Protein AF-A0A958E321-F1 (afdb_monomer)

Structure (mmCIF, N/CA/C/O backbone):
data_AF-A0A958E321-F1
#
_entry.id   AF-A0A958E321-F1
#
loop_
_atom_site.group_PDB
_atom_site.id
_atom_site.type_symbol
_atom_site.label_atom_id
_atom_site.label_alt_id
_atom_site.label_comp_id
_atom_site.label_asym_id
_atom_site.label_entity_id
_atom_site.label_seq_id
_atom_site.pdbx_PDB_ins_code
_atom_site.Cartn_x
_atom_site.Cartn_y
_atom_site.Cartn_z
_atom_site.occupancy
_atom_site.B_iso_or_equiv
_atom_site.auth_seq_id
_atom_site.auth_comp_id
_atom_site.auth_asym_id
_atom_site.auth_atom_id
_atom_site.pdbx_PDB_model_num
ATOM 1 N N . ASP A 1 1 ? 58.276 10.349 -20.600 1.00 62.06 1 ASP A N 1
ATOM 2 C CA . ASP A 1 1 ? 58.761 9.097 -21.218 1.00 62.06 1 ASP A CA 1
ATOM 3 C C . ASP A 1 1 ? 57.676 8.038 -21.378 1.00 62.06 1 ASP A C 1
ATOM 5 O O . ASP A 1 1 ? 57.500 7.552 -22.489 1.00 62.06 1 ASP A O 1
ATOM 9 N N . ASP A 1 2 ? 56.865 7.777 -20.351 1.00 78.19 2 ASP A N 1
ATOM 10 C CA . ASP A 1 2 ? 55.820 6.732 -20.359 1.00 78.19 2 ASP A CA 1
ATOM 11 C C . ASP A 1 2 ? 54.690 6.921 -21.408 1.00 78.19 2 ASP A C 1
ATOM 13 O O . ASP A 1 2 ? 54.271 5.991 -22.100 1.00 78.19 2 ASP A O 1
ATOM 17 N N . PHE A 1 3 ? 54.254 8.166 -21.637 1.00 82.69 3 PHE A N 1
ATOM 18 C CA . PHE A 1 3 ? 53.229 8.484 -22.646 1.00 82.69 3 PHE A CA 1
ATOM 19 C C . PHE A 1 3 ? 53.681 8.188 -24.086 1.00 82.69 3 PHE A C 1
ATOM 21 O O . PHE A 1 3 ? 52.930 7.624 -24.884 1.00 82.69 3 PHE A O 1
ATOM 28 N N . CYS A 1 4 ? 54.922 8.550 -24.427 1.00 88.44 4 CYS A N 1
ATOM 29 C CA . CYS A 1 4 ? 55.482 8.303 -25.756 1.00 88.44 4 CYS A CA 1
ATOM 30 C C . CYS A 1 4 ? 55.609 6.801 -26.028 1.00 88.44 4 CYS A C 1
ATOM 32 O O . CYS A 1 4 ? 55.351 6.353 -27.147 1.00 88.44 4 CYS A O 1
ATOM 34 N N . GLU A 1 5 ? 55.961 6.025 -25.003 1.00 90.44 5 GLU A N 1
ATOM 35 C CA . GLU A 1 5 ? 56.050 4.572 -25.105 1.00 90.44 5 GLU A CA 1
ATOM 36 C C . GLU A 1 5 ? 54.669 3.925 -25.255 1.00 90.44 5 GLU A C 1
ATOM 38 O O . GLU A 1 5 ? 54.463 3.101 -26.148 1.00 90.44 5 GLU A O 1
ATOM 43 N N . THR A 1 6 ? 53.675 4.397 -24.500 1.00 90.81 6 THR A N 1
ATOM 44 C CA . THR A 1 6 ? 52.275 3.971 -24.653 1.00 90.81 6 THR A CA 1
ATOM 45 C C . THR A 1 6 ? 51.758 4.211 -26.075 1.00 90.81 6 THR A C 1
ATOM 47 O O . THR A 1 6 ? 51.135 3.325 -26.665 1.00 90.81 6 THR A O 1
ATOM 50 N N . ILE A 1 7 ? 52.060 5.368 -26.680 1.00 91.44 7 ILE A N 1
ATOM 51 C CA . ILE A 1 7 ? 51.695 5.658 -28.077 1.00 91.44 7 ILE A CA 1
ATOM 52 C C . ILE A 1 7 ? 52.379 4.688 -29.047 1.00 91.44 7 ILE A C 1
ATOM 54 O O . ILE A 1 7 ? 51.721 4.160 -29.947 1.00 91.44 7 ILE A O 1
ATOM 58 N N . ARG A 1 8 ? 53.682 4.423 -28.883 1.00 91.69 8 ARG A N 1
ATOM 59 C CA . ARG A 1 8 ? 54.404 3.472 -29.747 1.00 91.69 8 ARG A CA 1
ATOM 60 C C . ARG A 1 8 ? 53.797 2.075 -29.667 1.00 91.69 8 ARG A C 1
ATOM 62 O O . ARG A 1 8 ? 53.517 1.466 -30.701 1.00 91.69 8 ARG A O 1
ATOM 69 N N . LEU A 1 9 ? 53.525 1.591 -28.457 1.00 92.12 9 LEU A N 1
ATOM 70 C CA . LEU A 1 9 ? 52.889 0.293 -28.238 1.00 92.12 9 LEU A CA 1
ATOM 71 C C . LEU A 1 9 ? 51.461 0.244 -28.799 1.00 92.12 9 LEU A C 1
ATOM 73 O O . LEU A 1 9 ? 51.058 -0.782 -29.354 1.00 92.12 9 LEU A O 1
ATOM 77 N N . LEU A 1 10 ? 50.712 1.348 -28.723 1.00 92.56 10 LEU A N 1
ATOM 78 C CA . LEU A 1 10 ? 49.387 1.456 -29.330 1.00 92.56 10 LEU A CA 1
ATOM 79 C C . LEU A 1 10 ? 49.459 1.303 -30.854 1.00 92.56 10 LEU A C 1
ATOM 81 O O . LEU A 1 10 ? 48.695 0.515 -31.415 1.00 92.56 10 LEU A O 1
ATOM 85 N N . LEU A 1 11 ? 50.399 1.987 -31.520 1.00 91.38 11 LEU A N 1
ATOM 86 C CA . LEU A 1 11 ? 50.589 1.893 -32.975 1.00 91.38 11 LEU A CA 1
ATOM 87 C C . LEU A 1 11 ? 50.841 0.447 -33.426 1.00 91.38 11 LEU A C 1
ATOM 89 O O . LEU A 1 11 ? 50.244 -0.011 -34.403 1.00 91.38 11 LEU A O 1
ATOM 93 N N . LEU A 1 12 ? 51.647 -0.308 -32.671 1.00 91.44 12 LEU A N 1
ATOM 94 C CA . LEU A 1 12 ? 51.913 -1.728 -32.938 1.00 91.44 12 LEU A CA 1
ATOM 95 C C . LEU A 1 12 ? 50.667 -2.617 -32.774 1.00 91.44 12 LEU A C 1
ATOM 97 O O . LEU A 1 12 ? 50.578 -3.698 -33.363 1.00 91.44 12 LEU A O 1
ATOM 101 N N . ARG A 1 13 ? 49.685 -2.173 -31.986 1.00 93.19 13 ARG A N 1
ATOM 102 C CA . ARG A 1 13 ? 48.454 -2.914 -31.680 1.00 93.19 13 ARG A CA 1
ATOM 103 C C . ARG A 1 13 ? 47.281 -2.556 -32.592 1.00 93.19 13 ARG A C 1
ATOM 105 O O . ARG A 1 13 ? 46.310 -3.307 -32.613 1.00 93.19 13 ARG A O 1
ATOM 112 N N . LEU A 1 14 ? 47.360 -1.507 -33.415 1.00 89.81 14 LEU A N 1
ATOM 113 C CA . LEU A 1 14 ? 46.257 -1.095 -34.305 1.00 89.81 14 LEU A CA 1
ATOM 114 C C . LEU A 1 14 ? 45.830 -2.162 -35.330 1.00 89.81 14 LEU A C 1
ATOM 116 O O . LEU A 1 14 ? 44.691 -2.145 -35.795 1.00 89.81 14 LEU A O 1
ATOM 120 N N . LYS A 1 15 ? 46.716 -3.110 -35.669 1.00 89.19 15 LYS A N 1
ATOM 121 C CA . LYS A 1 15 ? 46.404 -4.242 -36.564 1.00 89.19 15 LYS A CA 1
ATOM 122 C C . LYS A 1 15 ? 45.707 -5.418 -35.860 1.00 89.19 15 LYS A C 1
ATOM 124 O O . LYS A 1 15 ? 45.277 -6.355 -36.532 1.00 89.19 15 LYS A O 1
ATOM 129 N N . ARG A 1 16 ? 45.616 -5.404 -34.525 1.00 92.81 16 ARG A N 1
ATOM 130 C CA . ARG A 1 16 ? 44.951 -6.443 -33.720 1.00 92.81 16 ARG A CA 1
ATOM 131 C C . ARG A 1 16 ? 43.428 -6.214 -33.683 1.00 92.81 16 ARG A C 1
ATOM 133 O O . ARG A 1 16 ? 42.968 -5.124 -34.030 1.00 92.81 16 ARG A O 1
ATOM 140 N N . PRO A 1 17 ? 42.635 -7.220 -33.262 1.00 96.56 17 PRO A N 1
ATOM 141 C CA . PRO A 1 17 ? 41.209 -7.035 -33.008 1.00 96.56 17 PRO A CA 1
ATOM 142 C C . PRO A 1 17 ? 40.958 -5.887 -32.024 1.00 96.56 17 PRO A C 1
ATOM 144 O O . PRO A 1 17 ? 41.646 -5.784 -31.005 1.00 96.56 17 PRO A O 1
ATOM 147 N N . ALA A 1 18 ? 39.957 -5.057 -32.312 1.00 96.50 18 ALA A N 1
ATOM 148 C CA . ALA A 1 18 ? 39.672 -3.826 -31.582 1.00 96.50 18 ALA A CA 1
ATOM 149 C C . ALA A 1 18 ? 39.475 -4.064 -30.078 1.00 96.50 18 ALA A C 1
ATOM 151 O O . ALA A 1 18 ? 40.026 -3.322 -29.273 1.00 96.50 18 ALA A O 1
ATOM 152 N N . HIS A 1 19 ? 38.786 -5.141 -29.685 1.00 96.62 19 HIS A N 1
ATOM 153 C CA . HIS A 1 19 ? 38.579 -5.480 -28.273 1.00 96.62 19 HIS A CA 1
ATOM 154 C C . HIS A 1 19 ? 39.887 -5.731 -27.507 1.00 96.62 19 HIS A C 1
ATOM 156 O O . HIS A 1 19 ? 40.016 -5.289 -26.370 1.00 96.62 19 HIS A O 1
ATOM 162 N N . LYS A 1 20 ? 40.885 -6.382 -28.127 1.00 96.31 20 LYS A N 1
ATOM 163 C CA . LYS A 1 20 ? 42.190 -6.640 -27.487 1.00 96.31 20 LYS A CA 1
ATOM 164 C C . LYS A 1 20 ? 42.997 -5.357 -27.324 1.00 96.31 20 LYS A C 1
ATOM 166 O O . LYS A 1 20 ? 43.709 -5.198 -26.338 1.00 96.31 20 LYS A O 1
ATOM 171 N N . THR A 1 21 ? 42.910 -4.460 -28.303 1.00 96.38 21 THR A N 1
ATOM 172 C CA . THR A 1 21 ? 43.603 -3.169 -28.263 1.00 96.38 21 THR A CA 1
ATOM 173 C C . THR A 1 21 ? 42.948 -2.217 -27.269 1.00 96.38 21 THR A C 1
ATOM 175 O O . THR A 1 21 ? 43.665 -1.580 -26.508 1.00 96.38 21 THR A O 1
ATOM 178 N N . LEU A 1 22 ? 41.612 -2.163 -27.229 1.00 95.88 22 LEU A N 1
ATOM 179 C CA . LEU A 1 22 ? 40.853 -1.358 -26.270 1.00 95.88 22 LEU A CA 1
ATOM 180 C C . LEU A 1 22 ? 41.043 -1.851 -24.835 1.00 95.88 22 LEU A C 1
ATOM 182 O O . LEU A 1 22 ? 41.330 -1.031 -23.973 1.00 95.88 22 LEU A O 1
ATOM 186 N N . GLY A 1 23 ? 40.945 -3.164 -24.590 1.00 96.25 23 GLY A N 1
ATOM 187 C CA . GLY A 1 23 ? 41.177 -3.738 -23.260 1.00 96.25 23 GLY A CA 1
ATOM 188 C C . GLY A 1 23 ? 42.575 -3.412 -22.740 1.00 96.25 23 GLY A C 1
ATOM 189 O O . GLY A 1 23 ? 42.714 -2.833 -21.670 1.00 96.25 23 GLY A O 1
ATOM 190 N N . TRP A 1 24 ? 43.603 -3.647 -23.564 1.00 96.31 24 TRP A N 1
ATOM 191 C CA . TRP A 1 24 ? 44.967 -3.251 -23.214 1.00 96.31 24 TRP A CA 1
ATOM 192 C C . TRP A 1 24 ? 45.093 -1.744 -22.971 1.00 96.31 24 TRP A C 1
ATOM 194 O O . TRP A 1 24 ? 45.712 -1.349 -21.996 1.00 96.31 24 TRP A O 1
ATOM 204 N N . LEU A 1 25 ? 44.521 -0.893 -23.829 1.00 95.38 25 LEU A N 1
ATOM 205 C CA . LEU A 1 25 ? 44.643 0.558 -23.679 1.00 95.38 25 LEU A CA 1
ATOM 206 C C . LEU A 1 25 ? 44.005 1.044 -22.372 1.00 95.38 25 LEU A C 1
ATOM 208 O O . LEU A 1 25 ? 44.601 1.871 -21.692 1.00 95.38 25 LEU A O 1
ATOM 212 N N . VAL A 1 26 ? 42.828 0.516 -22.021 1.00 96.00 26 VAL A N 1
ATOM 213 C CA . VAL A 1 26 ? 42.125 0.814 -20.764 1.00 96.00 26 VAL A CA 1
ATOM 214 C C . VAL A 1 26 ? 42.972 0.432 -19.552 1.00 96.00 26 VAL A C 1
ATOM 216 O O . VAL A 1 26 ? 43.056 1.224 -18.616 1.00 96.00 26 VAL A O 1
ATOM 219 N N . GLU A 1 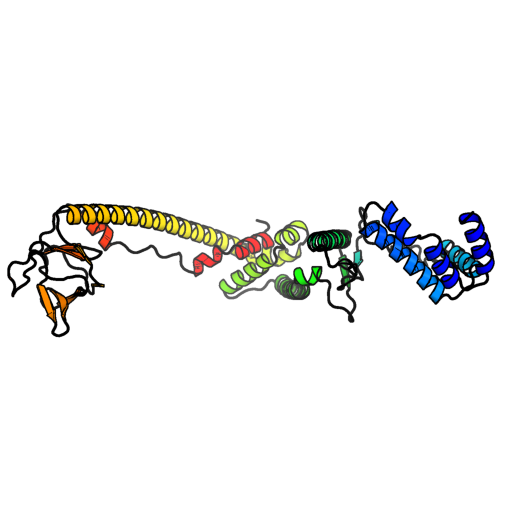27 ? 43.632 -0.727 -19.595 1.00 94.75 27 GLU A N 1
ATOM 220 C CA . GLU A 1 27 ? 44.561 -1.169 -18.550 1.00 94.75 27 GLU A CA 1
ATOM 221 C C . GLU A 1 27 ? 45.807 -0.274 -18.475 1.00 94.75 27 GLU A C 1
ATOM 223 O O . GLU A 1 27 ? 46.152 0.193 -17.396 1.00 94.75 27 GLU A O 1
ATOM 228 N N . GLN A 1 28 ? 46.470 0.010 -19.604 1.00 94.62 28 GLN A N 1
ATOM 229 C CA . GLN A 1 28 ? 47.723 0.780 -19.614 1.00 94.62 28 GLN A CA 1
ATOM 230 C C . GLN A 1 28 ? 47.576 2.215 -19.124 1.00 94.62 28 GLN A C 1
ATOM 232 O O . GLN A 1 28 ? 48.502 2.741 -18.522 1.00 94.62 28 GLN A O 1
ATOM 237 N N . ILE A 1 29 ? 46.451 2.869 -19.421 1.00 93.81 29 ILE A N 1
ATOM 238 C CA . ILE A 1 29 ? 46.216 4.256 -18.991 1.00 93.81 29 ILE A CA 1
ATOM 239 C C . ILE A 1 29 ? 45.452 4.328 -17.663 1.00 93.81 29 ILE A C 1
ATOM 241 O O . ILE A 1 29 ? 45.006 5.410 -17.280 1.00 93.81 29 ILE A O 1
ATOM 245 N N . GLU A 1 30 ? 45.241 3.180 -17.007 1.00 94.00 30 GLU A N 1
ATOM 246 C CA . GLU A 1 30 ? 44.467 3.041 -15.770 1.00 94.00 30 GLU A CA 1
ATOM 247 C C . GLU A 1 30 ? 43.092 3.732 -15.855 1.00 94.00 30 GLU A C 1
ATOM 249 O O . GLU A 1 30 ? 42.640 4.429 -14.938 1.00 94.00 30 GLU A O 1
ATOM 254 N N . TYR A 1 31 ? 42.411 3.577 -16.998 1.00 94.19 31 TYR A N 1
ATOM 255 C CA . TYR A 1 31 ? 41.240 4.394 -17.320 1.00 94.19 31 TYR A CA 1
ATOM 256 C C . TYR A 1 31 ? 40.065 4.137 -16.374 1.00 94.19 31 TYR A C 1
ATOM 258 O O . TYR A 1 31 ? 39.325 5.065 -16.056 1.00 94.19 31 TYR A O 1
ATOM 266 N N . GLU A 1 32 ? 39.894 2.902 -15.892 1.00 92.69 32 GLU A N 1
ATOM 267 C CA . GLU A 1 32 ? 38.820 2.571 -14.946 1.00 92.69 32 GLU A CA 1
ATOM 268 C C . GLU A 1 32 ? 38.993 3.327 -13.623 1.00 92.69 32 GLU A C 1
ATOM 270 O O . GLU A 1 32 ? 38.082 4.033 -13.184 1.00 92.69 32 GLU A O 1
ATOM 275 N N . SER A 1 33 ? 40.196 3.268 -13.047 1.00 90.19 33 SER A N 1
ATOM 276 C CA . SER A 1 33 ? 40.573 4.010 -11.839 1.00 90.19 33 SER A CA 1
ATOM 277 C C . SER A 1 33 ? 40.413 5.516 -12.038 1.00 90.19 33 SER A C 1
ATOM 279 O O . SER A 1 33 ? 39.881 6.219 -11.174 1.00 90.19 33 SER A O 1
ATOM 281 N N . HIS A 1 34 ? 40.815 6.021 -13.209 1.00 92.06 34 HIS A N 1
ATOM 282 C CA . HIS A 1 34 ? 40.629 7.420 -13.569 1.00 92.06 34 HIS A CA 1
ATOM 283 C C . HIS A 1 34 ? 39.146 7.818 -13.586 1.00 92.06 34 HIS A C 1
ATOM 285 O O . HIS A 1 34 ? 38.783 8.821 -12.971 1.00 92.06 34 HIS A O 1
ATOM 291 N N . LEU A 1 35 ? 38.284 7.035 -14.245 1.00 89.56 35 LEU A N 1
ATOM 292 C CA . LEU A 1 35 ? 36.845 7.295 -14.341 1.00 89.56 35 LEU A CA 1
ATOM 293 C C . LEU A 1 35 ? 36.166 7.319 -12.972 1.00 89.56 35 LEU A C 1
ATOM 295 O O . LEU A 1 35 ? 35.310 8.176 -12.743 1.00 89.56 35 LEU A O 1
ATOM 299 N N . ILE A 1 36 ? 36.557 6.427 -12.063 1.00 87.81 36 ILE A N 1
ATOM 300 C CA . ILE A 1 36 ? 36.049 6.418 -10.688 1.00 87.81 36 ILE A CA 1
ATOM 301 C C . ILE A 1 36 ? 36.475 7.698 -9.964 1.00 87.81 36 ILE A C 1
ATOM 303 O O . ILE A 1 36 ? 35.627 8.418 -9.437 1.00 87.81 36 ILE A O 1
ATOM 307 N N . ARG A 1 37 ? 37.765 8.047 -10.034 1.00 88.44 37 ARG A N 1
ATOM 308 C CA . ARG A 1 37 ? 38.327 9.227 -9.362 1.00 88.44 37 ARG A CA 1
ATOM 309 C C . ARG A 1 37 ? 37.685 10.545 -9.807 1.00 88.44 37 ARG A C 1
ATOM 311 O O . ARG A 1 37 ? 37.421 11.402 -8.970 1.00 88.44 37 ARG A O 1
ATOM 318 N N . ILE A 1 38 ? 37.431 10.732 -11.105 1.00 89.44 38 ILE A N 1
ATOM 319 C CA . ILE A 1 38 ? 36.901 12.007 -11.635 1.00 89.44 38 ILE A CA 1
ATOM 320 C C . ILE A 1 38 ? 35.385 12.166 -11.486 1.00 89.44 38 ILE A C 1
ATOM 322 O O . ILE A 1 38 ? 34.860 13.254 -11.714 1.00 89.44 38 ILE A O 1
ATOM 326 N N . SER A 1 39 ? 34.654 11.092 -11.186 1.00 83.25 39 SER A N 1
ATOM 327 C CA . SER A 1 39 ? 33.188 11.123 -11.221 1.00 83.25 39 SER A CA 1
ATOM 328 C C . SER A 1 39 ? 32.561 11.734 -9.968 1.00 83.25 39 SER A C 1
ATOM 330 O O . SER A 1 39 ? 31.352 11.951 -9.954 1.00 83.25 39 SER A O 1
ATOM 332 N N . GLY A 1 40 ? 33.358 12.026 -8.932 1.00 73.62 40 GLY A N 1
ATOM 333 C CA . GLY A 1 40 ? 32.926 12.637 -7.667 1.00 73.62 40 GLY A CA 1
ATOM 334 C C . GLY A 1 40 ? 32.052 11.736 -6.784 1.00 73.62 40 GLY A C 1
ATOM 335 O O . GLY A 1 40 ? 32.030 11.908 -5.572 1.00 73.62 40 GLY A O 1
ATOM 336 N N . GLN A 1 41 ? 31.369 10.761 -7.385 1.00 75.19 41 GLN A N 1
ATOM 337 C CA . GLN A 1 41 ? 30.574 9.713 -6.753 1.00 75.19 41 GLN A CA 1
ATOM 338 C C . GLN A 1 41 ? 30.993 8.356 -7.323 1.00 75.19 41 GLN A C 1
ATOM 340 O O . GLN A 1 41 ? 31.170 8.215 -8.542 1.00 75.19 41 GLN A O 1
ATOM 345 N N . MET A 1 42 ? 31.141 7.364 -6.444 1.00 72.50 42 MET A N 1
ATOM 346 C CA . MET A 1 42 ? 31.614 6.027 -6.805 1.00 72.50 42 MET A CA 1
ATOM 347 C C . MET A 1 42 ? 30.663 5.341 -7.792 1.00 72.50 42 MET A C 1
ATOM 349 O O . MET A 1 42 ? 31.129 4.733 -8.756 1.00 72.50 42 MET A O 1
ATOM 353 N N . GLU A 1 43 ? 29.347 5.528 -7.645 1.00 62.56 43 GLU A N 1
ATOM 354 C CA . GLU A 1 43 ? 28.346 4.891 -8.508 1.00 62.56 43 GLU A CA 1
ATOM 355 C C . GLU A 1 43 ? 28.387 5.444 -9.941 1.00 62.56 43 GLU A C 1
ATOM 357 O O . GLU A 1 43 ? 28.317 4.694 -10.918 1.00 62.56 43 GLU A O 1
ATOM 362 N N . ILE A 1 44 ? 28.562 6.764 -10.093 1.00 72.75 44 ILE A N 1
ATOM 363 C CA . ILE A 1 44 ? 28.732 7.400 -11.411 1.00 72.75 44 ILE A CA 1
ATOM 364 C C . ILE A 1 44 ? 30.019 6.892 -12.067 1.00 72.75 44 ILE A C 1
ATOM 366 O O . ILE A 1 44 ? 30.031 6.598 -13.266 1.00 72.75 44 ILE A O 1
ATOM 370 N N . GLY A 1 45 ? 31.084 6.754 -11.275 1.00 81.38 45 GLY A N 1
ATOM 371 C CA . GLY A 1 45 ? 32.348 6.167 -11.701 1.00 81.38 45 GLY A CA 1
ATOM 372 C C . GLY A 1 45 ? 32.173 4.758 -12.258 1.00 81.38 45 GLY A C 1
ATOM 373 O O . GLY A 1 45 ? 32.534 4.492 -13.405 1.00 81.38 45 GLY A O 1
ATOM 374 N N . GLN A 1 46 ? 31.541 3.878 -11.486 1.00 78.25 46 GLN A N 1
ATOM 375 C CA . GLN A 1 46 ? 31.288 2.489 -11.870 1.00 78.25 46 GLN A CA 1
ATOM 376 C C . GLN A 1 46 ? 30.361 2.369 -13.087 1.00 78.25 46 GLN A C 1
ATOM 378 O O . GLN A 1 46 ? 30.627 1.570 -13.982 1.00 78.25 46 GLN A O 1
ATOM 383 N N . SER A 1 47 ? 29.324 3.205 -13.194 1.00 74.00 47 SER A N 1
ATOM 384 C CA . SER A 1 47 ? 28.450 3.252 -14.377 1.00 74.00 47 SER A CA 1
ATOM 385 C C . SER A 1 47 ? 29.224 3.598 -15.661 1.00 74.00 47 SER A C 1
ATOM 387 O O . SER A 1 47 ? 29.021 2.991 -16.722 1.00 74.00 47 SER A O 1
ATOM 389 N N . ARG A 1 48 ? 30.180 4.535 -15.577 1.00 83.88 48 ARG A N 1
ATOM 390 C CA . ARG A 1 48 ? 31.072 4.875 -16.698 1.00 83.88 48 ARG A CA 1
ATOM 391 C C . ARG A 1 48 ? 32.029 3.733 -17.029 1.00 83.88 48 ARG A C 1
ATOM 393 O O . ARG A 1 48 ? 32.192 3.424 -18.207 1.00 83.88 48 ARG A O 1
ATOM 400 N N . VAL A 1 49 ? 32.598 3.072 -16.020 1.00 88.25 49 VAL A N 1
ATOM 401 C CA . VAL A 1 49 ? 33.427 1.869 -16.212 1.00 88.25 49 VAL A CA 1
ATOM 402 C C . VAL A 1 49 ? 32.635 0.779 -16.934 1.00 88.25 49 VAL A C 1
ATOM 404 O O . VAL A 1 49 ? 33.107 0.228 -17.927 1.00 88.25 49 VAL A O 1
ATOM 407 N N . GLN A 1 50 ? 31.390 0.533 -16.526 1.00 80.94 50 GLN A N 1
ATOM 408 C CA . GLN A 1 50 ? 30.530 -0.451 -17.176 1.00 80.94 50 GLN A CA 1
ATOM 409 C C . GLN A 1 50 ? 30.231 -0.090 -18.636 1.00 80.94 50 GLN A C 1
ATOM 411 O O . GLN A 1 50 ? 30.159 -0.970 -19.491 1.00 80.94 50 GLN A O 1
ATOM 416 N N . THR A 1 51 ? 30.117 1.203 -18.950 1.00 85.19 51 THR A N 1
ATOM 417 C CA . THR A 1 51 ? 29.959 1.682 -20.333 1.00 85.19 51 THR A CA 1
ATOM 418 C C . THR A 1 51 ? 31.194 1.365 -21.183 1.00 85.19 51 THR A C 1
ATOM 420 O O . THR A 1 51 ? 31.061 0.911 -22.320 1.00 85.19 51 THR A O 1
ATOM 423 N N . VAL A 1 52 ? 32.399 1.548 -20.634 1.00 92.25 52 VAL A N 1
ATOM 424 C CA . VAL A 1 52 ? 33.657 1.178 -21.306 1.00 92.25 52 VAL A CA 1
ATOM 425 C C . VAL A 1 52 ? 33.738 -0.336 -21.517 1.00 92.25 52 VAL A C 1
ATOM 427 O O . VAL A 1 52 ? 34.022 -0.781 -22.630 1.00 92.25 52 VAL A O 1
ATOM 430 N N . LYS A 1 53 ? 33.408 -1.134 -20.494 1.00 90.81 53 LYS A N 1
ATOM 431 C CA . LYS A 1 53 ? 33.366 -2.605 -20.589 1.00 90.81 53 LYS A CA 1
ATOM 432 C C . LYS A 1 53 ? 32.369 -3.078 -21.647 1.00 90.81 53 LYS A C 1
ATOM 434 O O . LYS A 1 53 ? 32.700 -3.937 -22.461 1.00 90.81 53 LYS A O 1
ATOM 439 N N . ALA A 1 54 ? 31.190 -2.462 -21.710 1.00 85.81 54 ALA A N 1
ATOM 440 C CA . ALA A 1 54 ? 30.193 -2.752 -22.736 1.00 85.81 54 ALA A CA 1
ATOM 441 C C . ALA A 1 54 ? 30.703 -2.443 -24.155 1.00 85.81 54 ALA A C 1
ATOM 443 O O . ALA A 1 54 ? 30.446 -3.219 -25.074 1.00 85.81 54 ALA A O 1
ATOM 444 N N . LEU A 1 55 ? 31.463 -1.357 -24.348 1.00 93.25 55 LEU A N 1
ATOM 445 C CA . LEU A 1 55 ? 32.089 -1.051 -25.640 1.00 93.25 55 LEU A CA 1
ATOM 446 C C . LEU A 1 55 ? 33.137 -2.105 -26.034 1.00 93.25 55 LEU A C 1
ATOM 448 O O . LEU A 1 55 ? 33.202 -2.489 -27.203 1.00 93.25 55 LEU A O 1
ATOM 452 N N . ILE A 1 56 ? 33.937 -2.590 -25.080 1.00 94.88 56 ILE A N 1
ATOM 453 C CA . ILE A 1 56 ? 34.927 -3.653 -25.320 1.00 94.88 56 ILE A CA 1
ATOM 454 C C . ILE A 1 56 ? 34.228 -4.963 -25.702 1.00 94.88 56 ILE A C 1
ATOM 456 O O . ILE A 1 56 ? 34.615 -5.592 -26.688 1.00 94.88 56 ILE A O 1
ATOM 460 N N . GLU A 1 57 ? 33.174 -5.352 -24.982 1.00 91.69 57 GLU A N 1
ATOM 461 C CA . GLU A 1 57 ? 32.380 -6.540 -25.318 1.00 91.69 57 GLU A CA 1
ATOM 462 C C . GLU A 1 57 ? 31.669 -6.384 -26.671 1.00 91.69 57 GLU A C 1
ATOM 464 O O . GLU A 1 57 ? 31.665 -7.310 -27.481 1.00 91.69 57 GLU A O 1
ATOM 469 N N . PHE A 1 58 ? 31.168 -5.192 -27.003 1.00 90.50 58 PHE A N 1
ATOM 470 C CA . PHE A 1 58 ? 30.637 -4.911 -28.338 1.00 90.50 58 PHE A CA 1
ATOM 471 C C . PHE A 1 58 ? 31.704 -5.073 -29.431 1.00 90.50 58 PHE A C 1
ATOM 473 O O . PHE A 1 58 ? 31.468 -5.743 -30.440 1.00 90.50 58 PHE A O 1
ATOM 480 N N . ALA A 1 59 ? 32.908 -4.537 -29.216 1.00 94.12 59 ALA A N 1
ATOM 481 C CA . ALA A 1 59 ? 34.040 -4.717 -30.125 1.00 94.12 59 ALA A CA 1
ATOM 482 C C . ALA A 1 59 ? 34.458 -6.193 -30.257 1.00 94.12 59 ALA A C 1
ATOM 484 O O . ALA A 1 59 ? 34.921 -6.618 -31.319 1.00 94.12 59 ALA A O 1
ATOM 485 N N . LYS A 1 60 ? 34.292 -6.985 -29.193 1.00 94.00 60 LYS A N 1
ATOM 486 C CA . LYS A 1 60 ? 34.589 -8.422 -29.169 1.00 94.00 60 LYS A CA 1
ATOM 487 C C . LYS A 1 60 ? 33.568 -9.209 -29.978 1.00 94.00 60 LYS A C 1
ATOM 489 O O . LYS A 1 60 ? 33.977 -10.013 -30.807 1.00 94.00 60 LYS A O 1
ATOM 494 N N . MET A 1 61 ? 32.275 -8.914 -29.818 1.00 91.31 61 MET A N 1
ATOM 495 C CA . MET A 1 61 ? 31.201 -9.516 -30.618 1.00 91.31 61 MET A CA 1
ATOM 496 C C . MET A 1 61 ? 31.368 -9.239 -32.116 1.00 91.31 61 MET A C 1
ATOM 498 O O . MET A 1 61 ? 31.145 -10.125 -32.934 1.00 91.31 61 MET A O 1
ATOM 502 N N . LYS A 1 62 ? 31.774 -8.018 -32.489 1.00 92.75 62 LYS A N 1
ATOM 503 C CA . LYS A 1 62 ? 32.032 -7.660 -33.894 1.00 92.75 62 LYS A CA 1
ATOM 504 C C . LYS A 1 62 ? 33.331 -8.256 -34.436 1.00 92.75 62 LYS A C 1
ATOM 506 O O . LYS A 1 62 ? 33.423 -8.504 -35.631 1.00 92.75 62 LYS A O 1
ATOM 511 N N . ASN A 1 63 ? 34.323 -8.467 -33.569 1.00 94.19 63 ASN A N 1
ATOM 512 C CA . ASN A 1 63 ? 35.629 -9.049 -33.886 1.00 94.19 63 ASN A CA 1
ATOM 513 C C . ASN A 1 63 ? 36.363 -8.384 -35.076 1.00 94.19 63 ASN A C 1
ATOM 515 O O . ASN A 1 63 ? 37.064 -9.040 -35.843 1.00 94.19 63 ASN A O 1
ATOM 519 N N . LEU A 1 64 ? 36.212 -7.066 -35.218 1.00 95.44 64 LEU A N 1
ATOM 520 C CA . LEU A 1 64 ? 36.842 -6.259 -36.269 1.00 95.44 64 LEU A CA 1
ATOM 521 C C . LEU A 1 64 ? 38.217 -5.734 -35.825 1.00 95.44 64 LEU A C 1
ATOM 523 O O . LEU A 1 64 ? 38.476 -5.600 -34.625 1.00 95.44 64 LEU A O 1
ATOM 527 N N . ARG A 1 65 ? 39.102 -5.381 -36.767 1.00 94.88 65 ARG A N 1
ATOM 528 C CA . ARG A 1 65 ? 40.341 -4.633 -36.459 1.00 94.88 65 ARG A CA 1
ATOM 529 C C . ARG A 1 65 ? 40.022 -3.178 -36.106 1.00 94.88 65 ARG A C 1
ATOM 531 O O . ARG A 1 65 ? 38.956 -2.680 -36.451 1.00 94.88 65 ARG A O 1
ATOM 538 N N . CYS A 1 66 ? 40.945 -2.463 -35.454 1.00 93.38 66 CYS A N 1
ATOM 539 C CA . CYS A 1 66 ? 40.690 -1.096 -34.965 1.00 93.38 66 CYS A CA 1
ATOM 540 C C . CYS A 1 66 ? 40.154 -0.133 -36.043 1.00 93.38 66 CYS A C 1
ATOM 542 O O . CYS A 1 66 ? 39.202 0.599 -35.783 1.00 93.38 66 CYS A O 1
ATOM 544 N N . GLY A 1 67 ? 40.737 -0.143 -37.247 1.00 92.81 67 GLY A N 1
ATOM 545 C CA . GLY A 1 67 ? 40.296 0.727 -38.346 1.00 92.81 67 GLY A CA 1
ATOM 546 C C . GLY A 1 67 ? 38.895 0.384 -38.864 1.00 92.81 67 GLY A C 1
ATOM 547 O O . GLY A 1 67 ? 38.067 1.273 -39.038 1.00 92.81 67 GLY A O 1
ATOM 548 N N . GLU A 1 68 ? 38.614 -0.907 -39.043 1.00 93.94 68 GLU A N 1
ATOM 549 C CA . GLU A 1 68 ? 37.310 -1.423 -39.487 1.00 93.94 68 GLU A CA 1
ATOM 550 C C . GLU A 1 68 ? 36.224 -1.153 -38.442 1.00 93.94 68 GLU A C 1
ATOM 552 O O . GLU A 1 68 ? 35.126 -0.716 -38.772 1.00 93.94 68 GLU A O 1
ATOM 557 N N . PHE A 1 69 ? 36.548 -1.345 -37.163 1.00 95.06 69 PHE A N 1
ATOM 558 C CA . PHE A 1 69 ? 35.650 -1.047 -36.056 1.00 95.06 69 PHE A CA 1
ATOM 559 C C . PHE A 1 69 ? 35.322 0.449 -35.977 1.00 95.06 69 PHE A C 1
ATOM 561 O O . PHE A 1 69 ? 34.163 0.815 -35.795 1.00 95.06 69 PHE A O 1
ATOM 568 N N . LEU A 1 70 ? 36.313 1.328 -36.171 1.00 92.06 70 LEU A N 1
ATOM 569 C CA . LEU A 1 70 ? 36.087 2.774 -36.191 1.00 92.06 70 LEU A CA 1
ATOM 570 C C . LEU A 1 70 ? 35.196 3.199 -37.369 1.00 92.06 70 LEU A C 1
ATOM 572 O O . LEU A 1 70 ? 34.320 4.046 -37.195 1.00 92.06 70 LEU A O 1
ATOM 576 N N . ALA A 1 71 ? 35.396 2.609 -38.551 1.00 91.56 71 ALA A N 1
ATOM 577 C CA . ALA A 1 71 ? 34.527 2.834 -39.704 1.00 91.56 71 ALA A CA 1
ATOM 578 C C . ALA A 1 71 ? 33.089 2.366 -39.421 1.00 91.56 71 ALA A C 1
ATOM 580 O O . ALA A 1 71 ? 32.147 3.122 -39.649 1.00 91.56 71 ALA A O 1
ATOM 581 N N . HIS A 1 72 ? 32.932 1.184 -38.821 1.00 89.31 72 HIS A N 1
ATOM 582 C CA . HIS A 1 72 ? 31.634 0.642 -38.419 1.00 89.31 72 HIS A CA 1
ATOM 583 C C . HIS A 1 72 ? 30.898 1.547 -37.416 1.00 89.31 72 HIS A C 1
ATOM 585 O O . HIS A 1 72 ? 29.705 1.802 -37.565 1.00 89.31 72 HIS A O 1
ATOM 591 N N . LEU A 1 73 ? 31.599 2.098 -36.417 1.00 88.94 73 LEU A N 1
ATOM 592 C CA . LEU A 1 73 ? 31.004 3.045 -35.466 1.00 88.94 73 LEU A CA 1
ATOM 593 C C . LEU A 1 73 ? 30.520 4.330 -36.151 1.00 88.94 73 LEU A C 1
ATOM 595 O O . LEU A 1 73 ? 29.445 4.836 -35.822 1.00 88.94 73 LEU A O 1
ATOM 599 N N . ARG A 1 74 ? 31.290 4.857 -37.111 1.00 86.19 74 ARG A N 1
ATOM 600 C CA . ARG A 1 74 ? 30.893 6.042 -37.889 1.00 86.19 74 ARG A CA 1
ATOM 601 C C . ARG A 1 74 ? 29.640 5.768 -38.710 1.00 86.19 74 ARG A C 1
ATOM 603 O O . ARG A 1 74 ? 28.739 6.595 -38.713 1.00 86.19 74 ARG A O 1
ATOM 610 N N . GLU A 1 75 ? 29.556 4.602 -39.339 1.00 83.19 75 GLU A N 1
ATOM 611 C CA . GLU A 1 75 ? 28.386 4.193 -40.116 1.00 83.19 75 GLU A CA 1
ATOM 612 C C . GLU A 1 75 ? 27.117 4.116 -39.252 1.00 83.19 75 GLU A C 1
ATOM 614 O O . GLU A 1 75 ? 26.106 4.728 -39.594 1.00 83.19 75 GLU A O 1
ATOM 619 N N . ILE A 1 76 ? 27.192 3.469 -38.082 1.00 80.12 76 ILE A N 1
ATOM 620 C CA . ILE A 1 76 ? 26.066 3.381 -37.133 1.00 80.12 76 ILE A CA 1
ATOM 621 C C . ILE A 1 76 ? 25.639 4.768 -36.629 1.00 80.12 76 ILE A C 1
ATOM 623 O O . ILE A 1 76 ? 24.462 4.999 -36.369 1.00 80.12 76 ILE A O 1
ATOM 627 N N . THR A 1 77 ? 26.583 5.700 -36.484 1.00 68.94 77 THR A N 1
ATOM 628 C CA . THR A 1 77 ? 26.295 7.056 -35.990 1.00 68.94 77 THR A CA 1
ATOM 629 C C . THR A 1 77 ? 25.627 7.934 -37.057 1.00 68.94 77 THR A C 1
ATOM 631 O O . THR A 1 77 ? 24.906 8.869 -36.713 1.00 68.94 77 THR A O 1
ATOM 634 N N . ILE A 1 78 ? 25.866 7.655 -38.344 1.00 60.41 78 ILE A N 1
ATOM 635 C CA . ILE A 1 78 ? 25.437 8.500 -39.468 1.00 60.41 78 ILE A CA 1
ATOM 636 C C . ILE A 1 78 ? 24.092 8.065 -40.048 1.00 60.41 78 ILE A C 1
ATOM 638 O O . ILE A 1 78 ? 23.395 8.917 -40.587 1.00 60.41 78 ILE A O 1
ATOM 642 N N . GLN A 1 79 ? 23.697 6.792 -39.959 1.00 52.59 79 GLN A N 1
ATOM 643 C CA . GLN A 1 79 ? 22.443 6.352 -40.572 1.00 52.59 79 GLN A CA 1
ATOM 644 C C . GLN A 1 79 ? 21.224 6.714 -39.700 1.00 52.59 79 GLN A C 1
ATOM 646 O O . GLN A 1 79 ? 20.995 6.059 -38.678 1.00 52.59 79 GLN A O 1
ATOM 651 N N . PRO A 1 80 ? 20.390 7.712 -40.077 1.00 55.53 80 PRO A N 1
ATOM 652 C CA . PRO A 1 80 ? 19.057 7.815 -39.508 1.00 55.53 80 PRO A CA 1
ATOM 653 C C . PRO A 1 80 ? 18.294 6.554 -39.903 1.00 55.53 80 PRO A C 1
ATOM 655 O O . PRO A 1 80 ? 18.202 6.218 -41.083 1.00 55.53 80 PRO A O 1
ATOM 658 N N . ILE A 1 81 ? 17.761 5.845 -38.911 1.00 60.56 81 ILE A N 1
ATOM 659 C CA . ILE A 1 81 ? 16.906 4.681 -39.140 1.00 60.56 81 ILE A CA 1
ATOM 660 C C . ILE A 1 81 ? 15.743 5.155 -40.031 1.00 60.56 81 ILE A C 1
ATOM 662 O O . ILE A 1 81 ? 14.996 6.041 -39.598 1.00 60.56 81 ILE A O 1
ATOM 666 N N . PRO A 1 82 ? 15.597 4.636 -41.267 1.00 57.22 82 PRO A N 1
ATOM 667 C CA . PRO A 1 82 ? 14.517 5.041 -42.153 1.00 57.22 82 PRO A CA 1
ATOM 668 C C . PRO A 1 82 ? 13.188 4.784 -41.454 1.00 57.22 82 PRO A C 1
ATOM 670 O O . PRO A 1 82 ? 12.955 3.697 -40.929 1.00 57.22 82 PRO A O 1
ATOM 673 N N . ASN A 1 83 ? 12.329 5.796 -41.424 1.00 58.84 83 ASN A N 1
ATOM 674 C CA . ASN A 1 83 ? 11.032 5.724 -40.777 1.00 58.84 83 ASN A CA 1
ATOM 675 C C . ASN A 1 83 ? 9.937 5.606 -41.848 1.00 58.84 83 ASN A C 1
ATOM 677 O O . ASN A 1 83 ? 9.499 6.635 -42.379 1.00 58.84 83 ASN A O 1
ATOM 681 N N . PRO A 1 84 ? 9.521 4.382 -42.216 1.00 56.78 84 PRO A N 1
ATOM 682 C CA . PRO A 1 84 ? 8.463 4.174 -43.193 1.00 56.78 84 PRO A CA 1
ATOM 683 C C . PRO A 1 84 ? 7.135 4.677 -42.607 1.00 56.78 84 PRO A C 1
ATOM 685 O O . PRO A 1 84 ? 6.458 3.964 -41.876 1.00 56.78 84 PRO A O 1
ATOM 688 N N . GLY A 1 85 ? 6.782 5.935 -42.891 1.00 67.38 85 GLY A N 1
ATOM 689 C CA . GLY A 1 85 ? 5.496 6.528 -42.502 1.00 67.38 85 GLY A CA 1
ATOM 690 C C . GLY A 1 85 ? 5.549 7.875 -41.778 1.00 67.38 85 GLY A C 1
ATOM 691 O O . GLY A 1 85 ? 4.495 8.376 -41.400 1.00 67.38 85 GLY A O 1
ATOM 692 N N . ASN A 1 86 ? 6.724 8.490 -41.582 1.00 66.81 86 ASN A N 1
ATOM 693 C CA . ASN A 1 86 ? 6.857 9.799 -40.910 1.00 66.81 86 ASN A CA 1
ATOM 694 C C . ASN A 1 86 ? 6.304 9.853 -39.462 1.00 66.81 86 ASN A C 1
ATOM 696 O O . ASN A 1 86 ? 6.122 10.933 -38.900 1.00 66.81 86 ASN A O 1
ATOM 700 N N . LEU A 1 87 ? 6.060 8.702 -38.825 1.00 68.19 87 LEU A N 1
ATOM 701 C CA . LEU A 1 87 ? 5.595 8.621 -37.438 1.00 68.19 87 LEU A CA 1
ATOM 702 C C . LEU A 1 87 ? 6.753 8.875 -36.461 1.00 68.19 87 LEU A C 1
ATOM 704 O O . LEU A 1 87 ? 7.819 8.300 -36.639 1.00 68.19 87 LEU A O 1
ATOM 708 N N . PRO A 1 88 ? 6.608 9.687 -35.406 1.00 68.12 88 PRO A N 1
ATOM 709 C CA . PRO A 1 88 ? 7.708 9.921 -34.472 1.00 68.12 88 PRO A CA 1
ATOM 710 C C . PRO A 1 88 ? 8.259 8.588 -33.920 1.00 68.12 88 PRO A C 1
ATOM 712 O O . PRO A 1 88 ? 7.475 7.748 -33.472 1.00 68.12 88 PRO A O 1
ATOM 715 N N . PRO A 1 89 ? 9.589 8.369 -33.953 1.00 77.12 89 PRO A N 1
ATOM 716 C CA . PRO A 1 89 ? 10.173 7.087 -33.579 1.00 77.12 89 PRO A CA 1
ATOM 717 C C . PRO A 1 89 ? 9.985 6.798 -32.088 1.00 77.12 89 PRO A C 1
ATOM 719 O O . PRO A 1 89 ? 9.933 7.712 -31.255 1.00 77.12 89 PRO A O 1
ATOM 722 N N . VAL A 1 90 ? 9.959 5.510 -31.735 1.00 84.31 90 VAL A N 1
ATOM 723 C CA . VAL A 1 90 ? 10.016 5.077 -30.335 1.00 84.31 90 VAL A CA 1
ATOM 724 C C . VAL A 1 90 ? 11.354 5.517 -29.741 1.00 84.31 90 VAL A C 1
ATOM 726 O O . VAL A 1 90 ? 12.422 5.170 -30.244 1.00 84.31 90 VAL A O 1
ATOM 729 N N . LYS A 1 91 ? 11.304 6.299 -28.659 1.00 87.38 91 LYS A N 1
ATOM 730 C CA . LYS A 1 91 ? 12.505 6.790 -27.977 1.00 87.38 91 LYS A CA 1
ATOM 731 C C . LYS A 1 91 ? 12.995 5.756 -26.971 1.00 87.38 91 LYS A C 1
ATOM 733 O O . LYS A 1 91 ? 12.343 5.524 -25.958 1.00 87.38 91 LYS A O 1
ATOM 738 N N . MET A 1 92 ? 14.172 5.192 -27.223 1.00 90.00 92 MET A N 1
ATOM 739 C CA . MET A 1 92 ? 14.890 4.372 -26.251 1.00 90.00 92 MET A CA 1
ATOM 740 C C . MET A 1 92 ? 15.877 5.247 -25.482 1.00 90.00 92 MET A C 1
ATOM 742 O O . MET A 1 92 ? 16.772 5.858 -26.064 1.00 90.00 92 MET A O 1
ATOM 746 N N . LEU A 1 93 ? 15.692 5.338 -24.169 1.00 88.94 93 LEU A N 1
ATOM 747 C CA . LEU A 1 93 ? 16.490 6.181 -23.285 1.00 88.94 93 LEU A CA 1
ATOM 748 C C . LEU A 1 93 ? 16.850 5.401 -22.022 1.00 88.94 93 LEU A C 1
ATOM 750 O O . LEU A 1 93 ? 16.121 4.504 -21.604 1.00 88.94 93 LEU A O 1
ATOM 754 N N . THR A 1 94 ? 17.952 5.783 -21.381 1.00 89.06 94 THR A N 1
ATOM 755 C CA . THR A 1 94 ? 18.212 5.369 -19.998 1.00 89.06 94 THR A CA 1
ATOM 756 C C . THR A 1 94 ? 17.283 6.129 -19.051 1.00 89.06 94 THR A C 1
ATOM 758 O O . THR A 1 94 ? 16.842 7.239 -19.369 1.00 89.06 94 THR A O 1
ATOM 761 N N . ILE A 1 95 ? 17.024 5.586 -17.856 1.00 90.50 95 ILE A N 1
ATOM 762 C CA . ILE A 1 95 ? 16.154 6.253 -16.872 1.00 90.50 95 ILE A CA 1
ATOM 763 C C . ILE A 1 95 ? 16.692 7.651 -16.526 1.00 90.50 95 ILE A C 1
ATOM 765 O O . ILE A 1 95 ? 15.929 8.615 -16.507 1.00 90.50 95 ILE A O 1
ATOM 769 N N . TYR A 1 96 ? 18.009 7.808 -16.367 1.00 85.50 96 TYR A N 1
ATOM 770 C CA . TYR A 1 96 ? 18.631 9.115 -16.125 1.00 85.50 96 TYR A CA 1
ATOM 771 C C . TYR A 1 96 ? 18.328 10.138 -17.226 1.00 85.50 96 TYR A C 1
ATOM 773 O O . TYR A 1 96 ? 17.967 11.275 -16.924 1.00 85.50 96 TYR A O 1
ATOM 781 N N . LYS A 1 97 ? 18.410 9.734 -18.502 1.00 87.50 97 LYS A N 1
ATOM 782 C CA . LYS A 1 97 ? 18.104 10.610 -19.648 1.00 87.50 97 LYS A CA 1
ATOM 783 C C . LYS A 1 97 ? 16.610 10.903 -19.805 1.00 87.50 97 LYS A C 1
ATOM 785 O O . LYS A 1 97 ? 16.250 11.804 -20.553 1.00 87.50 97 LYS A O 1
ATOM 790 N N . SER A 1 98 ? 15.747 10.159 -19.115 1.00 90.62 98 SER A N 1
ATOM 791 C CA . SER A 1 98 ? 14.300 10.395 -19.118 1.00 90.62 98 SER A CA 1
ATOM 792 C C . SER A 1 98 ? 13.856 11.489 -18.138 1.00 90.62 98 SER A C 1
ATOM 794 O O . SER A 1 98 ? 12.713 11.943 -18.200 1.00 90.62 98 SER A O 1
ATOM 796 N N . LYS A 1 99 ? 14.733 11.924 -17.220 1.00 87.31 99 LYS A N 1
ATOM 797 C CA . LYS A 1 99 ? 14.393 12.899 -16.175 1.00 87.31 99 LYS A CA 1
ATOM 798 C C . LYS A 1 99 ? 13.892 14.213 -16.789 1.00 87.31 99 LYS A C 1
ATOM 800 O O . LYS A 1 99 ? 14.562 14.807 -17.624 1.00 87.31 99 LYS A O 1
ATOM 805 N N . GLY A 1 100 ? 12.720 14.669 -16.342 1.00 88.12 100 GLY A N 1
ATOM 806 C CA . GLY A 1 100 ? 12.077 15.897 -16.835 1.00 88.12 100 GLY A CA 1
ATOM 807 C C . GLY A 1 100 ? 11.294 15.732 -18.142 1.00 88.12 100 GLY A C 1
ATOM 808 O O . GLY A 1 100 ? 10.655 16.679 -18.584 1.00 88.12 100 GLY A O 1
ATOM 809 N N . LEU A 1 101 ? 11.305 14.539 -18.740 1.00 94.00 101 LEU A N 1
ATOM 810 C CA . LEU A 1 101 ? 10.506 14.198 -19.914 1.00 94.00 101 LEU A CA 1
ATOM 811 C C . LEU A 1 101 ? 9.302 13.345 -19.509 1.00 94.00 101 LEU A C 1
ATOM 813 O O . LEU A 1 101 ? 9.305 12.727 -18.445 1.00 94.00 101 LEU A O 1
ATOM 817 N N . GLU A 1 102 ? 8.273 13.307 -20.349 1.00 95.50 102 GLU A N 1
ATOM 818 C CA . GLU A 1 102 ? 7.063 12.518 -20.111 1.00 95.50 102 GLU A CA 1
ATOM 819 C C . GLU A 1 102 ? 6.469 12.033 -21.437 1.00 95.50 102 GLU A C 1
ATOM 821 O O . GLU A 1 102 ? 6.540 12.730 -22.453 1.00 95.50 102 GLU A O 1
ATOM 826 N N . TRP A 1 103 ? 5.837 10.860 -21.416 1.00 94.44 103 TRP A N 1
ATOM 827 C CA . TRP A 1 103 ? 5.223 10.235 -22.589 1.00 94.44 103 TRP A CA 1
ATOM 828 C C . TRP A 1 103 ? 3.860 9.639 -22.250 1.00 94.44 103 TRP A C 1
ATOM 830 O O . TRP A 1 103 ? 3.594 9.272 -21.109 1.00 94.44 103 TRP A O 1
ATOM 840 N N . GLN A 1 104 ? 2.992 9.502 -23.257 1.00 93.25 104 GLN A N 1
ATOM 841 C CA . GLN A 1 104 ? 1.691 8.843 -23.080 1.00 93.25 104 GLN A CA 1
ATOM 842 C C . GLN A 1 104 ? 1.842 7.394 -22.616 1.00 93.25 104 GLN A C 1
ATOM 844 O O . GLN A 1 104 ? 1.070 6.912 -21.791 1.00 93.25 104 GLN A O 1
ATOM 849 N N . THR A 1 105 ? 2.852 6.696 -23.128 1.00 94.75 105 THR A N 1
ATOM 850 C CA . THR A 1 105 ? 3.124 5.299 -22.800 1.00 94.75 105 THR A CA 1
ATOM 851 C C . THR A 1 105 ? 4.612 5.101 -22.553 1.00 94.75 105 THR A C 1
ATOM 853 O O . THR A 1 105 ? 5.432 5.592 -23.327 1.00 94.75 105 THR A O 1
ATOM 856 N N . VAL A 1 106 ? 4.952 4.397 -21.474 1.00 96.94 106 VAL A N 1
ATOM 857 C CA . VAL A 1 106 ? 6.333 4.076 -21.091 1.00 96.94 106 VAL A CA 1
ATOM 858 C C . VAL A 1 106 ? 6.461 2.578 -20.854 1.00 96.94 106 VAL A C 1
ATOM 860 O O . VAL A 1 106 ? 5.627 1.968 -20.186 1.00 96.94 106 VAL A O 1
ATOM 863 N N . PHE A 1 107 ? 7.537 2.005 -21.385 1.00 96.75 107 PHE A N 1
ATOM 864 C CA . PHE A 1 107 ? 7.908 0.607 -21.204 1.00 96.75 107 PHE A CA 1
ATOM 865 C C . PHE A 1 107 ? 9.214 0.551 -20.402 1.00 96.75 107 PHE A C 1
ATOM 867 O O . PHE A 1 107 ? 10.206 1.164 -20.799 1.00 96.75 107 PHE A O 1
ATOM 874 N N . VAL A 1 108 ? 9.226 -0.179 -19.286 1.00 95.62 108 VAL A N 1
ATOM 875 C CA . VAL A 1 108 ? 10.409 -0.404 -18.442 1.00 95.62 108 VAL A CA 1
ATOM 876 C C . VAL A 1 108 ? 10.759 -1.894 -18.492 1.00 95.62 108 VAL A C 1
ATOM 878 O O . VAL A 1 108 ? 10.188 -2.686 -17.740 1.00 95.62 108 VAL A O 1
ATOM 881 N N . PRO A 1 109 ? 11.670 -2.312 -19.390 1.00 92.06 109 PRO A N 1
ATOM 882 C CA . PRO A 1 109 ? 11.916 -3.730 -19.646 1.00 92.06 109 PRO A CA 1
ATOM 883 C C . PRO A 1 109 ? 12.723 -4.453 -18.550 1.00 92.06 109 PRO A C 1
ATOM 885 O O . PRO A 1 109 ? 12.751 -5.677 -18.519 1.00 92.06 109 PRO A O 1
ATOM 888 N N . GLY A 1 110 ? 13.412 -3.710 -17.677 1.00 88.81 110 GLY A N 1
ATOM 889 C CA . GLY A 1 110 ? 14.399 -4.233 -16.721 1.00 88.81 110 GLY A CA 1
ATOM 890 C C . GLY A 1 110 ? 13.932 -4.302 -15.266 1.00 88.81 110 GLY A C 1
ATOM 891 O O . GLY A 1 110 ? 14.748 -4.133 -14.367 1.00 88.81 110 GLY A O 1
ATOM 892 N N . SER A 1 111 ? 12.646 -4.526 -15.002 1.00 94.19 111 SER A N 1
ATOM 893 C CA . SER A 1 111 ? 12.074 -4.562 -13.642 1.00 94.19 111 SER A CA 1
ATOM 894 C C . SER A 1 111 ? 12.345 -5.895 -12.920 1.00 94.19 111 SER A C 1
ATOM 896 O O . SER A 1 111 ? 11.455 -6.475 -12.302 1.00 94.19 111 SER A O 1
ATOM 898 N N . SER A 1 112 ? 13.571 -6.412 -13.033 1.00 93.12 112 SER A N 1
ATOM 899 C CA . SER A 1 112 ? 14.024 -7.689 -12.456 1.00 93.12 112 SER A CA 1
ATOM 900 C C . SER A 1 112 ? 15.060 -7.479 -11.355 1.00 93.12 112 SER A C 1
ATOM 902 O O . SER A 1 112 ? 15.769 -6.467 -11.347 1.00 93.12 112 SER A O 1
ATOM 904 N N . GLU A 1 113 ? 15.209 -8.472 -10.479 1.00 88.12 113 GLU A N 1
ATOM 905 C CA . GLU A 1 113 ? 16.311 -8.531 -9.517 1.00 88.12 113 GLU A CA 1
ATOM 906 C C . GLU A 1 113 ? 17.677 -8.400 -10.226 1.00 88.12 113 GLU A C 1
ATOM 908 O O . GLU A 1 113 ? 17.912 -8.961 -11.304 1.00 88.12 113 GLU A O 1
ATOM 913 N N . GLY A 1 114 ? 18.566 -7.583 -9.654 1.00 83.94 114 GLY A N 1
ATOM 914 C CA . GLY A 1 114 ? 19.883 -7.268 -10.219 1.00 83.94 114 GLY A CA 1
ATOM 915 C C . GLY A 1 114 ? 19.866 -6.315 -11.423 1.00 83.94 114 GLY A C 1
ATOM 916 O O . GLY A 1 114 ? 20.918 -6.037 -11.992 1.00 83.94 114 GLY A O 1
ATOM 917 N N . THR A 1 115 ? 18.700 -5.826 -11.856 1.00 86.88 115 THR A N 1
ATOM 918 C CA . THR A 1 115 ? 18.574 -4.774 -12.887 1.00 86.88 115 THR A CA 1
ATOM 919 C C . THR A 1 115 ? 17.889 -3.524 -12.342 1.00 86.88 115 THR A C 1
ATOM 921 O O . THR A 1 115 ? 18.332 -2.418 -12.633 1.00 86.88 115 THR A O 1
ATOM 924 N N . ALA A 1 116 ? 16.859 -3.691 -11.514 1.00 89.25 116 ALA A N 1
ATOM 925 C CA . ALA A 1 116 ? 16.262 -2.631 -10.710 1.00 89.25 116 ALA A CA 1
ATOM 926 C C . ALA A 1 116 ? 15.886 -3.228 -9.339 1.00 89.25 116 ALA A C 1
ATOM 928 O O . ALA A 1 116 ? 14.871 -3.920 -9.259 1.00 89.25 116 ALA A O 1
ATOM 929 N N . PRO A 1 117 ? 16.685 -3.030 -8.274 1.00 88.94 117 PRO A N 1
ATOM 930 C CA . PRO A 1 117 ? 17.906 -2.226 -8.233 1.00 88.94 117 PRO A CA 1
ATOM 931 C C . PRO A 1 117 ? 19.049 -2.848 -9.035 1.00 88.94 117 PRO A C 1
ATOM 933 O O . PRO A 1 117 ? 19.205 -4.073 -9.076 1.00 88.94 117 PRO A O 1
ATOM 936 N N . PHE A 1 118 ? 19.879 -1.997 -9.636 1.00 84.19 118 PHE A N 1
ATOM 937 C CA . PHE A 1 118 ? 21.199 -2.417 -10.081 1.00 84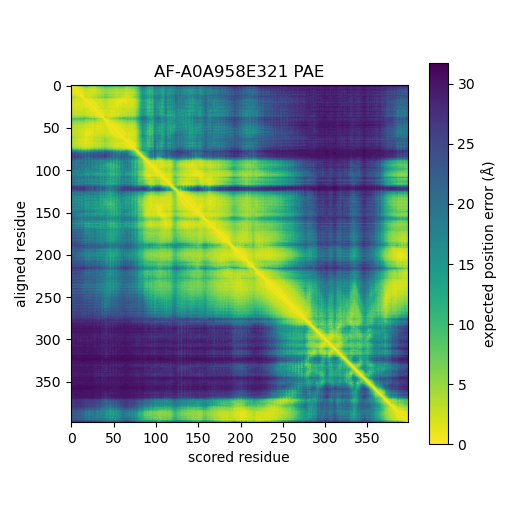.19 118 PHE A CA 1
ATOM 938 C C . PHE A 1 118 ? 22.082 -2.680 -8.856 1.00 84.19 118 PHE A C 1
ATOM 940 O O . PHE A 1 118 ? 22.260 -1.804 -8.010 1.00 84.19 118 PHE A O 1
ATOM 947 N N . VAL A 1 119 ? 22.631 -3.890 -8.743 1.00 73.25 119 VAL A N 1
ATOM 948 C CA . VAL A 1 119 ? 23.499 -4.277 -7.623 1.00 73.25 119 VAL A CA 1
ATOM 949 C C . VAL A 1 119 ? 24.949 -4.211 -8.080 1.00 73.25 119 VAL A C 1
ATOM 951 O O . VAL A 1 119 ? 25.349 -4.941 -8.984 1.00 73.25 119 VAL A O 1
ATOM 954 N N . VAL A 1 120 ? 25.742 -3.356 -7.438 1.00 64.31 120 VAL A N 1
ATOM 955 C CA . VAL A 1 120 ? 27.196 -3.356 -7.604 1.00 64.31 120 VAL A CA 1
ATOM 956 C C . VAL A 1 120 ? 27.755 -4.481 -6.740 1.00 64.31 120 VAL A C 1
ATOM 958 O O . VAL A 1 120 ? 27.698 -4.432 -5.512 1.00 64.31 120 VAL A O 1
ATOM 961 N N . SER A 1 121 ? 28.278 -5.525 -7.372 1.00 55.31 121 SER A N 1
ATOM 962 C CA . SER A 1 121 ? 29.075 -6.526 -6.677 1.00 55.31 121 SER A CA 1
ATOM 963 C C . SER A 1 121 ? 30.451 -5.926 -6.389 1.00 55.31 121 SER A C 1
ATOM 965 O O . SER A 1 121 ? 31.222 -5.834 -7.334 1.00 55.31 121 SER A O 1
ATOM 967 N N . GLU A 1 122 ? 30.744 -5.492 -5.151 1.00 52.41 122 GLU A N 1
ATOM 968 C CA . GLU A 1 122 ? 32.037 -5.802 -4.490 1.00 52.41 122 GLU A CA 1
ATOM 969 C C . GLU A 1 122 ? 32.263 -5.240 -3.071 1.00 52.41 122 GLU A C 1
ATOM 971 O O . GLU A 1 122 ? 32.934 -5.924 -2.304 1.00 52.41 122 GLU A O 1
ATOM 976 N N .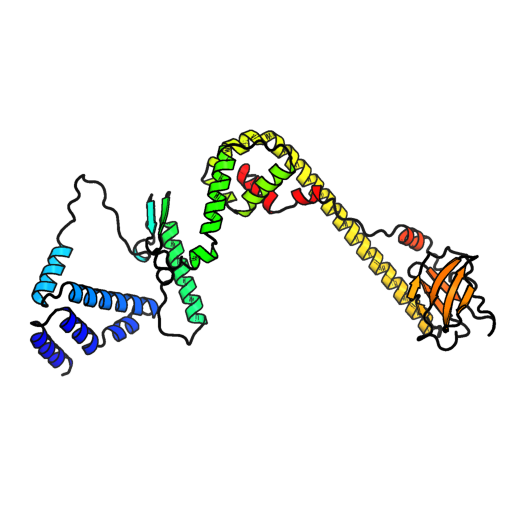 ASP A 1 123 ? 31.654 -4.141 -2.615 1.00 54.16 123 ASP A N 1
ATOM 977 C CA . ASP A 1 123 ? 31.966 -3.631 -1.260 1.00 54.16 123 ASP A CA 1
ATOM 978 C C . ASP A 1 123 ? 30.979 -4.118 -0.188 1.00 54.16 123 ASP A C 1
ATOM 980 O O . ASP A 1 123 ? 29.970 -3.493 0.131 1.00 54.16 123 ASP A O 1
ATOM 984 N N . LYS A 1 124 ? 31.283 -5.291 0.382 1.00 54.31 124 LYS A N 1
ATOM 985 C CA . LYS A 1 124 ? 30.514 -5.951 1.459 1.00 54.31 124 LYS A CA 1
ATOM 986 C C . LYS A 1 124 ? 30.747 -5.365 2.865 1.00 54.31 124 LYS A C 1
ATOM 988 O O . LYS A 1 124 ? 30.285 -5.962 3.833 1.00 54.31 124 LYS A O 1
ATOM 993 N N . SER A 1 125 ? 31.495 -4.272 3.011 1.00 61.56 125 SER A N 1
ATOM 994 C CA . SER A 1 125 ? 31.946 -3.780 4.324 1.00 61.56 125 SER A CA 1
ATOM 995 C C . SER A 1 125 ? 31.116 -2.632 4.909 1.00 61.56 125 SER A C 1
ATOM 997 O O . SER A 1 125 ? 31.199 -2.413 6.115 1.00 61.56 125 SER A O 1
ATOM 999 N N . ASP A 1 126 ? 30.296 -1.938 4.111 1.00 76.94 126 ASP A N 1
ATOM 1000 C CA . ASP A 1 126 ? 29.491 -0.799 4.574 1.00 76.94 126 ASP A CA 1
ATOM 1001 C C . ASP A 1 126 ? 27.989 -1.004 4.290 1.00 76.94 126 ASP A C 1
ATOM 1003 O O . ASP A 1 126 ? 27.472 -0.727 3.204 1.00 76.94 126 ASP A O 1
ATOM 1007 N N . GLU A 1 127 ? 27.267 -1.498 5.300 1.00 80.44 127 GLU A N 1
ATOM 1008 C CA . GLU A 1 127 ? 25.809 -1.678 5.244 1.00 80.44 127 GLU A CA 1
ATOM 1009 C C . GLU A 1 127 ? 25.056 -0.348 5.072 1.00 80.44 127 GLU A C 1
ATOM 1011 O O . GLU A 1 127 ? 23.997 -0.314 4.442 1.00 80.44 127 GLU A O 1
ATOM 1016 N N . VAL A 1 128 ? 25.600 0.770 5.569 1.00 81.12 128 VAL A N 1
ATOM 1017 C CA . VAL A 1 128 ? 24.966 2.088 5.424 1.00 81.12 128 VAL A CA 1
ATOM 1018 C C . VAL A 1 128 ? 25.025 2.535 3.965 1.00 81.12 128 VAL A C 1
ATOM 1020 O O . VAL A 1 128 ? 24.010 2.971 3.413 1.00 81.12 128 VAL A O 1
ATOM 1023 N N . ALA A 1 129 ? 26.178 2.365 3.313 1.00 78.00 129 ALA A N 1
ATOM 1024 C CA . ALA A 1 129 ? 26.341 2.657 1.890 1.00 78.00 129 ALA A CA 1
ATOM 1025 C C . ALA A 1 129 ? 25.411 1.796 1.018 1.00 78.00 129 ALA A C 1
ATOM 1027 O O . ALA A 1 129 ? 24.761 2.301 0.100 1.00 78.00 129 ALA A O 1
ATOM 1028 N N . LYS A 1 130 ? 25.262 0.509 1.351 1.00 80.56 130 LYS A N 1
ATOM 1029 C CA . LYS A 1 130 ? 24.360 -0.408 0.643 1.00 80.56 130 LYS A CA 1
ATOM 1030 C C . LYS A 1 130 ? 22.894 0.021 0.735 1.00 80.56 130 LYS A C 1
ATOM 1032 O O . LYS A 1 130 ? 22.198 0.029 -0.282 1.00 80.56 130 LYS A O 1
ATOM 1037 N N . ILE A 1 131 ? 22.425 0.411 1.923 1.00 85.44 131 ILE A N 1
ATOM 1038 C CA . ILE A 1 131 ? 21.059 0.927 2.110 1.00 85.44 131 ILE A CA 1
ATOM 1039 C C . ILE A 1 131 ? 20.861 2.210 1.292 1.00 85.44 131 ILE A C 1
ATOM 1041 O O . ILE A 1 131 ? 19.871 2.337 0.568 1.00 85.44 131 ILE A O 1
ATOM 1045 N N . ALA A 1 132 ? 21.815 3.144 1.357 1.00 84.38 132 ALA A N 1
ATOM 1046 C CA . ALA A 1 132 ? 21.745 4.400 0.613 1.00 84.38 132 ALA A CA 1
ATOM 1047 C C . ALA A 1 132 ? 21.674 4.180 -0.910 1.00 84.38 132 ALA A C 1
ATOM 1049 O O . ALA A 1 132 ? 20.902 4.865 -1.591 1.00 84.38 132 ALA A O 1
ATOM 1050 N N . HIS A 1 133 ? 22.421 3.200 -1.428 1.00 83.69 133 HIS A N 1
ATOM 1051 C CA . HIS A 1 133 ? 22.414 2.812 -2.840 1.00 83.69 133 HIS A CA 1
ATOM 1052 C C . HIS A 1 133 ? 21.067 2.234 -3.280 1.00 83.69 133 HIS A C 1
ATOM 1054 O O . HIS A 1 133 ? 20.483 2.696 -4.262 1.00 83.69 133 HIS A O 1
ATOM 1060 N N . VAL A 1 134 ? 20.516 1.279 -2.524 1.00 88.94 134 VAL A N 1
ATOM 1061 C CA . VAL A 1 134 ? 19.192 0.704 -2.822 1.00 88.94 134 VAL A CA 1
ATOM 1062 C C . VAL A 1 134 ? 18.117 1.794 -2.836 1.00 88.94 134 VAL A C 1
ATOM 1064 O O . VAL A 1 134 ? 17.271 1.818 -3.730 1.00 88.94 134 VAL A O 1
ATOM 1067 N N . GLU A 1 135 ? 18.181 2.754 -1.913 1.00 90.69 135 GLU A N 1
ATOM 1068 C CA . GLU A 1 135 ? 17.265 3.896 -1.891 1.00 90.69 135 GLU A CA 1
ATOM 1069 C C . GLU A 1 135 ? 17.471 4.867 -3.067 1.00 90.69 135 GLU A C 1
ATOM 1071 O O . GLU A 1 135 ? 16.510 5.469 -3.560 1.00 90.69 135 GLU A O 1
ATOM 1076 N N . ALA A 1 136 ? 18.700 5.027 -3.564 1.00 88.62 136 ALA A N 1
ATOM 1077 C CA . ALA A 1 136 ? 18.969 5.791 -4.780 1.00 88.62 136 ALA A CA 1
ATOM 1078 C C . ALA A 1 136 ? 18.370 5.114 -6.023 1.00 88.62 136 ALA A C 1
ATOM 1080 O O . ALA A 1 136 ? 17.678 5.773 -6.806 1.00 88.62 136 ALA A O 1
ATOM 1081 N N . GLU A 1 137 ? 18.546 3.801 -6.153 1.00 91.44 137 GLU A N 1
ATOM 1082 C CA . GLU A 1 137 ? 17.945 2.989 -7.214 1.00 91.44 137 GLU A CA 1
ATOM 1083 C C . GLU A 1 137 ? 16.411 2.989 -7.140 1.00 91.44 137 GLU A C 1
ATOM 1085 O O . GLU A 1 137 ? 15.737 3.107 -8.164 1.00 91.44 137 GLU A O 1
ATOM 1090 N N . ARG A 1 138 ? 15.830 2.962 -5.933 1.00 94.00 138 ARG A N 1
ATOM 1091 C CA . ARG A 1 138 ? 14.377 3.074 -5.725 1.00 94.00 138 ARG A CA 1
ATOM 1092 C C . ARG A 1 138 ? 13.837 4.404 -6.247 1.00 94.00 138 ARG A C 1
ATOM 1094 O O . ARG A 1 138 ? 12.817 4.437 -6.940 1.00 94.00 138 ARG A O 1
ATOM 1101 N N . ARG A 1 139 ? 14.540 5.512 -5.973 1.00 93.75 139 ARG A N 1
ATOM 1102 C CA . ARG A 1 139 ? 14.198 6.834 -6.530 1.00 93.75 139 ARG A CA 1
ATOM 1103 C C . ARG A 1 139 ? 14.315 6.849 -8.051 1.00 93.75 139 ARG A C 1
ATOM 1105 O O . ARG A 1 139 ? 13.468 7.448 -8.712 1.00 93.75 139 ARG A O 1
ATOM 1112 N N . LEU A 1 140 ? 15.326 6.188 -8.612 1.00 92.25 140 LEU A N 1
ATOM 1113 C CA . LEU A 1 140 ? 15.488 6.070 -10.059 1.00 92.25 140 LEU A CA 1
ATOM 1114 C C . LEU A 1 140 ? 14.325 5.285 -10.685 1.00 92.25 140 LEU A C 1
ATOM 1116 O O . LEU A 1 140 ? 13.719 5.751 -11.649 1.00 92.25 140 LEU A O 1
ATOM 1120 N N . PHE A 1 141 ? 13.943 4.153 -10.094 1.00 94.94 141 PHE A N 1
ATOM 1121 C CA . PHE A 1 141 ? 12.799 3.358 -10.536 1.00 94.94 141 PHE A CA 1
ATOM 1122 C C . PHE A 1 141 ? 11.490 4.162 -10.475 1.00 94.94 141 PHE A C 1
ATOM 1124 O O . PHE A 1 141 ? 10.739 4.199 -11.450 1.00 94.94 141 PHE A O 1
ATOM 1131 N N . TYR A 1 142 ? 11.267 4.922 -9.397 1.00 95.00 142 TYR A N 1
ATOM 1132 C CA . TYR A 1 142 ? 10.138 5.853 -9.288 1.00 95.00 142 TYR A CA 1
ATOM 1133 C C . TYR A 1 142 ? 10.141 6.924 -10.392 1.00 95.00 142 TYR A C 1
ATOM 1135 O O . TYR A 1 142 ? 9.095 7.238 -10.970 1.00 95.00 142 TYR A O 1
ATOM 1143 N N . VAL A 1 143 ? 11.310 7.475 -10.741 1.00 95.25 143 VAL A N 1
ATOM 1144 C CA . VAL A 1 143 ? 11.429 8.404 -11.875 1.00 95.25 143 VAL A CA 1
ATOM 1145 C C . VAL A 1 143 ? 10.972 7.723 -13.161 1.00 95.25 143 VAL A C 1
ATOM 1147 O O . VAL A 1 143 ? 10.155 8.319 -13.856 1.00 95.25 143 VAL A O 1
ATOM 1150 N N . ALA A 1 144 ? 11.421 6.495 -13.446 1.00 95.31 144 ALA A N 1
ATOM 1151 C CA . ALA A 1 144 ? 11.006 5.745 -14.636 1.00 95.31 144 ALA A CA 1
ATOM 1152 C C . ALA A 1 144 ? 9.482 5.560 -14.704 1.00 95.31 144 ALA A C 1
ATOM 1154 O O . ALA A 1 144 ? 8.871 5.865 -15.728 1.00 95.31 144 ALA A O 1
ATOM 1155 N N . MET A 1 145 ? 8.865 5.135 -13.596 1.00 95.12 145 MET A N 1
ATOM 1156 C CA . MET A 1 145 ? 7.416 4.924 -13.504 1.00 95.12 145 MET A CA 1
ATOM 1157 C C . MET A 1 145 ? 6.633 6.218 -13.756 1.00 95.12 145 MET A C 1
ATOM 1159 O O . MET A 1 145 ? 5.679 6.237 -14.530 1.00 95.12 145 MET A O 1
ATOM 1163 N N . THR A 1 146 ? 7.071 7.326 -13.156 1.00 94.19 146 THR A N 1
ATOM 1164 C CA . THR A 1 146 ? 6.394 8.631 -13.268 1.00 94.19 146 THR A CA 1
ATOM 1165 C C . THR A 1 146 ? 6.612 9.343 -14.601 1.00 94.19 146 THR A C 1
ATOM 1167 O O . THR A 1 146 ? 6.090 10.437 -14.789 1.00 94.19 146 THR A O 1
ATOM 1170 N N . ARG A 1 147 ? 7.373 8.767 -15.543 1.00 95.44 147 ARG A N 1
ATOM 1171 C CA . ARG A 1 147 ? 7.452 9.317 -16.908 1.00 95.44 147 ARG A CA 1
ATOM 1172 C C . ARG A 1 147 ? 6.184 9.017 -17.722 1.00 95.44 147 ARG A C 1
ATOM 1174 O O . ARG A 1 147 ? 5.974 9.649 -18.757 1.00 95.44 147 ARG A O 1
ATOM 1181 N N . ALA A 1 148 ? 5.375 8.044 -17.295 1.00 95.62 148 ALA A N 1
ATOM 1182 C CA . ALA A 1 148 ? 4.136 7.655 -17.961 1.00 95.62 148 ALA A CA 1
ATOM 1183 C C . ALA A 1 148 ? 2.980 8.598 -17.602 1.00 95.62 148 ALA A C 1
ATOM 1185 O O . ALA A 1 148 ? 2.703 8.817 -16.426 1.00 95.62 148 ALA A O 1
ATOM 1186 N N . LYS A 1 149 ? 2.267 9.104 -18.615 1.00 89.88 149 LYS A N 1
ATOM 1187 C CA . LYS A 1 149 ? 1.034 9.890 -18.428 1.00 89.88 149 LYS A CA 1
ATOM 1188 C C . LYS A 1 149 ? -0.224 9.033 -18.362 1.00 89.88 149 LYS A C 1
ATOM 1190 O O . LYS A 1 149 ? -1.132 9.371 -17.613 1.00 89.88 149 LYS A O 1
ATOM 1195 N N . ALA A 1 150 ? -0.285 7.967 -19.162 1.00 86.31 150 ALA A N 1
ATOM 1196 C CA . ALA A 1 150 ? -1.466 7.113 -19.259 1.00 86.31 150 ALA A CA 1
ATOM 1197 C C . ALA A 1 150 ? -1.129 5.642 -19.010 1.00 86.31 150 ALA A C 1
ATOM 1199 O O . ALA A 1 150 ? -1.691 5.033 -18.106 1.00 86.31 150 ALA A O 1
ATOM 1200 N N . ASN A 1 151 ? -0.184 5.082 -19.771 1.00 91.56 151 ASN A N 1
ATOM 1201 C CA . ASN A 1 151 ? 0.116 3.653 -19.717 1.00 91.56 151 ASN A CA 1
ATOM 1202 C C . ASN A 1 151 ? 1.558 3.406 -19.269 1.00 91.56 151 ASN A C 1
ATOM 1204 O O . ASN A 1 151 ? 2.504 3.933 -19.862 1.00 91.56 151 ASN A O 1
ATOM 1208 N N . LEU A 1 152 ? 1.724 2.565 -18.254 1.00 94.50 152 LEU A N 1
ATOM 1209 C CA . LEU A 1 152 ? 3.019 2.105 -17.770 1.00 94.50 152 LEU A CA 1
ATOM 1210 C C . LEU A 1 152 ? 3.077 0.586 -17.885 1.00 94.50 152 LEU A C 1
ATOM 1212 O O . LEU A 1 152 ? 2.251 -0.111 -17.303 1.00 94.50 152 LEU A O 1
ATOM 1216 N N . PHE A 1 153 ? 4.081 0.084 -18.594 1.00 95.31 153 PHE A N 1
ATOM 1217 C CA . PHE A 1 153 ? 4.343 -1.343 -18.709 1.00 95.31 153 PHE A CA 1
ATOM 1218 C C . PHE A 1 153 ? 5.687 -1.670 -18.065 1.00 95.31 153 PHE A C 1
ATOM 1220 O O . PHE A 1 153 ? 6.725 -1.173 -18.502 1.00 95.31 153 PHE A O 1
ATOM 1227 N N . LEU A 1 154 ? 5.667 -2.509 -17.033 1.00 94.69 154 LEU A N 1
ATOM 1228 C CA . LEU A 1 154 ? 6.858 -2.997 -16.344 1.00 94.69 154 LEU A CA 1
ATOM 1229 C C . LEU A 1 154 ? 7.073 -4.458 -16.736 1.00 94.69 154 LEU A C 1
ATOM 1231 O O . LEU A 1 154 ? 6.188 -5.283 -16.524 1.00 94.69 154 LEU A O 1
ATOM 1235 N N . TYR A 1 155 ? 8.236 -4.776 -17.298 1.00 92.81 155 TYR A N 1
ATOM 1236 C CA . TYR A 1 155 ? 8.604 -6.148 -17.648 1.00 92.81 155 TYR A CA 1
ATOM 1237 C C . TYR A 1 155 ? 9.763 -6.609 -16.785 1.00 92.81 155 TYR A C 1
ATOM 1239 O O . TYR A 1 155 ? 10.605 -5.807 -16.375 1.00 92.81 155 TYR A O 1
ATOM 1247 N N . TYR A 1 156 ? 9.810 -7.909 -16.543 1.00 92.00 156 TYR A N 1
ATOM 1248 C CA . TYR A 1 156 ? 10.930 -8.589 -15.918 1.00 92.00 156 TYR A CA 1
ATOM 1249 C C . TYR A 1 156 ? 11.249 -9.857 -16.717 1.00 92.00 156 TYR A C 1
ATOM 1251 O O . TYR A 1 156 ? 10.388 -10.378 -17.428 1.00 92.00 156 TYR A O 1
ATOM 1259 N N . SER A 1 157 ? 12.499 -10.314 -16.659 1.00 86.94 157 SER A N 1
ATOM 1260 C CA . SER A 1 157 ? 12.910 -11.538 -17.350 1.00 86.94 157 SER A CA 1
ATOM 1261 C C . SER A 1 157 ? 12.282 -12.755 -16.680 1.00 86.94 157 SER A C 1
ATOM 1263 O O . SER A 1 157 ? 12.323 -12.855 -15.459 1.00 86.94 157 SER A O 1
ATOM 1265 N N . ALA A 1 158 ? 11.783 -13.711 -17.466 1.00 87.12 158 ALA A N 1
ATOM 1266 C CA . ALA A 1 158 ? 11.292 -14.989 -16.945 1.00 87.12 158 ALA A CA 1
ATOM 1267 C C . ALA A 1 158 ? 12.397 -15.823 -16.264 1.00 87.12 158 ALA A C 1
ATOM 1269 O O . ALA A 1 158 ? 12.103 -16.680 -15.439 1.00 87.12 158 ALA A O 1
ATOM 1270 N N . GLU A 1 159 ? 13.663 -15.560 -16.595 1.00 89.69 159 GLU A N 1
ATOM 1271 C CA . GLU A 1 159 ? 14.834 -16.231 -16.015 1.00 89.69 159 GLU A CA 1
ATOM 1272 C C . GLU A 1 159 ? 15.298 -15.597 -14.694 1.00 89.69 159 GLU A C 1
ATOM 1274 O O . GLU A 1 159 ? 16.214 -16.105 -14.051 1.00 89.69 159 GLU A O 1
ATOM 1279 N N . LYS A 1 160 ? 14.714 -14.458 -14.300 1.00 87.56 160 LYS A N 1
ATOM 1280 C CA . LYS A 1 160 ? 15.089 -13.715 -13.094 1.00 87.56 160 LYS A CA 1
ATOM 1281 C C . LYS A 1 160 ? 13.890 -13.544 -12.174 1.00 87.56 160 LYS A C 1
ATOM 1283 O O . LYS A 1 160 ? 12.744 -13.499 -12.616 1.00 87.56 160 LYS A O 1
ATOM 1288 N N . ASN A 1 161 ? 14.165 -13.358 -10.888 1.00 91.06 161 ASN A N 1
ATOM 1289 C CA . ASN A 1 161 ? 13.131 -12.945 -9.952 1.00 91.06 161 ASN A CA 1
ATOM 1290 C C . ASN A 1 161 ? 12.628 -11.534 -10.285 1.00 91.06 161 ASN A C 1
ATOM 1292 O O . ASN A 1 161 ? 13.342 -10.699 -10.863 1.00 91.06 161 ASN A O 1
ATOM 1296 N N . ILE A 1 162 ? 11.387 -11.265 -9.885 1.00 92.94 162 ILE A N 1
ATOM 1297 C CA . ILE A 1 162 ? 10.804 -9.927 -9.940 1.00 92.94 162 ILE A CA 1
ATOM 1298 C C . ILE A 1 162 ? 11.673 -8.941 -9.140 1.00 92.94 162 ILE A C 1
ATOM 1300 O O . ILE A 1 162 ? 12.316 -9.312 -8.161 1.00 92.94 162 ILE A O 1
ATOM 1304 N N . SER A 1 163 ? 11.709 -7.676 -9.563 1.00 94.44 163 SER A N 1
ATOM 1305 C CA . SER A 1 163 ? 12.359 -6.613 -8.792 1.00 94.44 163 SER A CA 1
ATOM 1306 C C . SER A 1 163 ? 11.902 -6.626 -7.321 1.00 94.44 163 SER A C 1
ATOM 1308 O O . SER A 1 163 ? 10.690 -6.599 -7.079 1.00 94.44 163 SER A O 1
ATOM 1310 N N . PRO A 1 164 ? 12.831 -6.548 -6.347 1.00 93.06 164 PRO A N 1
ATOM 1311 C CA . PRO A 1 164 ? 12.508 -6.345 -4.936 1.00 93.06 164 PRO A CA 1
ATOM 1312 C C . PRO A 1 164 ? 11.563 -5.163 -4.701 1.00 93.06 164 PRO A C 1
ATOM 1314 O O . PRO A 1 164 ? 10.674 -5.238 -3.864 1.00 93.06 164 PRO A O 1
ATOM 1317 N N . PHE A 1 165 ? 11.672 -4.093 -5.495 1.00 94.19 165 PHE A N 1
ATOM 1318 C CA . PHE A 1 165 ? 10.784 -2.933 -5.382 1.00 94.19 165 PHE A CA 1
ATOM 1319 C C . PHE A 1 165 ? 9.324 -3.275 -5.694 1.00 94.19 165 PHE A C 1
ATOM 1321 O O . PHE A 1 165 ? 8.409 -2.742 -5.067 1.00 94.19 165 PHE A O 1
ATOM 1328 N N . LEU A 1 166 ? 9.098 -4.161 -6.667 1.00 93.44 166 LEU A N 1
ATOM 1329 C CA . LEU A 1 166 ? 7.760 -4.617 -7.034 1.00 93.44 166 LEU A CA 1
ATOM 1330 C C . LEU A 1 166 ? 7.230 -5.679 -6.070 1.00 93.44 166 LEU A C 1
ATOM 1332 O O . LEU A 1 166 ? 6.020 -5.709 -5.823 1.00 93.44 166 LEU A O 1
ATOM 1336 N N . ASP A 1 167 ? 8.111 -6.517 -5.526 1.00 92.25 167 ASP A N 1
ATOM 1337 C CA . ASP A 1 167 ? 7.762 -7.521 -4.520 1.00 92.25 167 ASP A CA 1
ATOM 1338 C C . ASP A 1 167 ? 7.382 -6.882 -3.176 1.00 92.25 167 ASP A C 1
ATOM 1340 O O . ASP A 1 167 ? 6.327 -7.181 -2.619 1.00 92.25 167 ASP A O 1
ATOM 1344 N N . GLU A 1 168 ? 8.154 -5.894 -2.712 1.00 92.31 168 GLU A N 1
ATOM 1345 C CA . GLU A 1 168 ? 7.840 -5.085 -1.527 1.00 92.31 168 GLU A CA 1
ATOM 1346 C C . GLU A 1 168 ? 6.485 -4.372 -1.662 1.00 92.31 168 GLU A C 1
ATOM 1348 O O . GLU A 1 168 ? 5.708 -4.293 -0.707 1.00 92.31 168 GLU A O 1
ATOM 1353 N N . ALA A 1 169 ? 6.167 -3.893 -2.870 1.00 89.25 169 ALA A N 1
ATOM 1354 C CA . ALA A 1 169 ? 4.865 -3.314 -3.199 1.00 89.25 169 ALA A CA 1
ATOM 1355 C C . ALA A 1 169 ? 3.749 -4.367 -3.359 1.00 89.25 169 ALA A C 1
ATOM 1357 O O . ALA A 1 169 ? 2.592 -4.012 -3.596 1.00 89.25 169 ALA A O 1
ATOM 1358 N N . LYS A 1 170 ? 4.077 -5.661 -3.236 1.00 90.56 170 LYS A N 1
ATOM 1359 C CA . LYS A 1 170 ? 3.181 -6.815 -3.399 1.00 90.56 170 LYS A CA 1
ATOM 1360 C C . LYS A 1 170 ? 2.422 -6.789 -4.724 1.00 90.56 170 LYS A C 1
ATOM 1362 O O . LYS A 1 170 ? 1.259 -7.206 -4.797 1.00 90.56 170 LYS A O 1
ATOM 1367 N N . THR A 1 171 ? 3.090 -6.304 -5.770 1.00 88.38 171 THR A N 1
ATOM 1368 C CA . THR A 1 171 ? 2.483 -5.947 -7.060 1.00 88.38 171 THR A CA 1
ATOM 1369 C C . THR A 1 171 ? 1.632 -7.072 -7.662 1.00 88.38 171 THR A C 1
ATOM 1371 O O . THR A 1 171 ? 0.490 -6.788 -8.019 1.00 88.38 171 THR A O 1
ATOM 1374 N N . PRO A 1 172 ? 2.075 -8.348 -7.721 1.00 85.62 172 PRO A N 1
ATOM 1375 C CA . PRO A 1 172 ? 1.259 -9.414 -8.315 1.00 85.62 172 PRO A CA 1
ATOM 1376 C C . PRO A 1 172 ? -0.086 -9.614 -7.601 1.00 85.62 172 PRO A C 1
ATOM 1378 O O . PRO A 1 172 ? -1.141 -9.722 -8.233 1.00 85.62 172 PRO A O 1
ATOM 1381 N N . SER A 1 173 ? -0.062 -9.611 -6.265 1.00 88.19 173 SER A N 1
ATOM 1382 C CA . SER A 1 173 ? -1.273 -9.760 -5.454 1.00 88.19 173 SER A CA 1
ATOM 1383 C C . SER A 1 173 ? -2.192 -8.544 -5.580 1.00 88.19 173 SER A C 1
ATOM 1385 O O . SER A 1 173 ? -3.407 -8.702 -5.700 1.00 88.19 173 SER A O 1
ATOM 1387 N N . LEU A 1 174 ? -1.612 -7.341 -5.620 1.00 87.25 174 LEU A N 1
ATOM 1388 C CA . LEU A 1 174 ? -2.343 -6.088 -5.747 1.00 87.25 174 LEU A CA 1
ATOM 1389 C C . LEU A 1 174 ? -3.050 -5.992 -7.103 1.00 87.25 174 LEU A C 1
ATOM 1391 O O . LEU A 1 174 ? -4.229 -5.658 -7.144 1.00 87.25 174 LEU A O 1
ATOM 1395 N N . LEU A 1 175 ? -2.364 -6.337 -8.197 1.00 86.75 175 LEU A N 1
ATOM 1396 C CA . LEU A 1 175 ? -2.952 -6.345 -9.539 1.00 86.75 175 LEU A CA 1
ATOM 1397 C C . LEU A 1 175 ? -4.114 -7.337 -9.633 1.00 86.75 175 LEU A C 1
ATOM 1399 O O . LEU A 1 175 ? -5.188 -6.973 -10.097 1.00 86.75 175 LEU A O 1
ATOM 1403 N N . THR A 1 176 ? -3.950 -8.543 -9.083 1.00 88.75 176 THR A N 1
ATOM 1404 C CA . THR A 1 176 ? -5.030 -9.544 -9.037 1.00 88.75 176 THR A CA 1
ATOM 1405 C C . THR A 1 176 ? -6.258 -9.025 -8.276 1.00 88.75 176 THR A C 1
ATOM 1407 O O . THR A 1 176 ? -7.399 -9.231 -8.697 1.00 88.75 176 THR A O 1
ATOM 1410 N N . GLN A 1 177 ? -6.043 -8.333 -7.151 1.00 87.06 177 GLN A N 1
ATOM 1411 C CA . GLN A 1 177 ? -7.125 -7.722 -6.373 1.00 87.06 177 GLN A CA 1
ATOM 1412 C C . GLN A 1 177 ? -7.807 -6.582 -7.134 1.00 87.06 177 GLN A C 1
ATOM 1414 O O . GLN A 1 177 ? -9.037 -6.513 -7.138 1.00 87.06 177 GLN A O 1
ATOM 1419 N N . ILE A 1 178 ? -7.030 -5.718 -7.793 1.00 86.69 178 ILE A N 1
ATOM 1420 C CA . ILE A 1 178 ? -7.547 -4.614 -8.607 1.00 86.69 178 ILE A CA 1
ATOM 1421 C C . ILE A 1 178 ? -8.374 -5.151 -9.774 1.00 86.69 178 ILE A C 1
ATOM 1423 O O . ILE A 1 178 ? -9.479 -4.663 -9.980 1.00 86.69 178 ILE A O 1
ATOM 1427 N N . ASP A 1 179 ? -7.912 -6.181 -10.484 1.00 86.75 179 ASP A N 1
ATOM 1428 C CA . ASP A 1 179 ? -8.649 -6.774 -11.606 1.00 86.75 179 ASP A CA 1
ATOM 1429 C C . ASP A 1 179 ? -9.982 -7.381 -11.161 1.00 86.75 179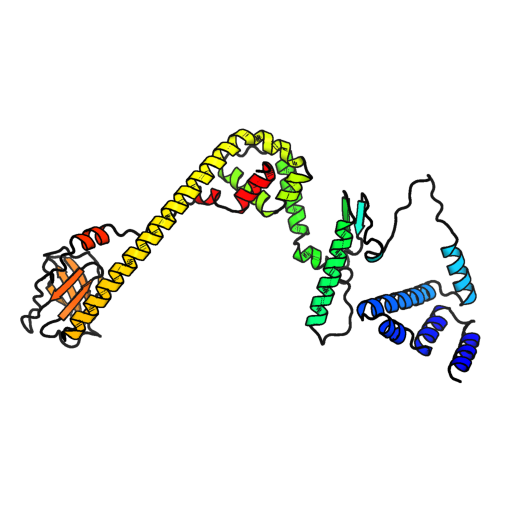 ASP A C 1
ATOM 1431 O O . ASP A 1 179 ? -11.011 -7.214 -11.824 1.00 86.75 179 ASP A O 1
ATOM 1435 N N . LYS A 1 180 ? -9.988 -8.073 -10.015 1.00 87.75 180 LYS A N 1
ATOM 1436 C CA . LYS A 1 180 ? -11.218 -8.608 -9.423 1.00 87.75 180 LYS A CA 1
ATOM 1437 C C . LYS A 1 180 ? -12.184 -7.480 -9.059 1.00 87.75 180 LYS A C 1
ATOM 1439 O O . LYS A 1 180 ? -13.351 -7.528 -9.444 1.00 87.75 180 LYS A O 1
ATOM 1444 N N . LEU A 1 181 ? -11.695 -6.455 -8.364 1.00 86.19 181 LEU A N 1
ATOM 1445 C CA . LEU A 1 181 ? -12.508 -5.311 -7.960 1.00 86.19 181 LEU A CA 1
ATOM 1446 C C . LEU A 1 181 ? -13.003 -4.507 -9.161 1.00 86.19 181 LEU A C 1
ATOM 1448 O O . LEU A 1 181 ? -14.148 -4.083 -9.149 1.00 86.19 181 LEU A O 1
ATOM 1452 N N . ALA A 1 182 ? -12.207 -4.337 -10.215 1.00 84.19 182 ALA A N 1
ATOM 1453 C CA . ALA A 1 182 ? -12.622 -3.641 -11.428 1.00 84.19 182 ALA A CA 1
ATOM 1454 C C . ALA A 1 182 ? -13.817 -4.336 -12.099 1.00 84.19 182 ALA A C 1
ATOM 1456 O O . ALA A 1 182 ? -14.757 -3.664 -12.521 1.00 84.19 182 ALA A O 1
ATOM 1457 N N . LYS A 1 183 ? -13.819 -5.677 -12.138 1.00 85.19 183 LYS A N 1
ATOM 1458 C CA . LYS A 1 183 ? -14.958 -6.468 -12.635 1.00 85.19 183 LYS A CA 1
ATOM 1459 C C . LYS A 1 183 ? -16.195 -6.304 -11.756 1.00 85.19 183 LYS A C 1
ATOM 1461 O O . LYS A 1 183 ? -17.282 -6.101 -12.285 1.00 85.19 183 LYS A O 1
ATOM 1466 N N . GLU A 1 184 ? -16.031 -6.367 -10.433 1.00 86.50 184 GLU A N 1
ATOM 1467 C CA . GLU A 1 184 ? -17.132 -6.144 -9.489 1.00 86.50 184 GLU A CA 1
ATOM 1468 C C . GLU A 1 184 ? -17.692 -4.718 -9.640 1.00 86.50 184 GLU A C 1
ATOM 1470 O O . GLU A 1 184 ? -18.876 -4.551 -9.883 1.00 86.50 184 GLU A O 1
ATOM 1475 N N . VAL A 1 185 ? -16.852 -3.683 -9.622 1.00 85.00 185 VAL A N 1
ATOM 1476 C CA . VAL A 1 185 ? -17.247 -2.278 -9.829 1.00 85.00 185 VAL A CA 1
ATOM 1477 C C . VAL A 1 185 ? -18.038 -2.091 -11.126 1.00 85.00 185 VAL A C 1
ATOM 1479 O O . VAL A 1 185 ? -19.085 -1.445 -11.111 1.00 85.00 185 VAL A O 1
ATOM 1482 N N . ALA A 1 186 ? -17.552 -2.654 -12.236 1.00 81.75 186 ALA A N 1
ATOM 1483 C CA . ALA A 1 186 ? -18.212 -2.545 -13.535 1.00 81.75 186 ALA A CA 1
ATOM 1484 C C . ALA A 1 186 ? -19.597 -3.212 -13.550 1.00 81.75 186 ALA A C 1
ATOM 1486 O O . ALA A 1 186 ? -20.488 -2.746 -14.255 1.00 81.75 186 ALA A O 1
ATOM 1487 N N . ALA A 1 187 ? -19.784 -4.271 -12.759 1.00 82.56 187 ALA A N 1
ATOM 1488 C CA . ALA A 1 187 ? -21.061 -4.962 -12.620 1.00 82.56 187 ALA A CA 1
ATOM 1489 C C . ALA A 1 187 ? -22.061 -4.236 -11.701 1.00 82.56 187 ALA A C 1
ATOM 1491 O O . ALA A 1 187 ? -23.228 -4.610 -11.708 1.00 82.56 187 ALA A O 1
ATOM 1492 N N . ALA A 1 188 ? -21.620 -3.235 -10.924 1.00 80.31 188 ALA A N 1
ATOM 1493 C CA . ALA A 1 188 ? -22.421 -2.545 -9.906 1.00 80.31 188 ALA A CA 1
ATOM 1494 C C . ALA A 1 188 ? -23.226 -3.531 -9.021 1.00 80.31 188 ALA A C 1
ATOM 1496 O O . ALA A 1 188 ? -24.453 -3.564 -9.099 1.00 80.31 188 ALA A O 1
ATOM 1497 N N . PRO A 1 189 ? -22.548 -4.381 -8.223 1.00 81.25 189 PRO A N 1
ATOM 1498 C CA . PRO A 1 189 ? -23.159 -5.493 -7.512 1.00 81.25 189 PRO A CA 1
ATOM 1499 C C . PRO A 1 189 ? -24.246 -5.032 -6.549 1.00 81.25 189 PRO A C 1
ATOM 1501 O O . PRO A 1 189 ? -24.016 -4.174 -5.695 1.00 81.25 189 PRO A O 1
ATOM 1504 N N . ASP A 1 190 ? -25.393 -5.697 -6.640 1.00 82.69 190 ASP A N 1
ATOM 1505 C CA . ASP A 1 190 ? -26.469 -5.586 -5.666 1.00 82.69 190 ASP A CA 1
ATOM 1506 C C . ASP A 1 190 ? -26.290 -6.668 -4.590 1.00 82.69 190 ASP A C 1
ATOM 1508 O O . ASP A 1 190 ? -26.569 -7.857 -4.790 1.00 82.69 190 ASP A O 1
ATOM 1512 N N . PHE A 1 191 ? -25.715 -6.269 -3.457 1.00 85.69 191 PHE A N 1
ATOM 1513 C CA . PHE A 1 191 ? -25.463 -7.164 -2.332 1.00 85.69 191 PHE A CA 1
ATOM 1514 C C . PHE A 1 191 ? -26.732 -7.360 -1.504 1.00 85.69 191 PHE A C 1
ATOM 1516 O O . PHE A 1 191 ? -27.368 -6.399 -1.077 1.00 85.69 191 PHE A O 1
ATOM 1523 N N . ARG A 1 192 ? -27.057 -8.613 -1.166 1.00 83.00 192 ARG A N 1
ATOM 1524 C CA . ARG A 1 192 ? -28.275 -8.930 -0.395 1.00 83.00 192 ARG A CA 1
ATOM 1525 C C . ARG A 1 192 ? -28.176 -8.532 1.076 1.00 83.00 192 ARG A C 1
ATOM 1527 O O . ARG A 1 192 ? -29.198 -8.418 1.750 1.00 83.00 192 ARG A O 1
ATOM 1534 N N . ARG A 1 193 ? -26.957 -8.406 1.607 1.00 87.56 193 ARG A N 1
ATOM 1535 C CA . ARG A 1 193 ? -26.688 -8.122 3.022 1.00 87.56 193 ARG A CA 1
ATOM 1536 C C . ARG A 1 193 ? -25.801 -6.891 3.155 1.00 87.56 193 ARG A C 1
ATOM 1538 O O . ARG A 1 193 ? -24.772 -6.796 2.494 1.00 87.56 193 ARG A O 1
ATOM 1545 N N . GLU A 1 194 ? -26.120 -6.012 4.105 1.00 86.44 194 GLU A N 1
ATOM 1546 C CA . GLU A 1 194 ? -25.287 -4.838 4.420 1.00 86.44 194 GLU A CA 1
ATOM 1547 C C . GLU A 1 194 ? -23.855 -5.234 4.816 1.00 86.44 194 GLU A C 1
ATOM 1549 O O . GLU A 1 194 ? -22.899 -4.538 4.493 1.00 86.44 194 GLU A O 1
ATOM 1554 N N . SER A 1 195 ? -23.673 -6.396 5.450 1.00 88.19 195 SER A N 1
ATOM 1555 C CA . SER A 1 195 ? -22.339 -6.904 5.777 1.00 88.19 195 SER A CA 1
ATOM 1556 C C . SER A 1 195 ? -21.454 -7.118 4.546 1.00 88.19 195 SER A C 1
ATOM 1558 O O . SER A 1 195 ? -20.253 -6.887 4.632 1.00 88.19 195 SER A O 1
ATOM 1560 N N . GLU A 1 196 ? -22.036 -7.545 3.422 1.00 90.06 196 GLU A N 1
ATOM 1561 C CA . GLU A 1 196 ? -21.311 -7.764 2.164 1.00 90.06 196 GLU A CA 1
ATOM 1562 C C . GLU A 1 196 ? -20.962 -6.424 1.500 1.00 90.06 196 GLU A C 1
ATOM 1564 O O . GLU A 1 196 ? -19.849 -6.256 1.004 1.00 90.06 196 GLU A O 1
ATOM 1569 N N . GLN A 1 197 ? -21.867 -5.438 1.579 1.00 90.19 197 GLN A N 1
ATOM 1570 C CA . GLN A 1 197 ? -21.594 -4.060 1.148 1.00 90.19 197 GLN A CA 1
ATOM 1571 C C . GLN A 1 197 ? -20.420 -3.466 1.937 1.00 90.19 197 GLN A C 1
ATOM 1573 O O . GLN A 1 197 ? -19.487 -2.919 1.351 1.00 90.19 197 GLN A O 1
ATOM 1578 N N . ILE A 1 198 ? -20.436 -3.612 3.267 1.00 90.88 198 ILE A N 1
ATOM 1579 C CA . ILE A 1 198 ? -19.366 -3.130 4.147 1.00 90.88 198 ILE A CA 1
ATOM 1580 C C . ILE A 1 198 ? -18.037 -3.799 3.795 1.00 90.88 198 ILE A C 1
ATOM 1582 O O . ILE A 1 198 ? -17.050 -3.095 3.604 1.00 90.88 198 ILE A O 1
ATOM 1586 N N . GLU A 1 199 ? -18.005 -5.127 3.650 1.00 91.75 199 GLU A N 1
ATOM 1587 C CA . GLU A 1 199 ? -16.785 -5.856 3.282 1.00 91.75 199 GLU A CA 1
ATOM 1588 C C . GLU A 1 199 ? -16.237 -5.388 1.925 1.00 91.75 199 GLU A C 1
ATOM 1590 O O . GLU A 1 199 ? -15.035 -5.156 1.772 1.00 91.75 199 GLU A O 1
ATOM 1595 N N . PHE A 1 200 ? -17.112 -5.176 0.940 1.00 91.88 200 PHE A N 1
ATOM 1596 C CA . PHE A 1 200 ? -16.719 -4.638 -0.357 1.00 91.88 200 PHE A CA 1
ATOM 1597 C C . PHE A 1 200 ? -16.086 -3.242 -0.238 1.00 91.88 200 PHE A C 1
ATOM 1599 O O . PHE A 1 200 ? -14.999 -3.005 -0.774 1.00 91.88 200 PHE A O 1
ATOM 1606 N N . ILE A 1 201 ? -16.730 -2.333 0.498 1.00 91.62 201 ILE A N 1
ATOM 1607 C CA . ILE A 1 201 ? -16.253 -0.960 0.713 1.00 91.62 201 ILE A CA 1
ATOM 1608 C C . ILE A 1 201 ? -14.923 -0.962 1.480 1.00 91.62 201 ILE A C 1
ATOM 1610 O O . ILE A 1 201 ? -13.998 -0.229 1.128 1.00 91.62 201 ILE A O 1
ATOM 1614 N N . GLU A 1 202 ? -14.777 -1.820 2.488 1.00 92.88 202 GLU A N 1
ATOM 1615 C CA . GLU A 1 202 ? -13.527 -1.984 3.228 1.00 92.88 202 GLU A CA 1
ATOM 1616 C C . GLU A 1 202 ? -12.383 -2.449 2.322 1.00 92.88 202 GLU A C 1
ATOM 1618 O O . GLU A 1 202 ? -11.294 -1.875 2.389 1.00 92.88 202 GLU A O 1
ATOM 1623 N N . ARG A 1 203 ? -12.617 -3.429 1.436 1.00 91.44 203 ARG A N 1
ATOM 1624 C CA . ARG A 1 203 ? -11.609 -3.880 0.458 1.00 91.44 203 ARG A CA 1
ATOM 1625 C C . ARG A 1 203 ? -11.192 -2.755 -0.490 1.00 91.44 203 ARG A C 1
ATOM 1627 O O . ARG A 1 203 ? -10.001 -2.600 -0.744 1.00 91.44 203 ARG A O 1
ATOM 1634 N N . LEU A 1 204 ? -12.127 -1.917 -0.950 1.00 89.69 204 LEU A N 1
ATOM 1635 C CA . LEU A 1 204 ? -11.784 -0.722 -1.735 1.00 89.69 204 LEU A CA 1
ATOM 1636 C C . LEU A 1 204 ? -10.896 0.247 -0.942 1.00 89.69 204 LEU A C 1
ATOM 1638 O O . LEU A 1 204 ? -9.891 0.737 -1.459 1.00 89.69 204 LEU A O 1
ATOM 1642 N N . GLY A 1 205 ? -11.216 0.494 0.329 1.00 91.06 205 GLY A N 1
ATOM 1643 C CA . GLY A 1 205 ? -10.403 1.354 1.189 1.00 91.06 205 GLY A CA 1
ATOM 1644 C C . GLY A 1 205 ? -9.022 0.783 1.525 1.00 91.06 205 GLY A C 1
ATOM 1645 O O . GLY A 1 205 ? -8.071 1.547 1.715 1.00 91.06 205 GLY A O 1
ATOM 1646 N N . GLN A 1 206 ? -8.866 -0.541 1.558 1.00 91.06 206 GLN A N 1
ATOM 1647 C CA . GLN A 1 206 ? -7.566 -1.187 1.771 1.00 91.06 206 GLN A CA 1
ATOM 1648 C C . GLN A 1 206 ? -6.569 -0.885 0.646 1.00 91.06 206 GLN A C 1
ATOM 1650 O O . GLN A 1 206 ? -5.375 -0.774 0.925 1.00 91.06 206 GLN A O 1
ATOM 1655 N N . LEU A 1 207 ? -7.045 -0.665 -0.586 1.00 87.56 207 LEU A N 1
ATOM 1656 C CA . LEU A 1 207 ? -6.187 -0.350 -1.733 1.00 87.56 207 LEU A CA 1
ATOM 1657 C C . LEU A 1 207 ? -5.496 1.017 -1.626 1.00 87.56 207 LEU A C 1
ATOM 1659 O O . LEU A 1 207 ? -4.490 1.243 -2.291 1.00 87.56 207 LEU A O 1
ATOM 1663 N N . ARG A 1 208 ? -6.018 1.941 -0.804 1.00 87.56 208 ARG A N 1
ATOM 1664 C CA . ARG A 1 208 ? -5.500 3.321 -0.668 1.00 87.56 208 ARG A CA 1
ATOM 1665 C C . ARG A 1 208 ? -5.396 4.079 -2.000 1.00 87.56 208 ARG A C 1
ATOM 1667 O O . ARG A 1 208 ? -4.492 4.887 -2.205 1.00 87.56 208 ARG A O 1
ATOM 1674 N N . LEU A 1 209 ? -6.338 3.812 -2.903 1.00 82.19 209 LEU A N 1
ATOM 1675 C CA . LEU A 1 209 ? -6.441 4.446 -4.220 1.00 82.19 209 LEU A CA 1
ATOM 1676 C C . LEU A 1 209 ? -7.476 5.581 -4.244 1.00 82.19 209 LEU A C 1
ATOM 1678 O O . LEU A 1 209 ? -7.888 6.013 -5.318 1.00 82.19 209 LEU A O 1
ATOM 1682 N N . ASP A 1 210 ? -7.883 6.093 -3.080 1.00 83.50 210 ASP A N 1
ATOM 1683 C CA . ASP A 1 210 ? -8.887 7.154 -2.943 1.00 83.50 210 ASP A CA 1
ATOM 1684 C C . ASP A 1 210 ? -8.557 8.366 -3.826 1.00 83.50 210 ASP A C 1
ATOM 1686 O O . ASP A 1 210 ? -9.401 8.822 -4.596 1.00 83.50 210 ASP A O 1
ATOM 1690 N N . ARG A 1 211 ? -7.299 8.825 -3.822 1.00 80.12 211 ARG A N 1
ATOM 1691 C CA . ARG A 1 211 ? -6.844 9.923 -4.689 1.00 80.12 211 ARG A CA 1
ATOM 1692 C C . ARG A 1 211 ? -6.910 9.594 -6.176 1.00 80.12 211 ARG A C 1
ATOM 1694 O O . ARG A 1 211 ? -7.233 10.478 -6.967 1.00 80.12 211 ARG A O 1
ATOM 1701 N N . PHE A 1 212 ? -6.575 8.363 -6.559 1.00 79.88 212 PHE A N 1
ATOM 1702 C CA . PHE A 1 212 ? -6.618 7.938 -7.957 1.00 79.88 212 PHE A CA 1
ATOM 1703 C C . PHE A 1 212 ? -8.057 7.979 -8.467 1.00 79.88 212 PHE A C 1
ATOM 1705 O O . PHE A 1 212 ? -8.345 8.673 -9.440 1.00 79.88 212 PHE A O 1
ATOM 1712 N N . PHE A 1 213 ? -8.979 7.331 -7.759 1.00 78.50 213 PHE A N 1
ATOM 1713 C CA . PHE A 1 213 ? -10.376 7.294 -8.172 1.00 78.50 213 PHE A CA 1
ATOM 1714 C C . PHE A 1 213 ? -11.062 8.655 -8.076 1.00 78.50 213 PHE A C 1
ATOM 1716 O O . PHE A 1 213 ? -11.801 9.023 -8.979 1.00 78.50 213 PHE A O 1
ATOM 1723 N N . THR A 1 214 ? -10.769 9.453 -7.048 1.00 73.06 214 THR A N 1
ATOM 1724 C CA . THR A 1 214 ? -11.411 10.769 -6.891 1.00 73.06 214 THR A CA 1
ATOM 1725 C C . THR A 1 214 ? -10.994 11.757 -7.984 1.00 73.06 214 THR A C 1
ATOM 1727 O O . THR A 1 214 ? -11.778 12.629 -8.349 1.00 73.06 214 THR A O 1
ATOM 1730 N N . ARG A 1 215 ? -9.761 11.658 -8.501 1.00 71.50 215 ARG A N 1
ATOM 1731 C CA . ARG A 1 215 ? -9.181 12.689 -9.378 1.00 71.50 215 ARG A CA 1
ATOM 1732 C C . ARG A 1 215 ? -8.938 12.245 -10.820 1.00 71.50 215 ARG A C 1
ATOM 1734 O O . ARG A 1 215 ? -8.862 13.107 -11.689 1.00 71.50 215 ARG A O 1
ATOM 1741 N N . TRP A 1 216 ? -8.806 10.947 -11.079 1.00 62.78 216 TRP A N 1
ATOM 1742 C CA . TRP A 1 216 ? -8.295 10.446 -12.360 1.00 62.78 216 TRP A CA 1
ATOM 1743 C C . TRP A 1 216 ? -9.178 9.381 -13.015 1.00 62.78 216 TRP A C 1
ATOM 1745 O O . TRP A 1 216 ? -8.893 8.999 -14.146 1.00 62.78 216 TRP A O 1
ATOM 1755 N N . SER A 1 217 ? -10.229 8.887 -12.351 1.00 71.88 217 SER A N 1
ATOM 1756 C CA . SER A 1 217 ? -11.028 7.780 -12.885 1.00 71.88 217 SER A CA 1
ATOM 1757 C C . SER A 1 217 ? -12.524 7.937 -12.642 1.00 71.88 217 SER A C 1
ATOM 1759 O O . SER A 1 217 ? -12.984 8.078 -11.515 1.00 71.88 217 SER A O 1
ATOM 1761 N N . ASN A 1 218 ? -13.299 7.789 -13.716 1.00 76.38 218 ASN A N 1
ATOM 1762 C CA . ASN A 1 218 ? -14.759 7.733 -13.660 1.00 76.38 218 ASN A CA 1
ATOM 1763 C C . ASN A 1 218 ? -15.292 6.311 -13.409 1.00 76.38 218 ASN A C 1
ATOM 1765 O O . ASN A 1 218 ? -16.503 6.100 -13.421 1.00 76.38 218 ASN A O 1
ATOM 1769 N N . ALA A 1 219 ? -14.412 5.332 -13.169 1.00 78.88 219 ALA A N 1
ATOM 1770 C CA . ALA A 1 219 ? -14.782 3.920 -13.068 1.00 78.88 219 ALA A CA 1
ATOM 1771 C C . ALA A 1 219 ? -15.797 3.623 -11.949 1.00 78.88 219 ALA A C 1
ATOM 1773 O O . ALA A 1 219 ? -16.541 2.656 -12.052 1.00 78.88 219 ALA A O 1
ATOM 1774 N N . LEU A 1 220 ? -15.865 4.457 -10.904 1.00 84.94 220 LEU A N 1
ATOM 1775 C CA . LEU A 1 220 ? -16.780 4.268 -9.771 1.00 84.94 220 LEU A CA 1
ATOM 1776 C C . LEU A 1 220 ? -18.140 4.966 -9.939 1.00 84.94 220 LEU A C 1
ATOM 1778 O O . LEU A 1 220 ? -18.979 4.868 -9.044 1.00 84.94 220 LEU A O 1
ATOM 1782 N N . HIS A 1 221 ? -18.395 5.651 -11.060 1.00 84.56 221 HIS A N 1
ATOM 1783 C CA . HIS A 1 221 ? -19.696 6.286 -11.312 1.00 84.56 221 HIS A CA 1
ATOM 1784 C C . HIS A 1 221 ? -20.895 5.326 -11.206 1.00 84.56 221 HIS A C 1
ATOM 1786 O O . HIS A 1 221 ? -21.875 5.716 -10.567 1.00 84.56 221 HIS A O 1
ATOM 1792 N N . PRO A 1 222 ? -20.848 4.093 -11.754 1.00 84.06 222 PRO A N 1
ATOM 1793 C CA . PRO A 1 222 ? -21.943 3.133 -11.609 1.00 84.06 222 PRO A CA 1
ATOM 1794 C C . PRO A 1 222 ? -22.289 2.857 -10.141 1.00 84.06 222 PRO A C 1
ATOM 1796 O O . PRO A 1 222 ? -23.449 2.967 -9.754 1.00 84.06 222 PRO A O 1
ATOM 1799 N N . LEU A 1 223 ? -21.275 2.612 -9.303 1.00 85.56 223 LEU A N 1
ATOM 1800 C CA . LEU A 1 223 ? -21.453 2.387 -7.866 1.00 85.56 223 LEU A CA 1
ATOM 1801 C C . LEU A 1 223 ? -21.984 3.623 -7.138 1.00 85.56 223 LEU A C 1
ATOM 1803 O O . LEU A 1 223 ? -22.893 3.511 -6.320 1.00 85.56 223 LEU A O 1
ATOM 1807 N N . ARG A 1 224 ? -21.447 4.812 -7.443 1.00 87.12 224 ARG A N 1
ATOM 1808 C CA . ARG A 1 224 ? -21.891 6.072 -6.828 1.00 87.12 224 ARG A CA 1
ATOM 1809 C C . ARG A 1 224 ? -23.374 6.330 -7.081 1.00 87.12 224 ARG A C 1
ATOM 1811 O O . ARG A 1 224 ? -24.073 6.787 -6.181 1.00 87.12 224 ARG A O 1
ATOM 1818 N N . ASN A 1 225 ? -23.825 6.065 -8.304 1.00 84.38 225 ASN A N 1
ATOM 1819 C CA . ASN A 1 225 ? -25.221 6.236 -8.686 1.00 84.38 225 ASN A CA 1
ATOM 1820 C C . ASN A 1 225 ? -26.101 5.172 -8.022 1.00 84.38 225 ASN A C 1
ATOM 1822 O O . ASN A 1 225 ? -27.162 5.503 -7.502 1.00 84.38 225 ASN A O 1
ATOM 1826 N N . HIS A 1 226 ? -25.643 3.918 -8.006 1.00 86.19 226 HIS A N 1
ATOM 1827 C CA . HIS A 1 226 ? -26.389 2.796 -7.445 1.00 86.19 226 HIS A CA 1
ATOM 1828 C C . HIS A 1 226 ? -26.588 2.915 -5.923 1.00 86.19 226 HIS A C 1
ATOM 1830 O O . HIS A 1 226 ? -27.698 2.718 -5.442 1.00 86.19 226 HIS A O 1
ATOM 1836 N N . TRP A 1 227 ? -25.562 3.324 -5.168 1.00 89.69 227 TRP A N 1
ATOM 1837 C CA . TRP A 1 227 ? -25.604 3.417 -3.697 1.00 89.69 227 TRP A CA 1
ATOM 1838 C C . TRP A 1 227 ? -25.800 4.838 -3.157 1.00 89.69 227 TRP A C 1
ATOM 1840 O O . TRP A 1 227 ? -25.419 5.144 -2.025 1.00 89.69 227 TRP A O 1
ATOM 1850 N N . HIS A 1 228 ? -26.386 5.741 -3.945 1.00 86.94 228 HIS A N 1
ATOM 1851 C CA . HIS A 1 228 ? -26.573 7.127 -3.511 1.00 86.94 228 HIS A CA 1
ATOM 1852 C C . HIS A 1 228 ? -27.450 7.242 -2.250 1.00 86.94 228 HIS A C 1
ATOM 1854 O O . HIS A 1 228 ? -27.143 8.023 -1.348 1.00 86.94 228 HIS A O 1
ATOM 1860 N N . SER A 1 229 ? -28.518 6.443 -2.161 1.00 84.69 229 SER A N 1
ATOM 1861 C CA . SER A 1 229 ? -29.403 6.388 -0.990 1.00 84.69 229 SER A CA 1
ATOM 1862 C C . SER A 1 229 ? -28.750 5.696 0.208 1.00 84.69 229 SER A C 1
ATOM 1864 O O . SER A 1 229 ? -28.880 6.177 1.335 1.00 84.69 229 SER A O 1
ATOM 1866 N N . ASP A 1 230 ? -28.009 4.608 -0.024 1.00 89.06 230 ASP A N 1
ATOM 1867 C CA . ASP A 1 230 ? -27.312 3.872 1.039 1.00 89.06 230 ASP A CA 1
ATOM 1868 C C . ASP A 1 230 ? -26.230 4.723 1.710 1.00 89.06 230 ASP A C 1
ATOM 1870 O O . ASP A 1 230 ? -26.030 4.631 2.921 1.00 89.06 230 ASP A O 1
ATOM 1874 N N . PHE A 1 231 ? -25.596 5.632 0.963 1.00 90.62 231 PHE A N 1
ATOM 1875 C CA . PHE A 1 231 ? -24.607 6.555 1.512 1.00 90.62 231 PHE A CA 1
ATOM 1876 C C . PHE A 1 231 ? -25.149 7.391 2.677 1.00 90.62 231 PHE A C 1
ATOM 1878 O O . PHE A 1 231 ? -24.479 7.518 3.703 1.00 90.62 231 PHE A O 1
ATOM 1885 N N . GLN A 1 232 ? -26.375 7.914 2.565 1.00 89.69 232 GLN A N 1
ATOM 1886 C CA . GLN A 1 232 ? -27.002 8.674 3.654 1.00 89.69 232 GLN A CA 1
ATOM 1887 C C . GLN A 1 232 ? -27.249 7.791 4.883 1.00 89.69 232 GLN A C 1
ATOM 1889 O O . GLN A 1 232 ? -27.015 8.221 6.014 1.00 89.69 232 GLN A O 1
ATOM 1894 N N . ARG A 1 233 ? -27.653 6.531 4.669 1.00 90.44 233 ARG A N 1
ATOM 1895 C CA . ARG A 1 233 ?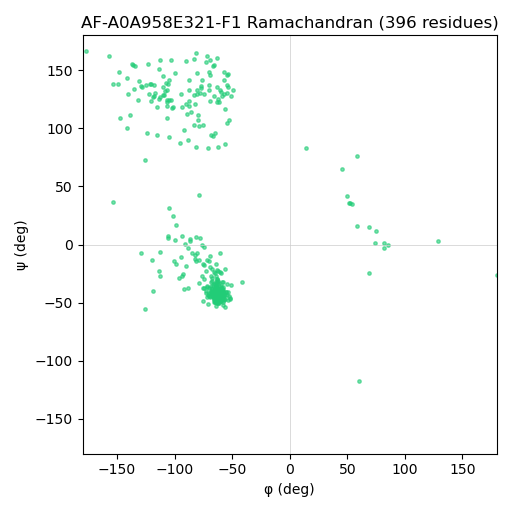 -27.833 5.554 5.749 1.00 90.44 233 ARG A CA 1
ATOM 1896 C C . ARG A 1 233 ? -26.513 5.280 6.473 1.00 90.44 233 ARG A C 1
ATOM 1898 O O . ARG A 1 233 ? -26.461 5.368 7.699 1.00 90.44 233 ARG A O 1
ATOM 1905 N N . TRP A 1 234 ? -25.432 5.028 5.734 1.00 92.12 234 TRP A N 1
ATOM 1906 C CA . TRP A 1 234 ? -24.108 4.800 6.319 1.00 92.12 234 TRP A CA 1
ATOM 1907 C C . TRP A 1 234 ? -23.567 6.025 7.056 1.00 92.12 234 TRP A C 1
ATOM 1909 O O . TRP A 1 234 ? -22.951 5.867 8.106 1.00 92.12 234 TRP A O 1
ATOM 1919 N N . GLN A 1 235 ? -23.824 7.244 6.570 1.00 90.94 235 GLN A N 1
ATOM 1920 C CA . GLN A 1 235 ? -23.451 8.463 7.294 1.00 90.94 235 GLN A CA 1
ATOM 1921 C C . GLN A 1 235 ? -24.129 8.553 8.664 1.00 90.94 235 GLN A C 1
ATOM 1923 O O . GLN A 1 235 ? -23.486 8.963 9.630 1.00 90.94 235 GLN A O 1
ATOM 1928 N N . THR A 1 236 ? -25.399 8.162 8.765 1.00 91.38 236 THR A N 1
ATOM 1929 C CA . THR A 1 236 ? -26.106 8.093 10.051 1.00 91.38 236 THR A CA 1
ATOM 1930 C C . THR A 1 236 ? -25.498 7.018 10.949 1.00 91.38 236 THR A C 1
ATOM 1932 O O . THR A 1 236 ? -25.128 7.320 12.078 1.00 91.38 236 THR A O 1
ATOM 1935 N N . HIS A 1 237 ? -25.261 5.808 10.430 1.00 91.19 237 HIS A N 1
ATOM 1936 C CA . HIS A 1 237 ? -24.626 4.734 11.204 1.00 91.19 237 HIS A CA 1
ATOM 1937 C C . HIS A 1 237 ? -23.224 5.092 11.713 1.00 91.19 237 HIS A C 1
ATOM 1939 O O . HIS A 1 237 ? -22.867 4.725 12.831 1.00 91.19 237 HIS A O 1
ATOM 1945 N N . ILE A 1 238 ? -22.437 5.837 10.930 1.00 91.94 238 ILE A N 1
ATOM 1946 C CA . ILE A 1 238 ? -21.134 6.352 11.366 1.00 91.94 238 ILE A CA 1
ATOM 1947 C C . ILE A 1 238 ? -21.303 7.309 12.549 1.00 91.94 238 ILE A C 1
ATOM 1949 O O . ILE A 1 238 ? -20.586 7.157 13.536 1.00 91.94 238 ILE A O 1
ATOM 1953 N N . ARG A 1 239 ? -22.250 8.255 12.482 1.00 91.88 239 ARG A N 1
ATOM 1954 C CA . ARG A 1 239 ? -22.513 9.199 13.583 1.00 91.88 239 ARG A CA 1
ATOM 1955 C C . ARG A 1 239 ? -22.979 8.478 14.844 1.00 91.88 239 ARG A C 1
ATOM 1957 O O . ARG A 1 239 ? -22.477 8.769 15.924 1.00 91.88 239 ARG A O 1
ATOM 1964 N N . ASP A 1 240 ? -23.884 7.513 14.703 1.00 91.12 240 ASP A N 1
ATOM 1965 C CA . ASP A 1 240 ? -24.382 6.714 15.825 1.00 91.12 240 ASP A CA 1
ATOM 1966 C C . ASP A 1 240 ? -23.248 5.908 16.474 1.00 91.12 240 ASP A C 1
ATOM 1968 O O . ASP A 1 240 ? -23.136 5.845 17.700 1.00 91.12 240 ASP A O 1
ATOM 1972 N N . ALA A 1 241 ? -22.366 5.324 15.658 1.00 91.88 241 ALA A N 1
ATOM 1973 C CA . ALA A 1 241 ? -21.204 4.591 16.142 1.00 91.88 241 ALA A CA 1
ATOM 1974 C C . ALA A 1 241 ? -20.183 5.506 16.838 1.00 91.88 241 ALA A C 1
ATOM 1976 O O . ALA A 1 241 ? -19.644 5.131 17.878 1.00 91.88 241 ALA A O 1
ATOM 1977 N N . GLU A 1 242 ? -19.932 6.706 16.305 1.00 92.06 242 GLU A N 1
ATOM 1978 C CA . GLU A 1 242 ? -19.063 7.712 16.931 1.00 92.06 242 GLU A CA 1
ATOM 1979 C C . GLU A 1 242 ? -19.629 8.192 18.270 1.00 92.06 242 GLU A C 1
ATOM 1981 O O . GLU A 1 242 ? -18.893 8.255 19.254 1.00 92.06 242 GLU A O 1
ATOM 1986 N N . ALA A 1 243 ? -20.933 8.472 18.331 1.00 91.56 243 ALA A N 1
ATOM 1987 C CA . ALA A 1 243 ? -21.612 8.873 19.558 1.00 91.56 243 ALA A CA 1
ATOM 1988 C C . ALA A 1 243 ? -21.561 7.763 20.620 1.00 91.56 243 ALA A C 1
ATOM 1990 O O . ALA A 1 243 ? -21.244 8.029 21.780 1.00 91.56 243 ALA A O 1
ATOM 1991 N N . ALA A 1 244 ? -21.800 6.508 20.225 1.00 90.12 244 ALA A N 1
ATOM 1992 C CA . ALA A 1 244 ? -21.708 5.361 21.124 1.00 90.12 244 ALA A CA 1
ATOM 1993 C C . ALA A 1 244 ? -20.278 5.143 21.651 1.00 90.12 244 ALA A C 1
ATOM 1995 O O . ALA A 1 244 ? -20.090 4.861 22.835 1.00 90.12 244 ALA A O 1
ATOM 1996 N N . GLU A 1 245 ? -19.262 5.289 20.797 1.00 90.56 245 GLU A N 1
ATOM 1997 C CA . GLU A 1 245 ? -17.853 5.173 21.186 1.00 90.56 245 GLU A CA 1
ATOM 1998 C C . GLU A 1 245 ? -17.417 6.335 22.098 1.00 90.56 245 GLU A C 1
ATOM 2000 O O . GLU A 1 245 ? -16.681 6.115 23.061 1.00 90.56 245 GLU A O 1
ATOM 2005 N N . ALA A 1 246 ? -17.901 7.558 21.856 1.00 90.25 246 ALA A N 1
ATOM 2006 C CA . ALA A 1 246 ? -17.650 8.709 22.722 1.00 90.25 246 ALA A CA 1
ATOM 2007 C C . ALA A 1 246 ? -18.276 8.520 24.114 1.00 90.25 246 ALA A C 1
ATOM 2009 O O . ALA A 1 246 ? -17.570 8.635 25.118 1.00 90.25 246 ALA A O 1
ATOM 2010 N N . ALA A 1 247 ? -19.554 8.132 24.174 1.00 89.00 247 ALA A N 1
ATOM 2011 C CA . ALA A 1 247 ? -20.248 7.838 25.428 1.00 89.00 247 ALA A CA 1
ATOM 2012 C C . ALA A 1 247 ? -19.564 6.701 26.206 1.00 89.00 247 ALA A C 1
ATOM 2014 O O . ALA A 1 247 ? -19.409 6.773 27.425 1.00 89.00 247 ALA A O 1
ATOM 2015 N N . TYR A 1 248 ? -19.090 5.665 25.503 1.00 89.31 248 TYR A N 1
ATOM 2016 C CA . TYR A 1 248 ? -18.314 4.585 26.108 1.00 89.31 248 TYR A CA 1
ATOM 2017 C C . TYR A 1 248 ? -17.004 5.084 26.731 1.00 89.31 248 TYR A C 1
ATOM 2019 O O . TYR A 1 248 ? -16.681 4.711 27.860 1.00 89.31 248 TYR A O 1
ATOM 2027 N N . ARG A 1 249 ? -16.248 5.935 26.027 1.00 88.75 249 ARG A N 1
ATOM 2028 C CA . ARG A 1 249 ? -14.979 6.492 26.527 1.00 88.75 249 ARG A CA 1
ATOM 2029 C C . ARG A 1 249 ? -15.179 7.392 27.737 1.00 88.75 249 ARG A C 1
ATOM 2031 O O . ARG A 1 249 ? -14.401 7.304 28.686 1.00 88.75 249 ARG A O 1
ATOM 2038 N N . GLU A 1 250 ? -16.215 8.222 27.720 1.00 88.62 250 GLU A N 1
ATOM 2039 C CA . GLU A 1 250 ? -16.577 9.072 28.853 1.00 88.62 250 GLU A CA 1
ATOM 2040 C C . GLU A 1 250 ? -16.941 8.218 30.072 1.00 88.62 250 GLU A C 1
ATOM 2042 O O . GLU A 1 250 ? -16.337 8.368 31.135 1.00 88.62 250 GLU A O 1
ATOM 2047 N N . ALA A 1 251 ? -17.829 7.235 29.893 1.00 84.38 251 ALA A N 1
ATOM 2048 C CA . ALA A 1 251 ? -18.199 6.300 30.949 1.00 84.38 251 ALA A CA 1
ATOM 2049 C C . ALA A 1 251 ? -16.990 5.514 31.482 1.00 84.38 251 ALA A C 1
ATOM 2051 O O . ALA A 1 251 ? -16.888 5.281 32.686 1.00 84.38 251 ALA A O 1
ATOM 2052 N N . LEU A 1 252 ? -16.056 5.114 30.612 1.00 84.31 252 LEU A N 1
ATOM 2053 C CA . LEU A 1 252 ? -14.841 4.406 31.012 1.00 84.31 252 LEU A CA 1
ATOM 2054 C C . LEU A 1 252 ? -13.893 5.303 31.816 1.00 84.31 252 LEU A C 1
ATOM 2056 O O . LEU A 1 252 ? -13.342 4.853 32.817 1.00 84.31 252 LEU A O 1
ATOM 2060 N N . THR A 1 253 ? -13.730 6.560 31.405 1.00 86.12 253 THR A N 1
ATOM 2061 C CA . THR A 1 253 ? -12.893 7.545 32.106 1.00 86.12 253 THR A CA 1
ATOM 2062 C C . THR A 1 253 ? -13.471 7.850 33.482 1.00 86.12 253 THR A C 1
ATOM 2064 O O . THR A 1 253 ? -12.755 7.833 34.485 1.00 86.12 253 THR A O 1
ATOM 2067 N N . GLN A 1 254 ? -14.788 8.053 33.547 1.00 80.06 254 GLN A N 1
ATOM 2068 C CA . GLN A 1 254 ? -15.498 8.262 34.800 1.00 80.06 254 GLN A CA 1
ATOM 2069 C C . GLN A 1 254 ? -15.364 7.040 35.717 1.00 80.06 254 GLN A C 1
ATOM 2071 O O . GLN A 1 254 ? -15.006 7.185 36.885 1.00 80.06 254 GLN A O 1
ATOM 2076 N N . TYR A 1 255 ? -15.549 5.834 35.170 1.00 78.94 255 TYR A N 1
ATOM 2077 C CA . TYR A 1 255 ? -15.340 4.578 35.886 1.00 78.94 255 TYR A CA 1
ATOM 2078 C C . TYR A 1 255 ? -13.915 4.466 36.448 1.00 78.94 255 TYR A C 1
ATOM 2080 O O . TYR A 1 255 ? -13.749 4.128 37.615 1.00 78.94 255 TYR A O 1
ATOM 2088 N N . GLN A 1 256 ? -12.884 4.774 35.654 1.00 78.62 256 GLN A N 1
ATOM 2089 C CA . GLN A 1 256 ? -11.486 4.731 36.097 1.00 78.62 256 GLN A CA 1
ATOM 2090 C C . GLN A 1 256 ? -11.206 5.750 37.208 1.00 78.62 256 GLN A C 1
ATOM 2092 O O . GLN A 1 256 ? -10.604 5.397 38.220 1.00 78.62 256 GLN A O 1
ATOM 2097 N N . SER A 1 257 ? -11.696 6.985 37.068 1.00 79.50 257 SER A N 1
ATOM 2098 C CA . SER A 1 257 ? -11.533 8.027 38.089 1.00 79.50 257 SER A CA 1
ATOM 2099 C C . SER A 1 257 ? -12.205 7.649 39.409 1.00 79.50 257 SER A C 1
ATOM 2101 O O . SER A 1 257 ? -11.622 7.811 40.486 1.00 79.50 257 SER A O 1
ATOM 2103 N N . ASP A 1 258 ? -13.431 7.130 39.340 1.00 70.94 258 ASP A N 1
ATOM 2104 C CA . ASP A 1 258 ? -14.160 6.681 40.521 1.00 70.94 258 ASP A CA 1
ATOM 2105 C C . ASP A 1 258 ? -13.474 5.469 41.158 1.00 70.94 258 ASP A C 1
ATOM 2107 O O . ASP A 1 258 ? -13.314 5.437 42.380 1.00 70.94 258 ASP A O 1
ATOM 2111 N N . HIS A 1 259 ? -12.969 4.536 40.347 1.00 68.88 259 HIS A N 1
ATOM 2112 C CA . HIS A 1 259 ? -12.189 3.396 40.816 1.00 68.88 259 HIS A CA 1
ATOM 2113 C C . HIS A 1 259 ? -10.931 3.830 41.585 1.00 68.88 259 HIS A C 1
ATOM 2115 O O . HIS A 1 259 ? -10.705 3.384 42.709 1.00 68.88 259 HIS A O 1
ATOM 2121 N N . GLU A 1 260 ? -10.156 4.773 41.047 1.00 75.75 260 GLU A N 1
ATOM 2122 C CA . GLU A 1 260 ? -8.959 5.310 41.704 1.00 75.75 260 GLU A CA 1
ATOM 2123 C C . GLU A 1 260 ? -9.259 6.081 42.998 1.00 75.75 260 GLU A C 1
ATOM 2125 O O . GLU A 1 260 ? -8.450 6.084 43.932 1.00 75.75 260 GLU A O 1
ATOM 2130 N N . LYS A 1 261 ? -10.396 6.784 43.079 1.00 70.00 261 LYS A N 1
ATOM 2131 C CA . LYS A 1 261 ? -10.812 7.483 44.309 1.00 70.00 261 LYS A CA 1
ATOM 2132 C C . LYS A 1 261 ? -11.122 6.492 45.423 1.00 70.00 261 LYS A C 1
ATOM 2134 O O . LYS A 1 261 ? -10.659 6.695 46.546 1.00 70.00 261 LYS A O 1
ATOM 2139 N N . VAL A 1 262 ? -11.858 5.429 45.105 1.00 67.31 262 VAL A N 1
ATOM 2140 C CA . VAL A 1 262 ? -12.165 4.363 46.064 1.00 67.31 262 VAL A CA 1
ATOM 2141 C C . VAL A 1 262 ? -10.888 3.665 46.500 1.00 67.31 262 VAL A C 1
ATOM 2143 O O . VAL A 1 262 ? -10.630 3.600 47.695 1.00 67.31 262 VAL A O 1
ATOM 2146 N N . GLU A 1 263 ? -10.031 3.253 45.566 1.00 69.19 263 GLU A N 1
ATOM 2147 C CA . GLU A 1 263 ? -8.737 2.630 45.879 1.00 69.19 263 GLU A CA 1
ATOM 2148 C C . GLU A 1 263 ? -7.881 3.494 46.819 1.00 69.19 263 GLU A C 1
ATOM 2150 O O . GLU A 1 263 ? -7.295 2.993 47.779 1.00 69.19 263 GLU A O 1
ATOM 2155 N N . ARG A 1 264 ? -7.845 4.818 46.619 1.00 72.62 264 ARG A N 1
ATOM 2156 C CA . ARG A 1 264 ? -7.143 5.734 47.535 1.00 72.62 264 ARG A CA 1
ATOM 2157 C C . ARG A 1 264 ? -7.761 5.775 48.929 1.00 72.62 264 ARG A C 1
ATOM 2159 O O . ARG A 1 264 ? -7.022 5.797 49.913 1.00 72.62 264 ARG A O 1
ATOM 2166 N N . GLN A 1 265 ? -9.089 5.808 49.027 1.00 66.12 265 GLN A N 1
ATOM 2167 C CA . GLN A 1 265 ? -9.789 5.793 50.314 1.00 66.12 265 GLN A CA 1
ATOM 2168 C C . GLN A 1 265 ? -9.555 4.476 51.058 1.00 66.12 265 GLN A C 1
ATOM 2170 O O . GLN A 1 265 ? -9.228 4.508 52.244 1.00 66.12 265 GLN A O 1
ATOM 2175 N N . VAL A 1 266 ? -9.621 3.349 50.344 1.00 66.50 266 VAL A N 1
ATOM 2176 C CA . VAL A 1 266 ? -9.304 2.015 50.865 1.00 66.50 266 VAL A CA 1
ATOM 2177 C C . VAL A 1 266 ? -7.873 1.973 51.394 1.00 66.50 266 VAL A C 1
ATOM 2179 O O . VAL A 1 266 ? -7.674 1.656 52.560 1.00 66.50 266 VAL A O 1
ATOM 2182 N N . ARG A 1 267 ? -6.873 2.398 50.609 1.00 71.69 267 ARG A N 1
ATOM 2183 C CA . ARG A 1 267 ? -5.463 2.418 51.052 1.00 71.69 267 ARG A CA 1
ATOM 2184 C C . ARG A 1 267 ? -5.224 3.303 52.272 1.00 71.69 267 ARG A C 1
ATOM 2186 O O . ARG A 1 267 ? -4.465 2.925 53.161 1.00 71.69 267 ARG A O 1
ATOM 2193 N N . LYS A 1 268 ? -5.846 4.487 52.328 1.00 71.25 268 LYS A N 1
ATOM 2194 C CA . LYS A 1 268 ? -5.733 5.386 53.489 1.00 71.25 268 LYS A CA 1
ATOM 2195 C C . LYS A 1 268 ? -6.307 4.727 54.741 1.00 71.25 268 LYS A C 1
ATOM 2197 O O . LYS A 1 268 ? -5.727 4.831 55.814 1.00 71.25 268 LYS A O 1
ATOM 2202 N N . PHE A 1 269 ? -7.431 4.041 54.596 1.00 66.06 269 PHE A N 1
ATOM 2203 C CA . PHE A 1 269 ? -8.054 3.333 55.698 1.00 66.06 269 PHE A CA 1
ATOM 2204 C C . PHE A 1 269 ? -7.246 2.105 56.137 1.00 66.06 269 PHE A C 1
ATOM 2206 O O . PHE A 1 269 ? -7.007 1.945 57.331 1.00 66.06 269 PHE A O 1
ATOM 2213 N N . GLU A 1 270 ? -6.743 1.297 55.196 1.00 69.19 270 GLU A N 1
ATOM 2214 C CA . GLU A 1 270 ? -5.828 0.190 55.499 1.00 69.19 270 GLU A CA 1
ATOM 2215 C C . GLU A 1 270 ? -4.596 0.687 56.272 1.00 69.19 270 GLU A C 1
ATOM 2217 O O . GLU A 1 270 ? -4.158 0.062 57.237 1.00 69.19 270 GLU A O 1
ATOM 2222 N N . LYS A 1 271 ? -4.057 1.849 55.890 1.00 74.50 271 LYS A N 1
ATOM 2223 C CA . LYS A 1 271 ? -2.954 2.486 56.610 1.00 74.50 271 LYS A CA 1
ATOM 2224 C C . LYS A 1 271 ? -3.342 2.859 58.048 1.00 74.50 271 LYS A C 1
ATOM 2226 O O . LYS A 1 271 ? -2.627 2.475 58.967 1.00 74.50 271 LYS A O 1
ATOM 2231 N N . ASN A 1 272 ? -4.475 3.537 58.251 1.00 68.88 272 ASN A N 1
ATOM 2232 C CA . ASN A 1 272 ? -4.932 3.956 59.583 1.00 68.88 272 ASN A CA 1
ATOM 2233 C C . ASN A 1 272 ? -5.170 2.768 60.535 1.00 68.88 272 ASN A C 1
ATOM 2235 O O . ASN A 1 272 ? -4.864 2.854 61.724 1.00 68.88 272 ASN A O 1
ATOM 2239 N N . ILE A 1 273 ? -5.715 1.657 60.025 1.00 65.62 273 ILE A N 1
ATOM 2240 C CA . ILE A 1 273 ? -5.907 0.438 60.823 1.00 65.62 273 ILE A CA 1
ATOM 2241 C C . ILE A 1 273 ? -4.552 -0.136 61.246 1.00 65.62 273 ILE A C 1
ATOM 2243 O O . ILE A 1 273 ? -4.352 -0.407 62.429 1.00 65.62 273 ILE A O 1
ATOM 2247 N N . ARG A 1 274 ? -3.610 -0.276 60.303 1.00 69.69 274 ARG A N 1
ATOM 2248 C CA . ARG A 1 274 ? -2.266 -0.796 60.599 1.00 69.69 274 ARG A CA 1
ATOM 2249 C C . ARG A 1 274 ? -1.526 0.072 61.618 1.00 69.69 274 ARG A C 1
ATOM 2251 O O . ARG A 1 274 ? -0.891 -0.463 62.519 1.00 69.69 274 ARG A O 1
ATOM 2258 N N . GLU A 1 275 ? -1.640 1.398 61.516 1.00 74.75 275 GLU A N 1
ATOM 2259 C CA . GLU A 1 275 ? -1.062 2.350 62.484 1.00 74.75 275 GLU A CA 1
ATOM 2260 C C . GLU A 1 275 ? -1.687 2.238 63.884 1.00 74.75 275 GLU A C 1
ATOM 2262 O O . GLU A 1 275 ? -1.031 2.549 64.873 1.00 74.75 275 GLU A O 1
ATOM 2267 N N . SER A 1 276 ? -2.921 1.737 63.983 1.00 66.31 276 SER A N 1
ATOM 2268 C CA . SER A 1 276 ? -3.603 1.468 65.257 1.00 66.31 276 SER A CA 1
ATOM 2269 C C . SER A 1 276 ? -3.194 0.128 65.892 1.00 66.31 276 SER A C 1
ATOM 2271 O O . SER A 1 276 ? -3.797 -0.287 66.879 1.00 66.31 276 SER A O 1
ATOM 2273 N N . GLY A 1 277 ? -2.203 -0.570 65.322 1.00 64.25 277 GLY A N 1
ATOM 2274 C CA . GLY A 1 277 ? -1.742 -1.881 65.788 1.00 64.25 277 GLY A CA 1
ATOM 2275 C C . GLY A 1 277 ? -2.688 -3.036 65.449 1.00 64.25 277 GLY A C 1
ATOM 2276 O O . GLY A 1 277 ? -2.517 -4.130 65.970 1.00 64.25 277 GLY A O 1
ATOM 2277 N N . ILE A 1 278 ? -3.685 -2.803 64.591 1.00 63.47 278 ILE A N 1
ATOM 2278 C CA . ILE A 1 278 ? -4.682 -3.800 64.193 1.00 63.47 278 ILE A CA 1
ATOM 2279 C C . ILE A 1 278 ? -4.225 -4.471 62.894 1.00 63.47 278 ILE A C 1
ATOM 2281 O O . ILE A 1 278 ? -3.896 -3.802 61.909 1.00 63.47 278 ILE A O 1
ATOM 2285 N N . LEU A 1 279 ? -4.231 -5.803 62.872 1.00 63.78 279 LEU A N 1
ATOM 2286 C CA . LEU A 1 279 ? -3.894 -6.576 61.678 1.00 63.78 279 LEU A CA 1
ATOM 2287 C C . LEU A 1 279 ? -5.050 -6.570 60.666 1.00 63.78 279 LEU A C 1
ATOM 2289 O O . LEU A 1 279 ? -6.224 -6.633 61.039 1.00 63.78 279 LEU A O 1
ATOM 2293 N N . ILE A 1 280 ? -4.703 -6.492 59.376 1.00 65.06 280 ILE A N 1
ATOM 2294 C CA . ILE A 1 280 ? -5.655 -6.573 58.259 1.00 65.06 280 ILE A CA 1
ATOM 2295 C C . ILE A 1 280 ? -5.409 -7.857 57.493 1.00 65.06 280 ILE A C 1
ATOM 2297 O O . ILE A 1 280 ? -4.310 -8.056 56.976 1.00 65.06 280 ILE A O 1
ATOM 2301 N N . HIS A 1 281 ? -6.462 -8.642 57.316 1.00 66.00 281 HIS A N 1
ATOM 2302 C CA . HIS A 1 281 ? -6.432 -9.861 56.520 1.00 66.00 281 HIS A CA 1
ATOM 2303 C C . HIS A 1 281 ? -7.445 -9.778 55.379 1.00 66.00 281 HIS A C 1
ATOM 2305 O O . HIS A 1 281 ? -8.554 -9.270 55.551 1.00 66.00 281 HIS A O 1
ATOM 2311 N N . LYS A 1 282 ? -7.060 -10.236 54.185 1.00 64.69 282 LYS A N 1
ATOM 2312 C CA . LYS A 1 282 ? -7.889 -10.153 52.972 1.00 64.69 282 LYS A CA 1
ATOM 2313 C C . LYS A 1 282 ? -8.475 -11.522 52.646 1.00 64.69 282 LYS A C 1
ATOM 2315 O O . LYS A 1 282 ? -7.785 -12.528 52.762 1.00 64.69 282 LYS A O 1
ATOM 2320 N N . PHE A 1 283 ? -9.728 -11.563 52.193 1.00 60.91 283 PHE A N 1
ATOM 2321 C CA . PHE A 1 283 ? -10.307 -12.806 51.675 1.00 60.91 283 PHE A CA 1
ATOM 2322 C C . PHE A 1 283 ? -9.555 -13.286 50.431 1.00 60.91 283 PHE A C 1
ATOM 2324 O O . PHE A 1 283 ? -9.309 -12.505 49.507 1.00 60.91 283 PHE A O 1
ATOM 2331 N N . LYS A 1 284 ? -9.262 -14.590 50.378 1.00 62.38 284 LYS A N 1
ATOM 2332 C CA . LYS A 1 284 ? -8.687 -15.239 49.190 1.00 62.38 284 LYS A CA 1
ATOM 2333 C C . LYS A 1 284 ? -9.755 -15.433 48.110 1.00 62.38 284 LYS A C 1
ATOM 2335 O O . LYS A 1 284 ? -9.495 -15.257 46.923 1.00 62.38 284 LYS A O 1
ATOM 2340 N N . SER A 1 285 ? -10.976 -15.756 48.536 1.00 58.22 285 SER A N 1
ATOM 2341 C CA . SER A 1 285 ? -12.165 -15.850 47.686 1.00 58.22 285 SER A CA 1
ATOM 2342 C C . SER A 1 285 ? -13.421 -15.479 48.480 1.00 58.22 285 SER A C 1
ATOM 2344 O O . SER A 1 285 ? -13.570 -15.864 49.641 1.00 58.22 285 SER A O 1
ATOM 2346 N N . ALA A 1 286 ? -14.314 -14.713 47.852 1.00 58.00 286 ALA A N 1
ATOM 2347 C CA . ALA A 1 286 ? -15.627 -14.358 48.384 1.00 58.00 286 ALA A CA 1
ATOM 2348 C C . ALA A 1 286 ? -16.694 -14.913 47.435 1.00 58.00 286 ALA A C 1
ATOM 2350 O O . ALA A 1 286 ? -16.628 -14.681 46.227 1.00 58.00 286 ALA A O 1
ATOM 2351 N N . TYR A 1 287 ? -17.646 -15.669 47.979 1.00 54.25 287 TYR A N 1
ATOM 2352 C CA . TYR A 1 287 ? -18.672 -16.366 47.200 1.00 54.25 287 TYR A CA 1
ATOM 2353 C C . TYR A 1 287 ? -19.979 -15.570 47.123 1.00 54.25 287 TYR A C 1
ATOM 2355 O O . TYR A 1 287 ? -20.681 -15.652 46.117 1.00 54.25 287 TYR A O 1
ATOM 2363 N N . TYR A 1 288 ? -20.276 -14.749 48.138 1.00 57.09 288 TYR A N 1
ATOM 2364 C CA . TYR A 1 288 ? -21.466 -13.897 48.171 1.00 57.09 288 TYR A CA 1
ATOM 2365 C C . TYR A 1 288 ? -21.162 -12.524 48.789 1.00 57.09 288 TYR A C 1
ATOM 2367 O O . TYR A 1 288 ? -20.395 -12.447 49.749 1.00 57.09 288 TYR A O 1
ATOM 2375 N N . PRO A 1 289 ? -21.771 -11.433 48.284 1.00 54.62 289 PRO A N 1
ATOM 2376 C CA . PRO A 1 289 ? -21.637 -10.116 48.896 1.00 54.62 289 PRO A CA 1
ATOM 2377 C C . PRO A 1 289 ? -22.298 -10.101 50.281 1.00 54.62 289 PRO A C 1
ATOM 2379 O O . PRO A 1 289 ? -23.469 -10.461 50.427 1.00 54.62 289 PRO A O 1
ATOM 2382 N N . VAL A 1 290 ? -21.552 -9.667 51.297 1.00 54.00 290 VAL A N 1
ATOM 2383 C CA . VAL A 1 290 ? -22.044 -9.540 52.677 1.00 54.00 290 VAL A CA 1
ATOM 2384 C C . VAL A 1 290 ? -22.967 -8.328 52.785 1.00 54.00 290 VAL A C 1
ATOM 2386 O O . VAL A 1 290 ? -22.589 -7.226 52.385 1.00 54.00 290 VAL A O 1
ATOM 2389 N N . LYS A 1 291 ? -24.172 -8.492 53.3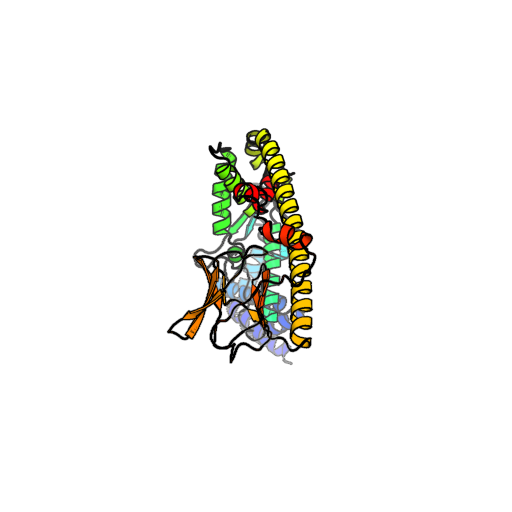46 1.00 53.41 291 LYS A N 1
ATOM 2390 C CA . LYS A 1 291 ? -25.060 -7.350 53.609 1.00 53.41 291 LYS A CA 1
ATOM 2391 C C . LYS A 1 291 ? -24.649 -6.622 54.890 1.00 53.41 291 LYS A C 1
ATOM 2393 O O . LYS A 1 291 ? -24.186 -7.222 55.855 1.00 53.41 291 LYS A O 1
ATOM 2398 N N . ILE A 1 292 ? -24.865 -5.311 54.918 1.00 49.44 292 ILE A N 1
ATOM 2399 C CA . ILE A 1 292 ? -24.620 -4.474 56.101 1.00 49.44 292 ILE A CA 1
ATOM 2400 C C . ILE A 1 292 ? -25.500 -4.961 57.259 1.00 49.44 292 ILE A C 1
ATOM 2402 O O . ILE A 1 292 ? -26.698 -5.167 57.073 1.00 49.44 292 ILE A O 1
ATOM 2406 N N . GLY A 1 293 ? -24.910 -5.123 58.447 1.00 48.59 293 GLY A N 1
ATOM 2407 C CA . GLY A 1 293 ? -25.613 -5.571 59.657 1.00 48.59 293 GLY A CA 1
ATOM 2408 C C . GLY A 1 293 ? -25.811 -7.087 59.765 1.00 48.59 293 GLY A C 1
ATOM 2409 O O . GLY A 1 293 ? -26.407 -7.551 60.733 1.00 48.59 293 GLY A O 1
ATOM 2410 N N . GLN A 1 294 ? -25.318 -7.864 58.800 1.00 55.19 294 GLN A N 1
ATOM 2411 C CA . GLN A 1 294 ? -25.386 -9.321 58.812 1.00 55.19 294 GLN A CA 1
ATOM 2412 C C . GLN A 1 294 ? -24.240 -9.907 59.648 1.00 55.19 294 GLN A C 1
ATOM 2414 O O . GLN A 1 294 ? -23.090 -9.570 59.404 1.00 55.19 294 GLN A O 1
ATOM 2419 N N . THR A 1 295 ? -24.529 -10.794 60.606 1.00 55.81 295 THR A N 1
ATOM 2420 C CA . THR A 1 295 ? -23.496 -11.478 61.407 1.00 55.81 295 THR A CA 1
ATOM 2421 C C . THR A 1 295 ? -22.842 -12.611 60.610 1.00 55.81 295 THR A C 1
ATOM 2423 O O . THR A 1 295 ? -23.530 -13.399 59.956 1.00 55.81 295 THR A O 1
ATOM 2426 N N . ILE A 1 296 ? -21.517 -12.707 60.687 1.00 60.84 296 ILE A N 1
ATOM 2427 C CA . ILE A 1 296 ? -20.695 -13.769 60.097 1.00 60.84 296 ILE A CA 1
ATOM 2428 C C . ILE A 1 296 ? -19.908 -14.423 61.220 1.00 60.84 296 ILE A C 1
ATOM 2430 O O . ILE A 1 296 ? -19.263 -13.741 62.016 1.00 60.84 296 ILE A O 1
ATOM 2434 N N . GLN A 1 297 ? -19.976 -15.743 61.265 1.00 60.22 297 GLN A N 1
ATOM 2435 C CA . GLN A 1 297 ? -19.170 -16.580 62.132 1.00 60.22 297 GLN A CA 1
ATOM 2436 C C . GLN A 1 297 ? -18.002 -17.147 61.334 1.00 60.22 297 GLN A C 1
ATOM 2438 O O . GLN A 1 297 ? -18.110 -17.366 60.128 1.00 60.22 297 GLN A O 1
ATOM 2443 N N . PHE A 1 298 ? -16.874 -17.342 62.004 1.00 65.12 298 PHE A N 1
ATOM 2444 C CA . PHE A 1 298 ? -15.707 -17.967 61.404 1.00 65.12 298 PHE A CA 1
ATOM 2445 C C . PHE A 1 298 ? -15.574 -19.371 61.974 1.00 65.12 298 PHE A C 1
ATOM 2447 O O . PHE A 1 298 ? -15.435 -19.534 63.185 1.00 65.12 298 PHE A O 1
ATOM 2454 N N . GLU A 1 299 ? -15.643 -20.365 61.098 1.00 60.81 299 GLU A N 1
ATOM 2455 C CA . GLU A 1 299 ? -15.489 -21.771 61.459 1.00 60.81 299 GLU A CA 1
ATOM 2456 C C . GLU A 1 299 ? -14.130 -22.262 60.966 1.00 60.81 299 GLU A C 1
ATOM 2458 O O . GLU A 1 299 ? -13.734 -21.993 59.829 1.00 60.81 299 GLU A O 1
ATOM 2463 N N . VAL A 1 300 ? -13.404 -22.950 61.846 1.00 61.00 300 VAL A N 1
ATOM 2464 C CA . VAL A 1 300 ? -12.128 -23.591 61.523 1.00 61.00 300 VAL A CA 1
ATOM 2465 C C . VAL A 1 300 ? -12.435 -24.992 61.000 1.00 61.00 300 VAL A C 1
ATOM 2467 O O . VAL A 1 300 ? -13.105 -25.767 61.679 1.00 61.00 300 VAL A O 1
ATOM 2470 N N . MET A 1 301 ? -11.970 -25.297 59.794 1.00 61.31 301 MET A N 1
ATOM 2471 C CA . MET A 1 301 ? -12.082 -26.608 59.160 1.00 61.31 301 MET A CA 1
ATOM 2472 C C . MET A 1 301 ? -10.957 -27.542 59.627 1.00 61.31 301 MET A C 1
ATOM 2474 O O . MET A 1 301 ? -9.902 -27.095 60.079 1.00 61.31 301 MET A O 1
ATOM 2478 N N . ASP A 1 302 ? -11.167 -28.851 59.473 1.00 59.09 302 ASP A N 1
ATOM 2479 C CA . ASP A 1 302 ? -10.220 -29.893 59.903 1.00 59.09 302 ASP A CA 1
ATOM 2480 C C . ASP A 1 302 ? -8.856 -29.825 59.188 1.00 59.09 302 ASP A C 1
ATOM 2482 O O . ASP A 1 302 ? -7.852 -30.310 59.709 1.00 59.09 302 ASP A O 1
ATOM 2486 N N . ASP A 1 303 ? -8.804 -29.211 58.003 1.00 60.69 303 ASP A N 1
ATOM 2487 C CA . ASP A 1 303 ? -7.585 -28.981 57.219 1.00 60.69 303 ASP A CA 1
ATOM 2488 C C . ASP A 1 303 ? -6.849 -27.680 57.594 1.00 60.69 303 ASP A C 1
ATOM 2490 O O . ASP A 1 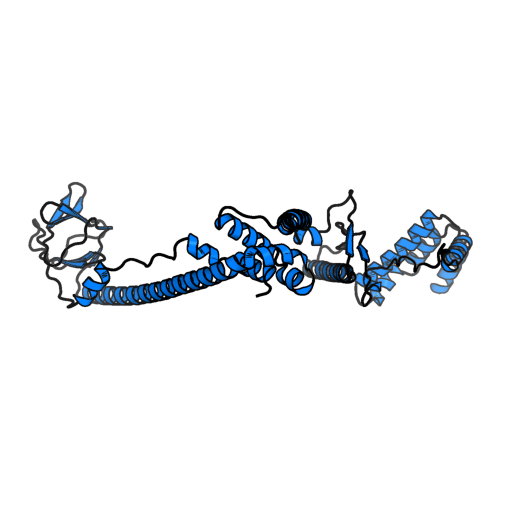303 ? -5.834 -27.343 56.985 1.00 60.69 303 ASP A O 1
ATOM 2494 N N . GLY A 1 304 ? -7.344 -26.954 58.603 1.00 57.00 304 GLY A N 1
ATOM 2495 C CA . GLY A 1 304 ? -6.802 -25.673 59.050 1.00 57.00 304 GLY A CA 1
ATOM 2496 C C . GLY A 1 304 ? -7.316 -24.459 58.271 1.00 57.00 304 GLY A C 1
ATOM 2497 O O . GLY A 1 304 ? -6.941 -23.335 58.604 1.00 57.00 304 GLY A O 1
ATOM 2498 N N . GLY A 1 305 ? -8.182 -24.635 57.267 1.00 60.00 305 GLY A N 1
ATOM 2499 C CA . GLY A 1 305 ? -8.840 -23.524 56.579 1.00 60.00 305 GLY A CA 1
ATOM 2500 C C . GLY A 1 305 ? -9.874 -22.822 57.466 1.00 60.00 305 GLY A C 1
ATOM 2501 O O . GLY A 1 305 ? -10.518 -23.453 58.299 1.00 60.00 305 GLY A O 1
ATOM 2502 N N . VAL A 1 306 ? -10.081 -21.512 57.285 1.00 62.31 306 VAL A N 1
ATOM 2503 C CA . VAL A 1 306 ? -11.194 -20.793 57.934 1.00 62.31 306 VAL A CA 1
ATOM 2504 C C . VAL A 1 306 ? -12.229 -20.390 56.912 1.00 62.31 306 VAL A C 1
ATOM 2506 O O . VAL A 1 306 ? -11.928 -19.722 55.919 1.00 62.31 306 VAL A O 1
ATOM 2509 N N . ILE A 1 307 ? -13.478 -20.735 57.195 1.00 65.00 307 ILE A N 1
ATOM 2510 C CA . ILE A 1 307 ? -14.617 -20.301 56.400 1.00 65.00 307 ILE A CA 1
ATOM 2511 C C . ILE A 1 307 ? -15.396 -19.223 57.142 1.00 65.00 307 ILE A C 1
ATOM 2513 O O . ILE A 1 307 ? -15.619 -19.290 58.346 1.00 65.00 307 ILE A O 1
ATOM 2517 N N . ALA A 1 308 ? -15.808 -18.207 56.395 1.00 67.44 308 ALA A N 1
ATOM 2518 C CA . ALA A 1 308 ? -16.769 -17.216 56.844 1.00 67.44 308 ALA A CA 1
ATOM 2519 C C . ALA A 1 308 ? -18.176 -17.736 56.537 1.00 67.44 308 ALA A C 1
ATOM 2521 O O . ALA A 1 308 ? -18.502 -17.944 55.367 1.00 67.44 308 ALA A O 1
ATOM 2522 N N . VAL A 1 309 ? -19.014 -17.923 57.553 1.00 64.81 309 VAL A N 1
ATOM 2523 C CA . VAL A 1 309 ? -20.383 -18.445 57.441 1.00 64.81 309 VAL A CA 1
ATOM 2524 C C . VAL A 1 309 ? -21.374 -17.394 57.920 1.00 64.81 309 VAL A C 1
ATOM 2526 O O . VAL A 1 309 ? -21.160 -16.739 58.935 1.00 64.81 309 VAL A O 1
ATOM 2529 N N . SER A 1 310 ? -22.481 -17.219 57.205 1.00 66.94 310 SER A N 1
ATOM 2530 C CA . SER A 1 310 ? -23.569 -16.347 57.637 1.00 66.94 310 SER A CA 1
ATOM 2531 C C . SER A 1 310 ? -24.916 -17.038 57.520 1.00 66.94 310 SER A C 1
ATOM 2533 O O . SER A 1 310 ? -25.299 -17.489 56.439 1.00 66.94 310 SER A O 1
ATOM 2535 N N . GLY A 1 311 ? -25.660 -17.104 58.627 1.00 69.38 311 GLY A N 1
ATOM 2536 C CA . GLY A 1 311 ? -26.860 -17.935 58.690 1.00 69.38 311 GLY A CA 1
ATOM 2537 C C . GLY A 1 311 ? -26.490 -19.399 58.440 1.00 69.38 311 GLY A C 1
ATOM 2538 O O . GLY A 1 311 ? -25.720 -19.963 59.203 1.00 69.38 311 GLY A O 1
ATOM 2539 N N . SER A 1 312 ? -27.009 -19.994 57.363 1.00 59.09 312 SER A N 1
ATOM 2540 C CA . SER A 1 312 ? -26.703 -21.371 56.937 1.00 59.09 312 SER A CA 1
ATOM 2541 C C . SER A 1 312 ? -25.780 -21.467 55.710 1.00 59.09 312 SER A C 1
ATOM 2543 O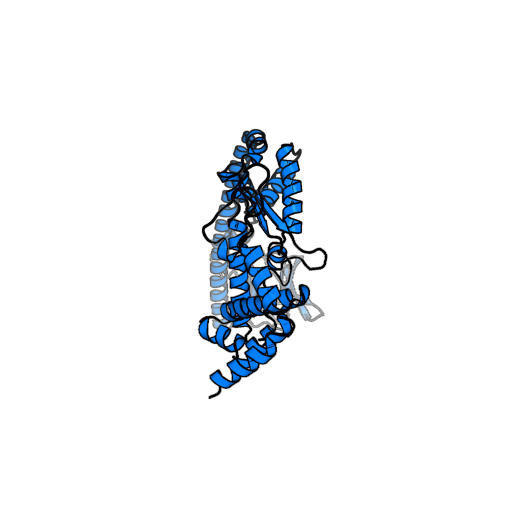 O . SER A 1 312 ? -25.615 -22.554 55.160 1.00 59.09 312 SER A O 1
ATOM 2545 N N . GLY A 1 313 ? -25.219 -20.349 55.231 1.00 65.00 313 GLY A N 1
ATOM 2546 C CA . GLY A 1 313 ? -24.471 -20.292 53.971 1.00 65.00 313 GLY A CA 1
ATOM 2547 C C . GLY A 1 313 ? -23.027 -19.820 54.127 1.00 65.00 313 GLY A C 1
ATOM 2548 O O . GLY A 1 313 ? -22.749 -18.847 54.828 1.00 65.00 313 GLY A O 1
ATOM 2549 N N . MET A 1 314 ? -22.111 -20.483 53.421 1.00 66.75 314 MET A N 1
ATOM 2550 C CA . MET A 1 314 ? -20.706 -20.086 53.301 1.00 66.75 314 MET A CA 1
ATOM 2551 C C . MET A 1 314 ? -20.564 -18.817 52.451 1.00 66.75 314 MET A C 1
ATOM 2553 O O . MET A 1 314 ? -21.123 -18.718 51.360 1.00 66.75 314 MET A O 1
ATOM 2557 N N . VAL A 1 315 ? -19.782 -17.856 52.937 1.00 65.56 315 VAL A N 1
ATOM 2558 C CA . VAL A 1 315 ? -19.627 -16.516 52.356 1.00 65.56 315 VAL A CA 1
ATOM 2559 C C . VAL A 1 315 ? -18.223 -16.288 51.785 1.00 65.56 315 VAL A C 1
ATOM 2561 O O . VAL A 1 315 ? -18.068 -15.542 50.818 1.00 65.56 315 VAL A O 1
ATOM 2564 N N . GLY A 1 316 ? -17.202 -16.974 52.306 1.00 68.25 316 GLY A N 1
ATOM 2565 C CA . GLY A 1 316 ? -15.820 -16.845 51.833 1.00 68.25 316 GLY A CA 1
ATOM 2566 C C . GLY A 1 316 ? -14.842 -17.791 52.529 1.00 68.25 316 GLY A C 1
ATOM 2567 O O . GLY A 1 316 ? -15.171 -18.364 53.565 1.00 68.25 316 GLY A O 1
ATOM 2568 N N . MET A 1 317 ? -13.637 -17.917 51.965 1.00 65.62 317 MET A N 1
ATOM 2569 C CA . MET A 1 317 ? -12.487 -18.581 52.600 1.00 65.62 317 MET A CA 1
ATOM 2570 C C . MET A 1 317 ? -11.418 -17.563 52.988 1.00 65.62 317 MET A C 1
ATOM 2572 O O . MET A 1 317 ? -11.049 -16.687 52.193 1.00 65.62 317 MET A O 1
ATOM 2576 N N . VAL A 1 318 ? -10.897 -17.730 54.198 1.00 62.97 318 VAL A N 1
ATOM 2577 C CA . VAL A 1 318 ? -9.768 -16.992 54.759 1.00 62.97 318 VAL A CA 1
ATOM 2578 C C . VAL A 1 318 ? -8.569 -17.938 54.813 1.00 62.97 318 VAL A C 1
ATOM 2580 O O . VAL A 1 318 ? -8.702 -19.084 55.238 1.00 62.97 318 VAL A O 1
ATOM 2583 N N . ASP A 1 319 ? -7.418 -17.476 54.330 1.00 58.53 319 ASP A N 1
ATOM 2584 C CA . ASP A 1 319 ? -6.185 -18.266 54.308 1.00 58.53 319 ASP A CA 1
ATOM 2585 C C . ASP A 1 319 ? -5.413 -18.112 55.623 1.00 58.53 319 ASP A C 1
ATOM 2587 O O . ASP A 1 319 ? -5.234 -16.989 56.102 1.00 58.53 319 ASP A O 1
ATOM 2591 N N . PHE A 1 320 ? -4.966 -19.227 56.198 1.00 52.81 320 PHE A N 1
ATOM 2592 C CA . PHE A 1 320 ? -4.364 -19.277 57.533 1.00 52.81 320 PHE A CA 1
ATOM 2593 C C . PHE A 1 320 ? -2.839 -19.082 57.515 1.00 52.81 320 PHE A C 1
ATOM 2595 O O . PHE A 1 320 ? -2.266 -18.696 58.535 1.00 52.81 320 PHE A O 1
ATOM 2602 N N . ASP A 1 321 ? -2.181 -19.259 56.360 1.00 50.62 321 ASP A N 1
ATOM 2603 C CA . ASP A 1 321 ? -0.716 -19.153 56.233 1.00 50.62 321 ASP A CA 1
ATOM 2604 C C . ASP A 1 321 ? -0.173 -17.735 56.536 1.00 50.62 321 ASP A C 1
ATOM 2606 O O . ASP A 1 321 ? 1.005 -17.570 56.852 1.00 50.62 321 ASP A O 1
ATOM 2610 N N . GLU A 1 322 ? -1.034 -16.706 56.531 1.00 47.44 322 GLU A N 1
ATOM 2611 C CA . GLU A 1 322 ? -0.712 -15.328 56.952 1.00 47.44 322 GLU A CA 1
ATOM 2612 C C . GLU A 1 322 ? -1.312 -14.928 58.327 1.00 47.44 322 GLU A C 1
ATOM 2614 O O . GLU A 1 322 ? -1.216 -13.767 58.731 1.00 47.44 322 GLU A O 1
ATOM 2619 N N . MET A 1 323 ? -1.947 -15.849 59.065 1.00 50.81 323 MET A N 1
ATOM 2620 C CA . MET A 1 323 ? -2.723 -15.566 60.290 1.00 50.81 323 MET A CA 1
ATOM 2621 C C . MET A 1 323 ? -2.265 -16.401 61.508 1.00 50.81 323 MET A C 1
ATOM 2623 O O . MET A 1 323 ? -2.989 -17.282 61.979 1.00 50.81 323 MET A O 1
ATOM 2627 N N . PRO A 1 324 ? -1.098 -16.128 62.123 1.00 45.19 324 PRO A N 1
ATOM 2628 C CA . PRO A 1 324 ? -0.742 -16.787 63.369 1.00 45.19 324 PRO A CA 1
ATOM 2629 C C . PRO A 1 324 ? -1.497 -16.103 64.516 1.00 45.19 324 PRO A C 1
ATOM 2631 O O . PRO A 1 324 ? -1.100 -15.040 64.976 1.00 45.19 324 PRO A O 1
ATOM 2634 N N . ARG A 1 325 ? -2.584 -16.725 64.989 1.00 48.44 325 ARG A N 1
ATOM 2635 C CA . ARG A 1 325 ? -3.369 -16.283 66.159 1.00 48.44 325 ARG A CA 1
ATOM 2636 C C . ARG A 1 325 ? -3.922 -14.864 66.013 1.00 48.44 325 ARG A C 1
ATOM 2638 O O . ARG A 1 325 ? -3.425 -13.926 66.617 1.00 48.44 325 ARG A O 1
ATOM 2645 N N . PHE A 1 326 ? -4.976 -14.735 65.217 1.00 50.12 326 PHE A N 1
ATOM 2646 C CA . PHE A 1 326 ? -6.188 -13.997 65.579 1.00 50.12 326 PHE A CA 1
ATOM 2647 C C . PHE A 1 326 ? -6.015 -13.085 66.830 1.00 50.12 326 PHE A C 1
ATOM 2649 O O . PHE A 1 326 ? -6.261 -13.486 67.968 1.00 50.12 326 PHE A O 1
ATOM 2656 N N . ASP A 1 327 ? -5.480 -11.879 66.612 1.00 48.31 327 ASP A N 1
ATOM 2657 C CA . ASP A 1 327 ? -5.189 -10.913 67.678 1.00 48.31 327 ASP A CA 1
ATOM 2658 C C . ASP A 1 327 ? -6.507 -10.374 68.269 1.00 48.31 327 ASP A C 1
ATOM 2660 O O . ASP A 1 327 ? -7.560 -10.406 67.624 1.00 48.31 327 ASP A O 1
ATOM 2664 N N . ARG A 1 328 ? -6.481 -9.837 69.496 1.00 47.66 328 ARG A N 1
ATOM 2665 C CA . ARG A 1 328 ? -7.674 -9.353 70.224 1.00 47.66 328 ARG A CA 1
ATOM 2666 C C . ARG A 1 328 ? -8.430 -8.224 69.503 1.00 47.66 328 ARG A C 1
ATOM 2668 O O . ARG A 1 328 ? -9.509 -7.854 69.969 1.00 47.66 328 ARG A O 1
ATOM 2675 N N . ALA A 1 329 ? -7.898 -7.686 68.404 1.00 49.56 329 ALA A N 1
ATOM 2676 C CA . ALA A 1 329 ? -8.570 -6.804 67.453 1.00 49.56 329 ALA A CA 1
ATOM 2677 C C . ALA A 1 329 ? -8.013 -7.048 66.035 1.00 49.56 329 ALA A C 1
ATOM 2679 O O . ALA A 1 329 ? -6.880 -6.668 65.753 1.00 49.56 329 ALA A O 1
ATOM 2680 N N . ALA A 1 330 ? -8.795 -7.658 65.138 1.00 54.16 330 ALA A N 1
ATOM 2681 C CA . ALA A 1 330 ? -8.388 -7.936 63.758 1.00 54.16 330 ALA A CA 1
ATOM 2682 C C . ALA A 1 330 ? -9.471 -7.485 62.764 1.00 54.16 330 ALA A C 1
ATOM 2684 O O . ALA A 1 330 ? -10.669 -7.640 63.003 1.00 54.16 330 ALA A O 1
ATOM 2685 N N . VAL A 1 331 ? -9.064 -6.918 61.628 1.00 55.38 331 VAL A N 1
ATOM 2686 C CA . VAL A 1 331 ? -9.985 -6.482 60.566 1.00 55.38 331 VAL A CA 1
ATOM 2687 C C . VAL A 1 331 ? -9.847 -7.411 59.370 1.00 55.38 331 VAL A C 1
ATOM 2689 O O . VAL A 1 331 ? -8.750 -7.641 58.867 1.00 55.38 331 VAL A O 1
ATOM 2692 N N . ILE A 1 332 ? -10.974 -7.921 58.887 1.00 58.38 332 ILE A N 1
ATOM 2693 C CA . ILE A 1 332 ? -11.052 -8.740 57.683 1.00 58.38 332 ILE A CA 1
ATOM 2694 C C . ILE A 1 332 ? -11.675 -7.894 56.569 1.00 58.38 332 ILE A C 1
ATOM 2696 O O . ILE A 1 332 ? -12.755 -7.327 56.713 1.00 58.38 332 ILE A O 1
ATOM 2700 N N . TRP A 1 333 ? -10.983 -7.772 55.442 1.00 53.34 333 TRP A N 1
ATOM 2701 C CA . TRP A 1 333 ? -11.401 -6.923 54.329 1.00 53.34 333 TRP A CA 1
ATOM 2702 C C . TRP A 1 333 ? -11.960 -7.749 53.164 1.00 53.34 333 TRP A C 1
ATOM 2704 O O . TRP A 1 333 ? -11.255 -8.590 52.600 1.00 53.34 333 TRP A O 1
ATOM 2714 N N . GLU A 1 334 ? -13.191 -7.450 52.740 1.00 54.78 334 GLU A N 1
ATOM 2715 C CA . GLU A 1 334 ? -13.812 -7.918 51.494 1.00 54.78 334 GLU A CA 1
ATOM 2716 C C . GLU A 1 334 ? -13.954 -6.724 50.527 1.00 54.78 334 GLU A C 1
ATOM 2718 O O . GLU A 1 334 ? -14.155 -5.585 50.946 1.00 54.78 334 GLU A O 1
ATOM 2723 N N . ARG A 1 335 ? -13.798 -6.938 49.213 1.00 50.72 335 ARG A N 1
ATOM 2724 C CA . ARG A 1 335 ? -13.706 -5.854 48.211 1.00 50.72 335 ARG A CA 1
ATOM 2725 C C . ARG A 1 335 ? -14.900 -4.884 48.215 1.00 50.72 335 ARG A C 1
ATOM 2727 O O . ARG A 1 335 ? -14.741 -3.765 47.734 1.00 50.72 335 ARG A O 1
ATOM 2734 N N . SER A 1 336 ? -16.055 -5.284 48.746 1.00 46.62 336 SER A N 1
ATOM 2735 C CA . SER A 1 336 ? -17.259 -4.459 48.884 1.00 46.62 336 SER A CA 1
ATOM 2736 C C . SER A 1 336 ? -17.644 -4.116 50.334 1.00 46.62 336 SER A C 1
ATOM 2738 O O . SER A 1 336 ? -18.538 -3.289 50.537 1.00 46.62 336 SER A O 1
ATOM 2740 N N . ALA A 1 337 ? -16.960 -4.676 51.342 1.00 48.72 337 ALA A N 1
ATOM 2741 C CA . ALA A 1 337 ? -17.260 -4.461 52.757 1.00 48.72 337 ALA A CA 1
ATOM 2742 C C . ALA A 1 337 ? -16.036 -4.634 53.680 1.00 48.72 337 ALA A C 1
ATOM 2744 O O . ALA A 1 337 ? -15.269 -5.589 53.576 1.00 48.72 337 ALA A O 1
ATOM 2745 N N . VAL A 1 338 ? -15.898 -3.739 54.662 1.00 49.16 338 VAL A N 1
ATOM 2746 C CA . VAL A 1 338 ? -14.923 -3.882 55.755 1.00 49.16 338 VAL A CA 1
ATOM 2747 C C . VAL A 1 338 ? -15.576 -4.636 56.905 1.00 49.16 338 VAL A C 1
ATOM 2749 O O . VAL A 1 338 ? -16.567 -4.160 57.458 1.00 49.16 338 VAL A O 1
ATOM 2752 N N . ILE A 1 339 ? -15.017 -5.781 57.290 1.00 51.53 339 ILE A N 1
ATOM 2753 C CA . ILE A 1 339 ? -15.480 -6.575 58.429 1.00 51.53 339 ILE A CA 1
ATOM 2754 C C . ILE A 1 339 ? -14.531 -6.334 59.594 1.00 51.53 339 ILE A C 1
ATOM 2756 O O . ILE A 1 339 ? -13.348 -6.653 59.530 1.00 51.53 339 ILE A O 1
ATOM 2760 N N . ILE A 1 340 ? -15.040 -5.775 60.683 1.00 47.12 340 ILE A N 1
ATOM 2761 C CA . ILE A 1 340 ? -14.243 -5.537 61.886 1.00 47.12 340 ILE A CA 1
ATOM 2762 C C . ILE A 1 340 ? -14.686 -6.548 62.921 1.00 47.12 340 ILE A C 1
ATOM 2764 O O . ILE A 1 340 ? -15.807 -6.477 63.414 1.00 47.12 340 ILE A O 1
ATOM 2768 N N . GLY A 1 341 ? -13.822 -7.523 63.191 1.00 47.97 341 GLY A N 1
ATOM 2769 C CA . GLY A 1 341 ? -14.082 -8.593 64.140 1.00 47.97 341 GLY A CA 1
ATOM 2770 C C . GLY A 1 341 ? -13.257 -8.399 65.404 1.00 47.97 341 GLY A C 1
ATOM 2771 O O . GLY A 1 341 ? -12.082 -8.040 65.360 1.00 47.97 341 GLY A O 1
ATOM 2772 N N . ARG A 1 342 ? -13.861 -8.655 66.561 1.00 44.41 342 ARG A N 1
ATOM 2773 C CA . ARG A 1 342 ? -13.127 -8.771 67.820 1.00 44.41 342 ARG A CA 1
ATOM 2774 C C . ARG A 1 342 ? -13.299 -10.185 68.335 1.00 44.41 342 ARG A C 1
ATOM 2776 O O . ARG A 1 342 ? -14.423 -10.662 68.404 1.00 44.41 342 ARG A O 1
ATOM 2783 N N . ILE A 1 343 ? -12.207 -10.838 68.700 1.00 46.12 343 ILE A N 1
ATOM 2784 C CA . ILE A 1 343 ? -12.262 -12.197 69.238 1.00 46.12 343 ILE A CA 1
ATOM 2785 C C . ILE A 1 343 ? -12.596 -12.106 70.712 1.00 46.12 343 ILE A C 1
ATOM 2787 O O . ILE A 1 343 ? -11.892 -11.439 71.473 1.00 46.12 343 ILE A O 1
ATOM 2791 N N . LEU A 1 344 ? -13.705 -12.735 71.087 1.00 43.56 344 LEU A N 1
ATOM 2792 C CA . LEU A 1 344 ? -14.219 -12.701 72.450 1.00 43.56 344 LEU A CA 1
ATOM 2793 C C . LEU A 1 344 ? -13.717 -13.892 73.288 1.00 43.56 344 LEU A C 1
ATOM 2795 O O . LEU A 1 344 ? -13.600 -13.738 74.502 1.00 43.56 344 LEU A O 1
ATOM 2799 N N . SER A 1 345 ? -13.362 -15.033 72.675 1.00 44.22 345 SER A N 1
ATOM 2800 C CA . SER A 1 345 ? -12.751 -16.181 73.367 1.00 44.22 345 SER A CA 1
ATOM 2801 C C . SER A 1 345 ? -11.937 -17.100 72.437 1.00 44.22 345 SER A C 1
ATOM 2803 O O . SER A 1 345 ? -12.115 -17.082 71.221 1.00 44.22 345 SER A O 1
ATOM 2805 N N . ASP A 1 346 ? -11.069 -17.934 73.027 1.00 44.38 346 ASP A N 1
ATOM 2806 C CA . ASP A 1 346 ? -10.175 -18.876 72.323 1.00 44.38 346 ASP A CA 1
ATOM 2807 C C . ASP A 1 346 ? -10.909 -20.057 71.649 1.00 44.38 346 ASP A C 1
ATOM 2809 O O . ASP A 1 346 ? -10.301 -20.813 70.895 1.00 44.38 346 ASP A O 1
ATOM 2813 N N . THR A 1 347 ? -12.208 -20.239 71.918 1.00 40.19 347 THR A N 1
ATOM 2814 C CA . THR A 1 347 ? -13.016 -21.373 71.425 1.00 40.19 347 THR A CA 1
ATOM 2815 C C . THR A 1 347 ? -14.210 -20.963 70.562 1.00 40.19 347 THR A C 1
ATOM 2817 O O . THR A 1 347 ? -14.781 -21.810 69.880 1.00 40.19 347 THR A O 1
ATOM 2820 N N . GLN A 1 348 ? -14.586 -19.680 70.550 1.00 43.66 348 GLN A N 1
ATOM 2821 C CA . GLN A 1 348 ? -15.618 -19.128 69.671 1.00 43.66 348 GLN A CA 1
ATOM 2822 C C . GLN A 1 348 ? -15.177 -17.761 69.143 1.00 43.66 348 GLN A C 1
ATOM 2824 O O . GLN A 1 348 ? -15.128 -16.763 69.868 1.00 43.66 348 GLN A O 1
ATOM 2829 N N . VAL A 1 349 ? -14.904 -17.698 67.840 1.00 48.53 349 VAL A N 1
ATOM 2830 C CA . VAL A 1 349 ? -14.642 -16.436 67.144 1.00 48.53 349 VAL A CA 1
ATOM 2831 C C . VAL A 1 349 ? -15.982 -15.783 66.809 1.00 48.53 349 VAL A C 1
ATOM 2833 O O . VAL A 1 349 ? -16.527 -15.942 65.718 1.00 48.53 349 VAL A O 1
ATOM 2836 N N . GLU A 1 350 ? -16.550 -15.049 67.764 1.00 43.09 350 GLU A N 1
ATOM 2837 C CA . GLU A 1 350 ? -17.758 -14.257 67.525 1.00 43.09 350 GLU A CA 1
ATOM 2838 C C . GLU A 1 350 ? -17.377 -12.851 67.026 1.00 43.09 350 GLU A C 1
ATOM 2840 O O . GLU A 1 350 ? -17.172 -11.915 67.797 1.00 43.09 350 GLU A O 1
ATOM 2845 N N . ALA A 1 351 ? -17.260 -12.686 65.707 1.00 43.81 351 ALA A N 1
ATOM 2846 C CA . ALA A 1 351 ? -17.059 -11.378 65.092 1.00 43.81 351 ALA A CA 1
ATOM 2847 C C . ALA A 1 351 ? -18.411 -10.665 64.917 1.00 43.81 351 ALA A C 1
ATOM 2849 O O . ALA A 1 351 ? -19.184 -10.958 64.004 1.00 43.81 351 ALA A O 1
ATOM 2850 N N . ARG A 1 352 ? -18.718 -9.695 65.786 1.00 39.00 352 ARG A N 1
ATOM 2851 C CA . ARG A 1 352 ? -19.860 -8.795 65.562 1.00 39.00 352 ARG A CA 1
ATOM 2852 C C . ARG A 1 352 ? -19.506 -7.734 64.532 1.00 39.00 352 ARG A C 1
ATOM 2854 O O . ARG A 1 352 ? -18.517 -7.030 64.690 1.00 39.00 352 ARG A O 1
ATOM 2861 N N . PHE A 1 353 ? -20.372 -7.565 63.537 1.00 42.34 353 PHE A N 1
ATOM 2862 C CA . PHE A 1 353 ? -20.279 -6.488 62.558 1.00 42.34 353 PHE A CA 1
ATOM 2863 C C . PHE A 1 353 ? -20.558 -5.173 63.267 1.00 42.34 353 PHE A C 1
ATOM 2865 O O . PHE A 1 353 ? -21.708 -4.757 63.395 1.00 42.34 353 PHE A O 1
ATOM 2872 N N . SER A 1 354 ? -19.511 -4.493 63.713 1.00 37.06 354 SER A N 1
ATOM 2873 C CA . SER A 1 354 ? -19.569 -3.046 63.723 1.00 37.06 354 SER A CA 1
ATOM 2874 C C . SER A 1 354 ? -19.054 -2.594 62.365 1.00 37.06 354 SER A C 1
ATOM 2876 O O . SER A 1 354 ? -17.882 -2.737 62.021 1.00 37.06 354 SER A O 1
ATOM 2878 N N . THR A 1 355 ? -19.940 -2.032 61.548 1.00 36.62 355 THR A N 1
ATOM 2879 C CA . THR A 1 355 ? -19.480 -0.998 60.630 1.00 36.62 355 THR A CA 1
ATOM 2880 C C . THR A 1 355 ? -18.761 0.016 61.512 1.00 36.62 355 THR A C 1
ATOM 2882 O O . THR A 1 355 ? -19.421 0.739 62.260 1.00 36.62 355 THR A O 1
ATOM 2885 N N . LEU A 1 356 ? -17.423 0.087 61.458 1.00 38.12 356 LEU A N 1
ATOM 2886 C CA . LEU A 1 356 ? -16.792 1.390 61.648 1.00 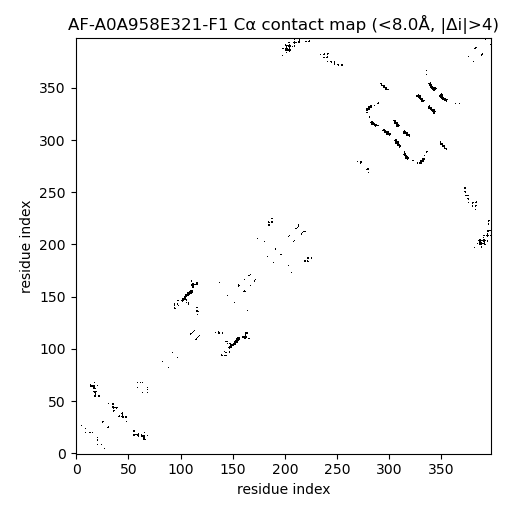38.12 356 LEU A CA 1
ATOM 2887 C C . LEU A 1 356 ? -17.482 2.229 60.594 1.00 38.12 356 LEU A C 1
ATOM 2889 O O . LEU A 1 356 ? -17.313 1.969 59.402 1.00 38.12 356 LEU A O 1
ATOM 2893 N N . ALA A 1 357 ? -18.399 3.073 61.057 1.00 33.31 357 ALA A N 1
ATOM 2894 C CA . ALA A 1 357 ? -19.248 3.885 60.226 1.00 33.31 357 ALA A CA 1
ATOM 2895 C C . ALA A 1 357 ? -18.335 4.819 59.438 1.00 33.31 357 ALA A C 1
ATOM 2897 O O . ALA A 1 357 ? -18.088 5.961 59.803 1.00 33.31 357 ALA A O 1
ATOM 2898 N N . PHE A 1 358 ? -17.816 4.319 58.326 1.00 37.09 358 PHE A N 1
ATOM 2899 C CA . PHE A 1 358 ? -17.753 5.131 57.150 1.00 37.09 358 PHE A CA 1
ATOM 2900 C C . PHE A 1 358 ? -19.213 5.357 56.800 1.00 37.09 358 PHE A C 1
ATOM 2902 O O . PHE A 1 358 ? -19.872 4.486 56.234 1.00 37.09 358 PHE A O 1
ATOM 2909 N N . ASP A 1 359 ? -19.726 6.499 57.248 1.00 38.81 359 ASP A N 1
ATOM 2910 C CA . ASP A 1 359 ? -20.941 7.098 56.728 1.00 38.81 359 ASP A CA 1
ATOM 2911 C C . ASP A 1 359 ? -20.739 7.274 55.219 1.00 38.81 359 ASP A C 1
ATOM 2913 O O . ASP A 1 359 ? -20.113 8.210 54.727 1.00 38.81 359 ASP A O 1
ATOM 2917 N N . ASN A 1 360 ? -21.055 6.209 54.497 1.00 42.19 360 ASN A N 1
ATOM 2918 C CA . ASN A 1 360 ? -20.717 6.034 53.097 1.00 42.19 360 ASN A CA 1
ATOM 2919 C C . ASN A 1 360 ? -21.733 5.097 52.448 1.00 42.19 360 ASN A C 1
ATOM 2921 O O . ASN A 1 360 ? -21.433 4.362 51.506 1.00 42.19 360 ASN A O 1
ATOM 2925 N N . THR A 1 361 ? -22.988 5.217 52.882 1.00 43.88 361 THR A N 1
ATOM 2926 C CA . THR A 1 361 ? -24.170 4.938 52.051 1.00 43.88 361 THR A CA 1
ATOM 2927 C C . THR A 1 361 ? -23.980 5.487 50.628 1.00 43.88 361 THR A C 1
ATOM 2929 O O . THR A 1 361 ? -24.385 4.861 49.647 1.00 43.88 361 THR A O 1
ATOM 2932 N N . HIS A 1 362 ? -23.248 6.598 50.492 1.00 41.72 362 HIS A N 1
ATOM 2933 C CA . HIS A 1 362 ? -22.828 7.196 49.227 1.00 41.72 362 HIS A CA 1
ATOM 2934 C C . HIS A 1 362 ? -21.797 6.387 48.404 1.00 41.72 362 HIS A C 1
ATOM 2936 O O . HIS A 1 362 ? -21.764 6.524 47.180 1.00 41.72 362 HIS A O 1
ATOM 2942 N N . LEU A 1 363 ? -20.957 5.556 49.031 1.00 41.50 363 LEU A N 1
ATOM 2943 C CA . LEU A 1 363 ? -20.005 4.658 48.361 1.00 41.50 363 LEU A CA 1
ATOM 2944 C C . LEU A 1 363 ? -20.593 3.274 48.097 1.00 41.50 363 LEU A C 1
ATOM 2946 O O . LEU A 1 363 ? -20.365 2.726 47.027 1.00 41.50 363 LEU A O 1
ATOM 2950 N N . GLN A 1 364 ? -21.393 2.719 49.006 1.00 41.41 364 GLN A N 1
ATOM 2951 C CA . GLN A 1 364 ? -22.039 1.414 48.797 1.00 41.41 364 GLN A CA 1
ATOM 2952 C C . GLN A 1 364 ? -23.115 1.450 47.702 1.00 41.41 364 GLN A C 1
ATOM 2954 O O . GLN A 1 364 ? -23.222 0.514 46.906 1.00 41.41 364 GLN A O 1
ATOM 2959 N N . SER A 1 365 ? -23.862 2.553 47.591 1.00 46.19 365 SER A N 1
ATOM 2960 C CA . SER A 1 365 ? -24.750 2.802 46.442 1.00 46.19 365 SER A CA 1
ATOM 2961 C C . SER A 1 365 ? -23.979 2.920 45.122 1.00 46.19 365 SER A C 1
ATOM 2963 O O . SER A 1 365 ? -24.466 2.469 44.090 1.00 46.19 365 SER A O 1
ATOM 2965 N N . LYS A 1 366 ? -22.747 3.451 45.148 1.00 46.44 366 LYS A N 1
ATOM 2966 C CA . LYS A 1 366 ? -21.865 3.481 43.974 1.00 46.44 366 LYS A CA 1
ATOM 2967 C C . LYS A 1 366 ? -21.343 2.082 43.638 1.00 46.44 366 LYS A C 1
ATOM 2969 O O . LYS A 1 366 ? -21.526 1.643 42.512 1.00 46.44 366 LYS A O 1
ATOM 2974 N N . VAL A 1 367 ? -20.780 1.354 44.604 1.00 45.69 367 VAL A N 1
ATOM 2975 C CA . VAL A 1 367 ? -20.136 0.039 44.410 1.00 45.69 367 VAL A CA 1
ATOM 2976 C C . VAL A 1 367 ? -21.127 -1.065 44.007 1.00 45.69 367 VAL A C 1
ATOM 2978 O O . VAL A 1 367 ? -20.791 -1.905 43.178 1.00 45.69 367 VAL A O 1
ATOM 2981 N N . SER A 1 368 ? -22.372 -1.057 44.497 1.00 42.31 368 SER A N 1
ATOM 2982 C CA . SER A 1 368 ? -23.394 -2.051 44.099 1.00 42.31 368 SER A CA 1
ATOM 2983 C C . SER A 1 368 ? -23.883 -1.905 42.644 1.00 42.31 368 SER A C 1
ATOM 2985 O O . SER A 1 368 ? -24.376 -2.872 42.063 1.00 42.31 368 SER A O 1
ATOM 2987 N N . GLY A 1 369 ? -23.686 -0.732 42.027 1.00 48.53 369 GLY A N 1
ATOM 2988 C CA . GLY A 1 369 ? -23.935 -0.460 40.606 1.00 48.53 369 GLY A CA 1
ATOM 2989 C C . GLY A 1 369 ? -22.684 -0.498 39.716 1.00 48.53 369 GLY A C 1
ATOM 2990 O O . GLY A 1 369 ? -22.779 -0.203 38.524 1.00 48.53 369 GLY A O 1
ATOM 2991 N N . TRP A 1 370 ? -21.508 -0.845 40.259 1.00 56.31 370 TRP A N 1
ATOM 2992 C CA . TRP A 1 370 ? -20.233 -0.862 39.533 1.00 56.31 370 TRP A CA 1
ATOM 2993 C C . TRP A 1 370 ? -20.155 -2.002 38.516 1.00 56.31 370 TRP A C 1
ATOM 2995 O O . TRP A 1 370 ? -19.552 -3.050 38.744 1.00 56.31 370 TRP A O 1
ATOM 3005 N N . ARG A 1 371 ? -20.722 -1.778 37.332 1.00 62.03 371 ARG A N 1
ATOM 3006 C CA . ARG A 1 371 ? -20.395 -2.564 36.144 1.00 62.03 371 ARG A CA 1
ATOM 3007 C C . ARG A 1 371 ? -19.486 -1.743 35.250 1.00 62.03 371 ARG A C 1
ATOM 3009 O O . ARG A 1 371 ? -19.845 -0.641 34.845 1.00 62.03 371 ARG A O 1
ATOM 3016 N N . LYS A 1 372 ? -18.317 -2.301 34.921 1.00 72.44 372 LYS A N 1
ATOM 3017 C CA . LYS A 1 372 ? -17.458 -1.751 33.870 1.00 72.44 372 LYS A CA 1
ATOM 3018 C C . LYS A 1 372 ? -18.322 -1.551 32.615 1.00 72.44 372 LYS A C 1
ATOM 3020 O O . LYS A 1 372 ? -19.002 -2.504 32.217 1.00 72.44 372 LYS A O 1
ATOM 3025 N N . PRO A 1 373 ? -18.331 -0.353 32.004 1.00 79.88 373 PRO A N 1
ATOM 3026 C CA . PRO A 1 373 ? -19.125 -0.125 30.809 1.00 79.88 373 PRO A CA 1
ATOM 3027 C C . PRO A 1 373 ? -18.712 -1.124 29.725 1.00 79.88 373 PRO A C 1
ATOM 3029 O O . PRO A 1 373 ? -17.536 -1.481 29.597 1.00 79.88 373 PRO A O 1
ATOM 3032 N N . SER A 1 374 ? -19.693 -1.611 28.969 1.00 78.44 374 SER A N 1
ATOM 3033 C CA . SER A 1 374 ? -19.446 -2.503 27.835 1.00 78.44 374 SER A CA 1
ATOM 3034 C C . SER A 1 374 ? -19.187 -1.673 26.577 1.00 78.44 374 SER A C 1
ATOM 3036 O O . SER A 1 374 ? -19.836 -0.639 26.405 1.00 78.44 374 SER A O 1
ATOM 3038 N N . PRO A 1 375 ? -18.255 -2.092 25.705 1.00 80.12 375 PRO A N 1
ATOM 3039 C CA . PRO A 1 375 ? -18.022 -1.399 24.445 1.00 80.12 375 PRO A CA 1
ATOM 3040 C C . PRO A 1 375 ? -19.266 -1.458 23.539 1.00 80.12 375 PRO A C 1
ATOM 3042 O O . PRO A 1 375 ? -20.115 -2.341 23.718 1.00 80.12 375 PRO A O 1
ATOM 3045 N N . PRO A 1 376 ? -19.372 -0.562 22.537 1.00 83.00 376 PRO A N 1
ATOM 3046 C CA . PRO A 1 376 ? -20.426 -0.638 21.531 1.00 83.00 376 PRO A CA 1
ATOM 3047 C C . PRO A 1 376 ? -20.465 -2.016 20.858 1.00 83.00 376 PRO A C 1
ATOM 3049 O O . PRO A 1 376 ? -19.423 -2.647 20.661 1.00 83.00 376 PRO A O 1
ATOM 3052 N N . LYS A 1 377 ? -21.666 -2.473 20.474 1.00 83.38 377 LYS A N 1
ATOM 3053 C CA . LYS A 1 377 ? -21.857 -3.756 19.775 1.00 83.38 377 LYS A CA 1
ATOM 3054 C C . LYS A 1 377 ? -20.986 -3.827 18.515 1.00 83.38 377 LYS A C 1
ATOM 3056 O O . LYS A 1 377 ? -20.856 -2.835 17.797 1.00 83.38 377 LYS A O 1
ATOM 3061 N N . ASP A 1 378 ? -20.491 -5.020 18.187 1.00 76.06 378 ASP A N 1
ATOM 3062 C CA . ASP A 1 378 ? -19.602 -5.242 17.035 1.00 76.06 378 ASP A CA 1
ATOM 3063 C C . ASP A 1 378 ? -20.178 -4.732 15.707 1.00 76.06 378 ASP A C 1
ATOM 3065 O O . ASP A 1 378 ? -19.440 -4.214 14.872 1.00 76.06 378 ASP A O 1
ATOM 3069 N N . ALA A 1 379 ? -21.501 -4.807 15.530 1.00 77.38 379 ALA A N 1
ATOM 3070 C CA . ALA A 1 379 ? -22.184 -4.278 14.350 1.00 77.38 379 ALA A CA 1
ATOM 3071 C C . ALA A 1 379 ? -21.958 -2.765 14.154 1.00 77.38 379 ALA A C 1
ATOM 3073 O O . ALA A 1 379 ? -21.683 -2.331 13.040 1.00 77.38 379 ALA A O 1
ATOM 3074 N N . LEU A 1 380 ? -22.003 -1.973 15.232 1.00 79.38 380 LEU A N 1
ATOM 3075 C CA . LEU A 1 380 ? -21.742 -0.528 15.187 1.00 79.38 380 LEU A CA 1
ATOM 3076 C C . LEU A 1 380 ? -20.255 -0.233 14.963 1.00 79.38 380 LEU A C 1
ATOM 3078 O O . LEU A 1 380 ? -19.904 0.690 14.233 1.00 79.38 380 LEU A O 1
ATOM 3082 N N . ARG A 1 381 ? -19.366 -1.052 15.536 1.00 82.75 381 ARG A N 1
ATOM 3083 C CA . ARG A 1 381 ? -17.913 -0.869 15.404 1.00 82.75 381 ARG A CA 1
ATOM 3084 C C . ARG A 1 381 ? -17.405 -1.023 13.972 1.00 82.75 381 ARG A C 1
ATOM 3086 O O . ARG A 1 381 ? -16.408 -0.393 13.630 1.00 82.75 381 ARG A O 1
ATOM 3093 N N . ARG A 1 382 ? -18.090 -1.792 13.120 1.00 86.12 382 ARG A N 1
ATOM 3094 C CA . ARG A 1 382 ? -17.729 -1.928 11.695 1.00 86.12 382 ARG A CA 1
ATOM 3095 C C . ARG A 1 382 ? -17.726 -0.582 10.962 1.00 86.12 382 ARG A C 1
ATOM 3097 O O . ARG A 1 382 ? -16.816 -0.316 10.186 1.00 86.12 382 ARG A O 1
ATOM 3104 N N . PHE A 1 383 ? -18.646 0.324 11.291 1.00 88.62 383 PHE A N 1
ATOM 3105 C CA . PHE A 1 383 ? -18.694 1.672 10.706 1.00 88.62 383 PHE A CA 1
ATOM 3106 C C . PHE A 1 383 ? -17.545 2.589 11.167 1.00 88.62 383 PHE A C 1
ATOM 3108 O O . PHE A 1 383 ? -17.271 3.622 10.550 1.00 88.62 383 PHE A O 1
ATOM 3115 N N . LEU A 1 384 ? -16.831 2.207 12.229 1.00 88.50 384 LEU A N 1
ATOM 3116 C CA . LEU A 1 384 ? -15.625 2.892 12.697 1.00 88.50 384 LEU A CA 1
ATOM 3117 C C . LEU A 1 384 ? -14.349 2.363 12.027 1.00 88.50 384 LEU A C 1
ATOM 3119 O O . LEU A 1 384 ? -13.271 2.905 12.270 1.00 88.50 384 LEU A O 1
ATOM 3123 N N . ASN A 1 385 ? -14.444 1.340 11.169 1.00 92.50 385 ASN A N 1
ATOM 3124 C CA . ASN A 1 385 ? -13.299 0.810 10.443 1.00 92.50 385 ASN A CA 1
ATOM 3125 C C . ASN A 1 385 ? -12.688 1.896 9.523 1.00 92.50 385 ASN A C 1
ATOM 3127 O O . ASN A 1 385 ? -13.377 2.416 8.636 1.00 92.50 385 ASN A O 1
ATOM 3131 N N . PRO A 1 386 ? -11.389 2.233 9.665 1.00 92.94 386 PRO A N 1
ATOM 3132 C CA . PRO A 1 386 ? -10.738 3.237 8.821 1.00 92.94 386 PRO A CA 1
ATOM 3133 C C . PRO A 1 386 ? -10.777 2.901 7.326 1.00 92.94 386 PRO A C 1
ATOM 3135 O O . PRO A 1 386 ? -10.853 3.801 6.489 1.00 92.94 386 PRO A O 1
ATOM 3138 N N . ASN A 1 387 ? -10.736 1.610 6.983 1.00 94.31 387 ASN A N 1
ATOM 3139 C CA . ASN A 1 387 ? -10.825 1.162 5.598 1.00 94.31 387 ASN A CA 1
ATOM 3140 C C . ASN A 1 387 ? -12.240 1.344 5.049 1.00 94.31 387 ASN A C 1
ATOM 3142 O O . ASN A 1 387 ? -12.376 1.756 3.905 1.00 94.31 387 ASN A O 1
ATOM 3146 N N . PHE A 1 388 ? -13.284 1.138 5.858 1.00 93.81 388 PHE A N 1
ATOM 3147 C CA . PHE A 1 388 ? -14.658 1.420 5.438 1.00 93.81 388 PHE A CA 1
ATOM 3148 C C . PHE A 1 388 ? -14.821 2.903 5.078 1.00 93.81 388 PHE A C 1
ATOM 3150 O O . PHE A 1 388 ? -15.252 3.237 3.976 1.00 93.81 388 PHE A O 1
ATOM 3157 N N . ARG A 1 389 ? -14.356 3.809 5.951 1.00 91.00 389 ARG A N 1
ATOM 3158 C CA . ARG A 1 389 ? -14.378 5.258 5.674 1.00 91.00 389 ARG A CA 1
ATOM 3159 C C . ARG A 1 389 ? -13.592 5.626 4.422 1.00 91.00 389 ARG A C 1
ATOM 3161 O O . ARG A 1 389 ? -14.085 6.380 3.590 1.00 91.00 389 ARG A O 1
ATOM 3168 N N . ARG A 1 390 ? -12.383 5.080 4.257 1.00 92.00 390 ARG A N 1
ATOM 3169 C CA . ARG A 1 390 ? -11.582 5.331 3.051 1.00 92.00 390 ARG A CA 1
ATOM 3170 C C . ARG A 1 390 ? -12.267 4.788 1.795 1.00 92.00 390 ARG A C 1
ATOM 3172 O O . ARG A 1 390 ? -12.198 5.431 0.753 1.00 92.00 390 ARG A O 1
ATOM 3179 N N . GLY A 1 391 ? -12.947 3.648 1.888 1.00 92.06 391 GLY A N 1
ATOM 3180 C CA . GLY A 1 391 ? -13.756 3.094 0.806 1.00 92.06 391 GLY A CA 1
ATOM 3181 C C . GLY A 1 391 ? -14.900 4.023 0.403 1.00 92.06 391 GLY A C 1
ATOM 3182 O O . GLY A 1 391 ? -15.065 4.301 -0.782 1.00 92.06 391 GLY A O 1
ATOM 3183 N N . LEU A 1 392 ? -15.624 4.588 1.375 1.00 91.38 392 LEU A N 1
ATOM 3184 C CA . LEU A 1 392 ? -16.660 5.590 1.103 1.00 91.38 392 LEU A CA 1
ATOM 3185 C C . LEU A 1 392 ? -16.087 6.836 0.416 1.00 91.38 392 LEU A C 1
ATOM 3187 O O . LEU A 1 392 ? -16.615 7.245 -0.616 1.00 91.38 392 LEU A O 1
ATOM 3191 N N . ILE A 1 393 ? -14.966 7.375 0.910 1.00 89.50 393 ILE A N 1
ATOM 3192 C CA . ILE A 1 393 ? -14.267 8.499 0.262 1.00 89.50 393 ILE A CA 1
ATOM 3193 C C . ILE A 1 393 ? -13.860 8.123 -1.167 1.00 89.50 393 ILE A C 1
ATOM 3195 O O . ILE A 1 393 ? -13.999 8.924 -2.082 1.00 89.50 393 ILE A O 1
ATOM 3199 N N . THR A 1 394 ? -13.401 6.891 -1.385 1.00 89.62 394 THR A N 1
ATOM 3200 C CA . THR A 1 394 ? -13.005 6.404 -2.713 1.00 89.62 394 THR A CA 1
ATOM 3201 C C . THR A 1 394 ? -14.187 6.421 -3.689 1.00 89.62 394 THR A C 1
ATOM 3203 O O . THR A 1 394 ? -14.038 6.878 -4.819 1.00 89.62 394 THR A O 1
ATOM 3206 N N . ILE A 1 395 ? -15.372 5.978 -3.258 1.00 88.81 395 ILE A N 1
ATOM 3207 C CA . ILE A 1 395 ? -16.578 5.916 -4.102 1.00 88.81 395 ILE A CA 1
ATOM 3208 C C . ILE A 1 395 ? -17.192 7.311 -4.311 1.00 88.81 395 ILE A C 1
ATOM 3210 O O . ILE A 1 395 ? -17.502 7.716 -5.439 1.00 88.81 395 ILE A O 1
ATOM 3214 N N . PHE A 1 396 ? -17.377 8.068 -3.230 1.00 87.88 396 PHE A N 1
ATOM 3215 C CA . PHE A 1 396 ? -18.181 9.295 -3.220 1.00 87.88 396 PHE A CA 1
ATOM 3216 C C . PHE A 1 396 ? -17.355 10.586 -3.281 1.00 87.88 396 PHE A C 1
ATOM 3218 O O . PHE A 1 396 ? -17.911 11.643 -3.579 1.00 87.88 396 PHE A O 1
ATOM 3225 N N . GLY A 1 397 ? -16.042 10.513 -3.051 1.00 81.19 397 GLY A N 1
ATOM 3226 C CA . GLY A 1 397 ? -15.140 11.667 -3.011 1.00 81.19 397 GLY A CA 1
ATOM 3227 C C . GLY A 1 397 ? -15.356 12.590 -1.807 1.00 81.19 397 GLY A C 1
ATOM 3228 O O . GLY A 1 397 ? -14.921 13.740 -1.857 1.00 81.19 397 GLY A O 1
ATOM 3229 N N . LYS A 1 398 ? -16.077 12.133 -0.774 1.00 65.94 398 LYS A N 1
ATOM 3230 C CA . LYS A 1 398 ? -16.506 12.921 0.390 1.00 65.94 398 LYS A CA 1
ATOM 3231 C C . LYS A 1 398 ? -16.329 12.154 1.687 1.00 65.94 398 LYS A C 1
ATOM 3233 O O . LYS A 1 398 ? -16.540 10.921 1.659 1.00 65.94 398 LYS A O 1
#

Secondary structure (DSSP, 8-state):
-HHHHHHHHHHHHTTSBHHHHHHHHHHHTTHHHHHHHHTSSHHHHHHHHHHHHHHHHHHHHHT-BHHHHHHHHHHHHH-PPP-TT-PPPP----TGGGTT--EEEEEETT-BTTTSSPP--S-TT-HHHHHHHHHHHHHHHHHHHTTEEEEEEE---TTSPBPHHHHHTTHHHHHHHHHHHHHHHHH----SSHHHHHHHHHHHHHTT-HHHHHHH--TTHHHHHHTHHHHHHHHHHHHHHHHHHHHHHHHHHHHHHHHHHHHHHHHHHHHHHHHTT-EEEE-SEESSPPPTT---EEEE-TTS-EEEEETTEEEEEE-STT-SS--SSEEEEETTEEEEE----SS-------------HHHHHHHHT-PPPPPPPHHHHHTT-HHHHHHHHHHH--

Sequence (398 aa):
DDFCETIRLLLLRLKRPAHKTLGWLVEQIEYESHLIRISGQMEIGQSRVQTVKALIEFAKMKNLRCGEFLAHLREITIQPIPNPGNLPPVKMLTIYKSKGLEWQTVFVPGSSEGTAPFVVSEDKSDEVAKIAHVEAERRLFYVAMTRAKANLFLYYSAEKNISPFLDEAKTPSLLTQIDKLAKEVAAAPDFRRESEQIEFIERLGQLRLDRFFTRWSNALHPLRNHWHSDFQRWQTHIRDAEAAEAAYREALTQYQSDHEKVERQVRKFEKNIRESGILIHKFKSAYYPVKIGQTIQFEVMDDGGVIAVSGSGMVGMVDFDEMPRFDRAAVIWERSAVIIGRILSDTQVEARFSTLAFDNTHLQSKVSGWRKPSPPKDALRRFLNPNFRRGLITIFGK

Mean predicted aligned error: 16.71 Å

Solvent-accessible surface area (backbone atoms only — not comparable to full-atom values): 22644 Å² total; per-residue (Å²): 113,69,68,65,50,52,52,54,56,48,62,74,35,47,82,38,44,30,23,64,42,47,52,50,50,40,58,75,66,44,42,56,64,49,42,32,68,73,46,85,38,66,66,59,6,50,53,52,39,50,52,54,52,49,52,34,52,51,32,49,76,67,62,31,34,36,66,58,43,52,53,50,52,51,51,65,73,65,59,76,78,84,61,95,77,81,63,86,76,88,84,87,72,55,63,78,78,42,67,97,51,76,39,61,63,39,78,43,69,54,41,11,51,67,52,34,45,66,68,82,90,76,78,89,82,45,70,66,59,51,53,54,48,50,54,51,36,50,52,48,52,50,52,51,60,68,25,30,73,74,39,74,46,79,34,49,51,92,93,45,56,67,9,59,70,47,56,76,65,39,41,72,63,50,50,54,50,49,56,53,48,51,54,47,42,72,64,45,74,85,63,94,44,72,69,55,49,48,53,52,31,24,56,53,18,66,67,69,45,34,68,51,39,58,74,74,44,74,70,44,50,58,42,40,65,72,43,51,71,54,49,58,54,50,54,50,47,33,51,54,30,52,52,44,49,50,54,41,50,52,51,44,52,52,50,50,54,53,50,53,52,49,53,50,52,51,52,54,50,56,48,53,41,48,76,69,74,30,53,78,46,64,57,78,44,74,76,51,88,82,59,91,85,55,61,44,40,58,48,77,44,98,86,60,42,32,36,35,31,37,93,94,42,77,30,31,41,40,69,47,95,86,48,87,68,84,49,76,48,34,34,41,43,49,101,90,45,73,42,41,30,41,54,78,48,102,86,49,49,56,29,56,60,47,69,77,76,69,90,34,71,76,51,53,63,49,59,79,66,68,64,82,75,70,75,70,56,68,80,44,51,54,58,68,34,67,30,34,53,38,14,45,26,28,51,67,64,98

Radius of gyration: 41.63 Å; Cα contacts (8 Å, |Δi|>4): 443; chains: 1; bounding box: 88×46×117 Å

Foldseek 3Di:
DLVVVLVVVLVVQQQAQPLVSLVVNCVSVVVLVVLCVPQVHNVSSVVVVVVSVVVSVVSVVVRDGNVVVVVVVVVVVPDDDDDVPPPPDDDDDDLVVCAPAADQEAEAAAQFPCRQVPDDPDPPPDPPVVVVSNVVSLVSVVSRQVSHPHYYHYHHDPVGHGHPSCVVVVPVVLVVLVVVLLVCLQVLDDDPDVVVVLVNLLSLLVSVCLVCLLPPDPSLVSNCVSCVVVLVVLVVLLVVLVVQQVVLVVLLVVLVVLVVVVVVVVVVVCVVCVVVVAAEFEFPDFDDDDDQQFWWWWDQDPVRWIFTDTDHDTTGTGDCVPPDDDPQWYWYDDPLDIFTFGQPDPPTRGGGDDPPDPVPPVPNVVVVPDDNDDGPDPVSCSSVPSSSVSSSCSNNVD

pLDDT: mean 77.46, std 16.79, range [33.31, 96.94]